Protein AF-0000000083222694 (afdb_homodimer)

InterPro domains:
  IPR005135 Endonuclease/exonuclease/phosphatase [PF03372] (12-297)
  IPR036691 Endonuclease/exonuclease/phosphatase superfamily [G3DSA:3.60.10.10] (5-307)
  IPR036691 Endonuclease/exonuclease/phosphatase superfamily [SSF56219] (9-302)
  IPR050410 CCR4/nocturin mRNA turnover and transcription [PTHR12121] (9-305)

Solvent-accessible surface area (backbone atoms only — not comparable to full-atom values): 31455 Å² total; per-residue (Å²): 126,80,75,74,73,78,41,73,44,35,38,33,27,33,45,51,51,62,68,58,53,31,97,79,67,73,42,54,62,56,56,45,83,68,74,55,50,42,59,42,55,86,67,25,48,62,56,50,49,41,51,48,61,69,68,52,48,46,31,40,30,38,25,42,31,34,56,70,54,45,53,54,50,46,67,63,35,38,84,71,42,36,45,71,54,69,38,6,32,50,57,58,56,58,42,53,46,17,33,28,43,34,35,31,56,88,45,38,44,80,75,46,78,48,71,40,25,44,34,94,47,33,86,38,64,36,34,60,11,87,56,32,82,52,45,26,40,34,35,36,38,32,38,27,45,56,82,86,68,64,66,86,80,39,70,65,45,51,51,34,37,39,34,22,32,46,44,41,83,73,13,66,64,25,31,33,52,34,27,50,50,51,45,52,51,50,43,61,63,23,67,82,73,44,38,32,36,36,43,34,26,40,50,62,46,44,75,87,38,65,28,47,20,51,35,48,64,64,45,85,83,58,74,88,68,57,90,80,59,70,49,37,42,53,38,70,76,62,31,94,77,56,32,57,40,67,59,41,27,28,25,49,50,70,66,40,75,90,54,45,31,43,26,63,48,50,26,40,31,58,36,82,81,42,34,66,44,57,72,45,28,34,27,43,83,39,56,41,84,94,45,63,45,44,25,36,27,26,40,34,38,36,35,30,37,43,73,127,81,73,72,72,78,40,74,43,35,37,32,28,33,43,50,50,63,65,57,53,31,98,78,65,74,42,55,62,54,56,44,83,68,76,54,49,42,57,41,55,85,67,26,50,62,55,51,50,41,49,49,62,70,70,54,48,46,30,39,30,36,25,42,32,32,57,70,53,46,52,53,49,46,68,63,35,39,86,72,41,37,44,71,53,68,37,6,31,50,57,60,54,59,42,53,44,18,32,28,43,34,34,33,57,89,44,38,42,79,77,47,80,47,73,39,24,45,34,94,47,32,87,40,64,36,34,61,10,89,57,30,83,52,45,26,40,34,36,37,37,33,38,27,46,56,80,87,70,66,65,87,78,39,70,62,45,51,51,35,37,39,34,22,31,45,44,39,83,71,14,65,66,24,32,34,52,36,27,51,51,51,45,52,52,51,43,62,64,24,69,80,71,45,38,30,37,36,43,33,26,40,49,63,46,44,78,88,38,65,27,46,20,53,35,48,65,65,45,84,85,58,75,88,68,58,90,80,58,70,48,38,42,53,38,71,77,61,32,94,75,53,30,58,40,69,59,40,28,28,26,48,50,70,66,41,77,88,53,45,32,43,27,62,48,51,27,41,31,59,37,82,82,41,36,66,45,56,71,42,27,34,26,42,81,39,55,42,81,94,47,64,44,44,24,36,27,27,40,36,36,36,33,29,37,43,72

Organism: NCBI:txid56615

Radius of gyration: 26.02 Å; Cα contacts (8 Å, |Δi|>4): 1523; chains: 2; bounding box: 57×76×61 Å

Foldseek 3Di:
DQPLPWDKAKEKEEAQAAFQAPPVNPFGPPDCPPPQLDDGLVQLLVVVLVVCLVSVGQKYKYWNAAQVNVVSSCVSCVVVQKDKDWAAQQARHHPHIIGMMIGHPQF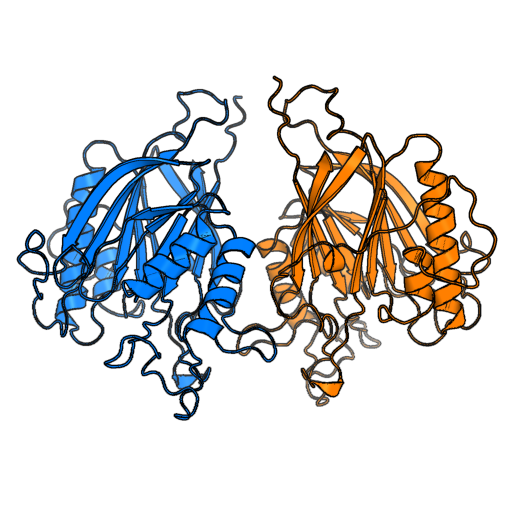KDWDDKDKFWLAPGGNGRFDDHDPAPGIWMKIKIKIFTDDPDDDPPNLLRDIAMEIEIAFGQPDLVSLQSSLVVVQVVQQVVCVPPQHKYKYWYFSNDACPGNSNCSQAVNHPPDPDDDPSRWHKDWLLVQDPDAADPQAFQFQRQPNPVVGGGDGTTIIMTGDPPFDKHWDYKYFAQQDDDPGGRSHSGTMIMIMMTGD/DQPLPWDKAKEKEEAQAAFDAPPVNPFTPDDCPPPQLDDGLVQLLVVVLVVCLVSVGQKYKYWNAAQVNVVSSCVSCVVVQKDKDWAAQQARHHPHIIGMMIGHNQFKDWDDKDKFWLAPGGNGRFDDHDPAPGIWMKIKIKIFTDDPDDDPPNLLRDIAMEIEIAFGQPDLVSLQSSLVVVQVVQQVVCVPPQHKYKYWYFSNDACPGNSNCSQAVNHPPDPDDDPSRWHKDWLLVQDPDAADPQAFQFQRQPNPVVGGGDGTTIIMTGDPPFDKHWDYKYFAQQDDDPGGRSHSGTMIMIMMTTD

Sequence (614 aa):
MVQVVEKLLKVATFNIRYSPLNVNNTVSTQVPNNGTGEDLWSNRLPLIADQIKWESPDIVALQEVLGHQYVGLKDQLIPAQYASVGVGRNDGVTRGEYVPLFWKTDRFKVLSVQYFWLSDKPDVPGSVGWDAAEPRMVTLVTLKPLSTGASPDDQSNQPFYVMNTHFDNAGQKARTESAKLILKKANELTSEKGKPVLLIGDLNLVREQSAYQVLTGKATDQPAHRASDRFFQDCGEQVGRPFGAHNATFTGFQHDPEDLMKIDYIMTMSSPPNLWQTLKYGVIPNQFQNESIVSDHRMVSAVIQMVMVQVVEKLLKVATFNIRYSPLNVNNTVSTQVPNNGTGEDLWSNRLPLIADQIKWESPDIVALQEVLGHQYVGLKDQLIPAQYASVGVGRNDGVTRGEYVPLFWKTDRFKVLSVQYFWLSDKPDVPGSVGWDAAEPRMVTLVTLKPLSTGASPDDQSNQPFYVMNTHFDNAGQKARTESAKLILKKANELTSEKGKPVLLIGDLNLVREQSAYQVLTGKATDQPAHRASDRFFQDCGEQVGRPFGAHNATFTGFQHDPEDLMKIDYIMTMSSPPNLWQTLKYGVIPNQFQNESIVSDHRMVSAVIQMV

Structure (mmCIF, N/CA/C/O backbone):
data_AF-0000000083222694-model_v1
#
loop_
_entity.id
_entity.type
_entity.pdbx_description
1 polymer 'Endonuclease/exonuclease/phosphatase domain-containing protein'
#
loop_
_atom_site.group_PDB
_atom_site.id
_atom_site.type_symbol
_atom_site.label_atom_id
_atom_site.label_alt_id
_atom_site.label_comp_id
_atom_site.label_asym_id
_atom_site.label_entity_id
_atom_site.label_seq_id
_atom_site.pdbx_PDB_ins_code
_atom_site.Cartn_x
_atom_site.Cartn_y
_atom_site.Cartn_z
_atom_site.occupancy
_atom_site.B_iso_or_equiv
_atom_site.auth_seq_id
_atom_site.auth_comp_id
_atom_site.auth_asym_id
_atom_site.auth_atom_id
_atom_site.pdbx_PDB_model_num
ATOM 1 N N . MET A 1 1 ? 20.406 -9.07 25.719 1 26.12 1 MET A N 1
ATOM 2 C CA . MET A 1 1 ? 20.125 -7.906 24.875 1 26.12 1 MET A CA 1
ATOM 3 C C . MET A 1 1 ? 18.641 -7.84 24.516 1 26.12 1 MET A C 1
ATOM 5 O O . MET A 1 1 ? 18.078 -8.797 23.969 1 26.12 1 MET A O 1
ATOM 9 N N . VAL A 1 2 ? 17.969 -7.18 25.312 1 31.38 2 VAL A N 1
ATOM 10 C CA . VAL A 1 2 ? 16.531 -7.043 25.094 1 31.38 2 VAL A CA 1
ATOM 11 C C . VAL A 1 2 ? 16.266 -6.695 23.625 1 31.38 2 VAL A C 1
ATOM 13 O O . VAL A 1 2 ? 16.906 -5.793 23.062 1 31.38 2 VAL A O 1
ATOM 16 N N . GLN A 1 3 ? 15.992 -7.551 22.875 1 34.97 3 GLN A N 1
ATOM 17 C CA . GLN A 1 3 ? 15.688 -7.309 21.469 1 34.97 3 GLN A CA 1
ATOM 18 C C . GLN A 1 3 ? 14.711 -6.145 21.312 1 34.97 3 GLN A C 1
ATOM 20 O O . GLN A 1 3 ? 13.586 -6.191 21.828 1 34.97 3 GLN A O 1
ATOM 25 N N . VAL A 1 4 ? 15.188 -4.934 21.391 1 40.03 4 VAL A N 1
ATOM 26 C CA . VAL A 1 4 ? 14.414 -3.713 21.172 1 40.03 4 VAL A CA 1
ATOM 27 C C . VAL A 1 4 ? 13.453 -3.92 20 1 40.03 4 VAL A C 1
ATOM 29 O O . VAL A 1 4 ? 13.875 -4.18 18.875 1 40.03 4 VAL A O 1
ATOM 32 N N . VAL A 1 5 ? 12.383 -4.555 20.344 1 46.25 5 VAL A N 1
ATOM 33 C CA . VAL A 1 5 ? 11.367 -4.691 19.297 1 46.25 5 VAL A CA 1
ATOM 34 C C . VAL A 1 5 ? 11.117 -3.336 18.641 1 46.25 5 VAL A C 1
ATOM 36 O O . VAL A 1 5 ? 10.742 -2.371 19.312 1 46.25 5 VAL A O 1
ATOM 39 N N . GLU A 1 6 ? 11.836 -3.027 17.609 1 56.53 6 GLU A N 1
ATOM 40 C CA . GLU A 1 6 ? 11.664 -1.828 16.797 1 56.53 6 GLU A CA 1
ATOM 41 C C . GLU A 1 6 ? 10.188 -1.543 16.531 1 56.53 6 GLU A C 1
ATOM 43 O O . GLU A 1 6 ? 9.438 -2.43 16.109 1 56.53 6 GLU A O 1
ATOM 48 N N . LYS A 1 7 ? 9.703 -0.387 17.203 1 82.81 7 LYS A N 1
ATOM 49 C CA . LYS A 1 7 ? 8.297 -0.038 17 1 82.81 7 LYS A CA 1
ATOM 50 C C . LYS A 1 7 ? 8.125 0.855 15.781 1 82.81 7 LYS A C 1
ATOM 52 O O . LYS A 1 7 ? 8.82 1.868 15.641 1 82.81 7 LYS A O 1
ATOM 57 N N . LEU A 1 8 ? 7.5 0.381 14.828 1 90.62 8 LEU A N 1
ATOM 58 C CA . LEU A 1 8 ? 7.199 1.087 13.586 1 90.62 8 LEU A CA 1
ATOM 59 C C . LEU A 1 8 ? 5.852 1.794 13.672 1 90.62 8 LEU A C 1
ATOM 61 O O . LEU A 1 8 ? 4.898 1.255 14.242 1 90.62 8 LEU A O 1
ATOM 65 N N . LEU A 1 9 ? 5.902 3.027 13.25 1 95.44 9 LEU A N 1
ATOM 66 C CA . LEU A 1 9 ? 4.699 3.846 13.148 1 95.44 9 LEU A CA 1
ATOM 67 C C . LEU A 1 9 ? 4.406 4.211 11.695 1 95.44 9 LEU A C 1
ATOM 69 O O . LEU A 1 9 ? 5.242 4.824 11.031 1 95.44 9 LEU A O 1
ATOM 73 N N . LYS A 1 10 ? 3.312 3.754 11.18 1 97.31 10 LYS A N 1
ATOM 74 C CA . LYS A 1 10 ? 2.891 4.191 9.852 1 97.31 10 LYS A CA 1
ATOM 75 C C . LYS A 1 10 ? 1.886 5.336 9.945 1 97.31 10 LYS A C 1
ATOM 77 O O . LYS A 1 10 ? 0.822 5.188 10.547 1 97.31 10 LYS A O 1
ATOM 82 N N . VAL A 1 11 ? 2.205 6.461 9.344 1 98.56 11 VAL A N 1
ATOM 83 C CA . VAL A 1 11 ? 1.361 7.648 9.383 1 98.56 11 VAL A CA 1
ATOM 84 C C . VAL A 1 11 ? 0.976 8.062 7.965 1 98.56 11 VAL A C 1
ATOM 86 O O . VAL A 1 11 ? 1.722 7.812 7.016 1 98.56 11 VAL A O 1
ATOM 89 N N . ALA A 1 12 ? -0.214 8.648 7.812 1 98.81 12 ALA A N 1
ATOM 90 C CA . ALA A 1 12 ? -0.636 9.141 6.504 1 98.81 12 ALA A CA 1
ATOM 91 C C . ALA A 1 12 ? -1.354 10.484 6.625 1 98.81 12 ALA A C 1
ATOM 93 O O . ALA A 1 12 ? -1.929 10.797 7.672 1 98.81 12 ALA A O 1
ATOM 94 N N . THR A 1 13 ? -1.275 11.289 5.629 1 98.88 13 THR A N 1
ATOM 95 C CA . THR A 1 13 ? -2.09 12.484 5.449 1 98.88 13 THR A CA 1
ATOM 96 C C . THR A 1 13 ? -2.801 12.461 4.098 1 98.88 13 THR A C 1
ATOM 98 O O . THR A 1 13 ? -2.246 11.977 3.109 1 98.88 13 THR A O 1
ATOM 101 N N . PHE A 1 14 ? -4.02 12.914 4.086 1 98.88 14 PHE A N 1
ATOM 102 C CA . PHE A 1 14 ? -4.828 12.883 2.873 1 98.88 14 PHE A CA 1
ATOM 103 C C . PHE A 1 14 ? -5.848 14.016 2.873 1 98.88 14 PHE A C 1
ATOM 105 O O . PHE A 1 14 ? -6.828 13.977 3.615 1 98.88 14 PHE A O 1
ATOM 112 N N . ASN A 1 15 ? -5.59 15.062 2.078 1 98.75 15 ASN A N 1
ATOM 113 C CA . ASN A 1 15 ? -6.648 16.016 1.755 1 98.75 15 ASN A CA 1
ATOM 114 C C . ASN A 1 15 ? -7.695 15.391 0.834 1 98.75 15 ASN A C 1
ATOM 116 O O . ASN A 1 15 ? -7.418 15.117 -0.334 1 98.75 15 ASN A O 1
ATOM 120 N N . ILE A 1 16 ? -8.891 15.227 1.335 1 97.94 16 ILE A N 1
ATOM 121 C CA . ILE A 1 16 ? -9.844 14.375 0.635 1 97.94 16 ILE A CA 1
ATOM 122 C C . ILE A 1 16 ? -10.773 15.227 -0.221 1 97.94 16 ILE A C 1
ATOM 124 O O . ILE A 1 16 ? -11.734 14.719 -0.807 1 97.94 16 ILE A O 1
ATOM 128 N N . ARG A 1 17 ? -10.492 16.516 -0.33 1 95.88 17 ARG A N 1
ATOM 129 C CA . ARG A 1 17 ? -11.297 17.453 -1.104 1 95.88 17 ARG A CA 1
ATOM 130 C C . ARG A 1 17 ? -12.688 17.594 -0.511 1 95.88 17 ARG A C 1
ATOM 132 O O . ARG A 1 17 ? -13.43 16.609 -0.406 1 95.88 17 ARG A O 1
ATOM 139 N N . TYR A 1 18 ? -13.055 18.766 -0.163 1 94.5 18 TYR A N 1
ATOM 140 C CA . TYR A 1 18 ? -14.383 19.031 0.367 1 94.5 18 TYR A CA 1
ATOM 141 C C . TYR A 1 18 ? -15.453 18.828 -0.704 1 94.5 18 TYR A C 1
ATOM 143 O O . TYR A 1 18 ? -15.172 18.953 -1.898 1 94.5 18 TYR A O 1
ATOM 151 N N . SER A 1 19 ? -16.578 18.422 -0.273 1 91.38 19 SER A N 1
ATOM 152 C CA . SER A 1 19 ? -17.734 18.281 -1.152 1 91.38 19 SER A CA 1
ATOM 153 C C . SER A 1 19 ? -18.969 18.953 -0.554 1 91.38 19 SER A C 1
ATOM 155 O O . SER A 1 19 ? -19.75 18.297 0.154 1 91.38 19 SER A O 1
ATOM 157 N N . PRO A 1 20 ? -19.156 20.188 -0.924 1 82.5 20 PRO A N 1
ATOM 158 C CA . PRO A 1 20 ? -20.312 20.875 -0.351 1 82.5 20 PRO A CA 1
ATOM 159 C C . PRO A 1 20 ? -21.641 20.328 -0.871 1 82.5 20 PRO A C 1
ATOM 161 O O . PRO A 1 20 ? -21.703 19.844 -2.006 1 82.5 20 PRO A O 1
ATOM 164 N N . LEU A 1 21 ? -22.578 20.172 -0.041 1 69.94 21 LEU A N 1
ATOM 165 C CA . LEU A 1 21 ? -23.922 19.719 -0.36 1 69.94 21 LEU A CA 1
ATOM 166 C C . LEU A 1 21 ? -24.781 20.891 -0.836 1 69.94 21 LEU A C 1
ATOM 168 O O . LEU A 1 21 ? -24.516 22.047 -0.508 1 69.94 21 LEU A O 1
ATOM 172 N N . ASN A 1 22 ? -25.641 20.516 -1.871 1 58.38 22 ASN A N 1
ATOM 173 C CA . ASN A 1 22 ? -26.609 21.547 -2.248 1 58.38 22 ASN A CA 1
ATOM 174 C C . ASN A 1 22 ? -27.5 21.922 -1.076 1 58.38 22 ASN A C 1
ATOM 176 O O . ASN A 1 22 ? -27.406 21.328 0.002 1 58.38 22 ASN A O 1
ATOM 180 N N . VAL A 1 23 ? -28.297 23 -1.357 1 52.5 23 VAL A N 1
ATOM 181 C CA . VAL A 1 23 ? -29.141 23.672 -0.376 1 52.5 23 VAL A CA 1
ATOM 182 C C . VAL A 1 23 ? -30.016 22.656 0.344 1 52.5 23 VAL A C 1
ATOM 184 O O . VAL A 1 23 ? -30.406 22.859 1.493 1 52.5 23 VAL A O 1
ATOM 187 N N . ASN A 1 24 ? -30.297 21.656 -0.328 1 47.56 24 ASN A N 1
ATOM 188 C CA . ASN A 1 24 ? -31.172 20.672 0.304 1 47.56 24 ASN A CA 1
ATOM 189 C C . ASN A 1 24 ? -30.391 19.516 0.901 1 47.56 24 ASN A C 1
ATOM 191 O O . ASN A 1 24 ? -30.969 18.531 1.349 1 47.56 24 ASN A O 1
ATOM 195 N N . ASN A 1 25 ? -29.016 19.781 1.079 1 49.22 25 ASN A N 1
ATOM 196 C CA . ASN A 1 25 ? -28.031 18.953 1.772 1 49.22 25 ASN A CA 1
ATOM 197 C C . ASN A 1 25 ? -28.047 17.516 1.265 1 49.22 25 ASN A C 1
ATOM 199 O O . ASN A 1 25 ? -27.938 16.578 2.051 1 49.22 25 ASN A O 1
ATOM 203 N N . THR A 1 26 ? -28.625 17.359 0.107 1 47.91 26 THR A N 1
ATOM 204 C CA . THR A 1 26 ? -28.891 16 -0.354 1 47.91 26 THR A CA 1
ATOM 205 C C . THR A 1 26 ? -27.922 15.602 -1.45 1 47.91 26 THR A C 1
ATOM 207 O O . THR A 1 26 ? -27.672 14.414 -1.658 1 47.91 26 THR A O 1
ATOM 210 N N . VAL A 1 27 ? -27.594 16.719 -2.182 1 47.94 27 VAL A N 1
ATOM 211 C CA . VAL A 1 27 ? -26.797 16.359 -3.352 1 47.94 27 VAL A CA 1
ATOM 212 C C . VAL A 1 27 ? -25.516 17.188 -3.389 1 47.94 27 VAL A C 1
ATOM 214 O O . VAL A 1 27 ? -25.531 18.375 -3.053 1 47.94 27 VAL A O 1
ATOM 217 N N . SER A 1 28 ? -24.359 16.609 -3.463 1 55.75 28 SER A N 1
ATOM 218 C CA . SER A 1 28 ? -23.109 17.328 -3.676 1 55.75 28 SER A CA 1
ATOM 219 C C . SER A 1 28 ? -23.266 18.391 -4.75 1 55.75 28 SER A C 1
ATOM 221 O O . SER A 1 28 ? -23.953 18.188 -5.75 1 55.75 28 SER A O 1
ATOM 223 N N . THR A 1 29 ? -22.906 19.75 -4.43 1 53.5 29 THR A N 1
ATOM 224 C CA . THR A 1 29 ? -22.969 20.812 -5.43 1 53.5 29 THR A CA 1
ATOM 225 C C . THR A 1 29 ? -21.906 20.594 -6.508 1 53.5 29 THR A C 1
ATOM 227 O O . THR A 1 29 ? -21.859 21.344 -7.488 1 53.5 29 THR A O 1
ATOM 230 N N . GLN A 1 30 ? -21.078 19.609 -6.176 1 57.06 30 GLN A N 1
ATOM 231 C CA . GLN A 1 30 ? -20.047 19.297 -7.164 1 57.06 30 GLN A CA 1
ATOM 232 C C . GLN A 1 30 ? -20.641 18.578 -8.367 1 57.06 30 GLN A C 1
ATOM 234 O O . GLN A 1 30 ? -21.344 17.578 -8.219 1 57.06 30 GLN A O 1
ATOM 239 N N . VAL A 1 31 ? -20.953 19.312 -9.414 1 51.19 31 VAL A N 1
ATOM 240 C CA . VAL A 1 31 ? -21.516 18.719 -10.625 1 51.19 31 VAL A CA 1
ATOM 241 C C . VAL A 1 31 ? -20.453 17.922 -11.359 1 51.19 31 VAL A C 1
ATOM 243 O O . VAL A 1 31 ? -19.391 18.453 -11.695 1 51.19 31 VAL A O 1
ATOM 246 N N . PRO A 1 32 ? -20.531 16.516 -11.156 1 53.59 32 PRO A N 1
ATOM 247 C CA . PRO A 1 32 ? -19.562 15.703 -11.883 1 53.59 32 PRO A CA 1
ATOM 248 C C . PRO A 1 32 ? -19.219 16.281 -13.25 1 53.59 32 PRO A C 1
ATOM 250 O O . PRO A 1 32 ? -18.078 16.172 -13.703 1 53.59 32 PRO A O 1
ATOM 253 N N . ASN A 1 33 ? -20.234 16.797 -13.984 1 46.44 33 ASN A N 1
ATOM 254 C CA . ASN A 1 33 ? -20.156 17.094 -15.414 1 46.44 33 ASN A CA 1
ATOM 255 C C . ASN A 1 33 ? -19.578 18.484 -15.664 1 46.44 33 ASN A C 1
ATOM 257 O O . ASN A 1 33 ? -19.766 19.062 -16.734 1 46.44 33 ASN A O 1
ATOM 261 N N . ASN A 1 34 ? -19.047 19.016 -14.562 1 51.25 34 ASN A N 1
ATOM 262 C CA . ASN A 1 34 ? -18.641 20.375 -14.906 1 51.25 34 ASN A CA 1
ATOM 263 C C . ASN A 1 34 ? -17.281 20.406 -15.578 1 51.25 34 ASN A C 1
ATOM 265 O O . ASN A 1 34 ? -16.688 21.469 -15.727 1 51.25 34 ASN A O 1
ATOM 269 N N . GLY A 1 35 ? -16.875 19.25 -16.016 1 60.62 35 GLY A N 1
ATOM 270 C CA . GLY A 1 35 ? -15.625 19.219 -16.75 1 60.62 35 GLY A CA 1
ATOM 271 C C . GLY A 1 35 ? -14.406 19.203 -15.844 1 60.62 35 GLY A C 1
ATOM 272 O O . GLY A 1 35 ? -13.273 19.281 -16.328 1 60.62 35 GLY A O 1
ATOM 273 N N . THR A 1 36 ? -14.648 19.172 -14.492 1 64.31 36 THR A N 1
ATOM 274 C CA . THR A 1 36 ? -13.508 19.266 -13.594 1 64.31 36 THR A CA 1
ATOM 275 C C . THR A 1 36 ? -12.883 17.906 -13.336 1 64.31 36 THR A C 1
ATOM 277 O O . THR A 1 36 ? -11.75 17.812 -12.859 1 64.31 36 THR A O 1
ATOM 280 N N . GLY A 1 37 ? -13.57 16.859 -13.805 1 76.38 37 GLY A N 1
ATOM 281 C CA . GLY A 1 37 ? -13.094 15.523 -13.508 1 76.38 37 GLY A CA 1
ATOM 282 C C . GLY A 1 37 ? -13.43 15.062 -12.102 1 76.38 37 GLY A C 1
ATOM 283 O O . GLY A 1 37 ? -13.297 13.883 -11.781 1 76.38 37 GLY A O 1
ATOM 284 N N . GLU A 1 38 ? -13.945 16 -11.32 1 85.06 38 GLU A N 1
ATOM 285 C CA . GLU A 1 38 ? -14.312 15.664 -9.953 1 85.06 38 GLU A CA 1
ATOM 286 C C . GLU A 1 38 ? -15.633 14.914 -9.906 1 85.06 38 GLU A C 1
ATOM 288 O O . GLU A 1 38 ? -16.625 15.344 -10.492 1 85.06 38 GLU A O 1
ATOM 293 N N . ASP A 1 39 ? -15.602 13.797 -9.195 1 87.31 39 ASP A N 1
ATOM 294 C CA . ASP A 1 39 ? -16.797 12.969 -9.055 1 87.31 39 ASP A CA 1
ATOM 295 C C . ASP A 1 39 ? -17.547 13.312 -7.773 1 87.31 39 ASP A C 1
ATOM 297 O O . ASP A 1 39 ? -17.062 14.086 -6.945 1 87.31 39 ASP A O 1
ATOM 301 N N . LEU A 1 40 ? -18.766 12.781 -7.656 1 87.62 40 LEU A N 1
ATOM 302 C CA . LEU A 1 40 ? -19.594 12.961 -6.465 1 87.62 40 LEU A CA 1
ATOM 303 C C . LEU A 1 40 ? -18.922 12.344 -5.242 1 87.62 40 LEU A C 1
ATOM 305 O O . LEU A 1 40 ? -18.234 11.328 -5.352 1 87.62 40 LEU A O 1
ATOM 309 N N . TRP A 1 41 ? -19.234 12.961 -4.109 1 92.25 41 TRP A N 1
ATOM 310 C CA . TRP A 1 41 ? -18.688 12.445 -2.854 1 92.25 41 TRP A CA 1
ATOM 311 C C . TRP A 1 41 ? -19.109 11 -2.631 1 92.25 41 TRP A C 1
ATOM 313 O O . TRP A 1 41 ? -18.328 10.18 -2.174 1 92.25 41 TRP A O 1
ATOM 323 N N . SER A 1 42 ? -20.328 10.68 -2.932 1 90.19 42 SER A N 1
ATOM 324 C CA . SER A 1 42 ? -20.844 9.328 -2.721 1 90.19 42 SER A CA 1
ATOM 325 C C . SER A 1 42 ? -20.031 8.297 -3.492 1 90.19 42 SER A C 1
ATOM 327 O O . SER A 1 42 ? -19.922 7.145 -3.076 1 90.19 42 SER A O 1
ATOM 329 N N . ASN A 1 43 ? -19.422 8.758 -4.605 1 89.12 43 ASN A N 1
ATOM 330 C CA . ASN A 1 43 ? -18.594 7.867 -5.402 1 89.12 43 ASN A CA 1
ATOM 331 C C . ASN A 1 43 ? -17.156 7.844 -4.887 1 89.12 43 ASN A C 1
ATOM 333 O O . ASN A 1 43 ? -16.469 6.82 -4.977 1 89.12 43 ASN A O 1
ATOM 337 N N . ARG A 1 44 ? -16.672 8.93 -4.34 1 92.81 44 ARG A N 1
ATOM 338 C CA . ARG A 1 44 ? -15.289 9.055 -3.914 1 92.81 44 ARG A CA 1
ATOM 339 C C . ARG A 1 44 ? -15.078 8.422 -2.543 1 92.81 44 ARG A C 1
ATOM 341 O O . ARG A 1 44 ? -14.031 7.828 -2.285 1 92.81 44 ARG A O 1
ATOM 348 N N . LEU A 1 45 ? -16.094 8.477 -1.679 1 94.94 45 LEU A N 1
ATOM 349 C CA . LEU A 1 45 ? -15.961 8.047 -0.291 1 94.94 45 LEU A CA 1
ATOM 350 C C . LEU A 1 45 ? -15.508 6.59 -0.213 1 94.94 45 LEU A C 1
ATOM 352 O O . LEU A 1 45 ? -14.531 6.277 0.461 1 94.94 45 LEU A O 1
ATOM 356 N N . PRO A 1 46 ? -16.188 5.664 -0.925 1 93.44 46 PRO A N 1
ATOM 357 C CA . PRO A 1 46 ? -15.75 4.273 -0.793 1 93.44 46 PRO A CA 1
ATOM 358 C C . PRO A 1 46 ? -14.328 4.051 -1.297 1 93.44 46 PRO A C 1
ATOM 360 O O . PRO A 1 46 ? -13.609 3.205 -0.764 1 93.44 46 PRO A O 1
ATOM 363 N N . LEU A 1 47 ? -13.922 4.777 -2.281 1 92.81 47 LEU A N 1
ATOM 364 C CA . LEU A 1 47 ? -12.578 4.637 -2.832 1 92.81 47 LEU A CA 1
ATOM 365 C C . LEU A 1 47 ? -11.531 5.176 -1.86 1 92.81 47 LEU A C 1
ATOM 367 O O . LEU A 1 47 ? -10.477 4.574 -1.684 1 92.81 47 LEU A O 1
ATOM 371 N N . ILE A 1 48 ? -11.82 6.273 -1.233 1 96.12 48 ILE A N 1
ATOM 372 C CA . ILE A 1 48 ? -10.945 6.859 -0.224 1 96.12 48 ILE A CA 1
ATOM 373 C C . ILE A 1 48 ? -10.805 5.902 0.958 1 96.12 48 ILE A C 1
ATOM 375 O O . ILE A 1 48 ? -9.695 5.641 1.425 1 96.12 48 ILE A O 1
ATOM 379 N N . ALA A 1 49 ? -11.945 5.395 1.407 1 96.38 49 ALA A N 1
ATOM 380 C CA . ALA A 1 49 ? -11.938 4.445 2.518 1 96.38 49 ALA A CA 1
ATOM 381 C C . ALA A 1 49 ? -11.125 3.201 2.174 1 96.38 49 ALA A C 1
ATOM 383 O O . ALA A 1 49 ? -10.359 2.703 3 1 96.38 49 ALA A O 1
ATOM 384 N N . ASP A 1 50 ? -11.281 2.711 0.978 1 93.88 50 ASP A N 1
ATOM 385 C CA . ASP A 1 50 ? -10.531 1.542 0.529 1 93.88 50 ASP A CA 1
ATOM 386 C C . ASP A 1 50 ? -9.031 1.799 0.58 1 93.88 50 ASP A C 1
ATOM 388 O O . ASP A 1 50 ? -8.258 0.93 0.993 1 93.88 50 ASP A O 1
ATOM 392 N N . GLN A 1 51 ? -8.625 2.936 0.155 1 94.75 51 GLN A N 1
ATOM 393 C CA . GLN A 1 51 ? -7.211 3.289 0.163 1 94.75 51 GLN A CA 1
ATOM 394 C C . GLN A 1 51 ? -6.66 3.322 1.586 1 94.75 51 GLN A C 1
ATOM 396 O O . GLN A 1 51 ? -5.59 2.771 1.855 1 94.75 51 GLN A O 1
ATOM 401 N N . ILE A 1 52 ? -7.383 3.934 2.459 1 97.62 52 ILE A N 1
ATOM 402 C CA . ILE A 1 52 ? -6.949 4.023 3.85 1 97.62 52 ILE A CA 1
ATOM 403 C C . ILE A 1 52 ? -6.863 2.627 4.457 1 97.62 52 ILE A C 1
ATOM 405 O O . ILE A 1 52 ? -5.871 2.283 5.105 1 97.62 52 ILE A O 1
ATOM 409 N N . LYS A 1 53 ? -7.867 1.826 4.203 1 95.88 53 LYS A N 1
ATOM 410 C CA . LYS A 1 53 ? -7.902 0.48 4.77 1 95.88 53 LYS A CA 1
ATOM 411 C C . LYS A 1 53 ? -6.773 -0.38 4.207 1 95.88 53 LYS A C 1
ATOM 413 O O . LYS A 1 53 ? -6.18 -1.183 4.934 1 95.88 53 LYS A O 1
ATOM 418 N N . TRP A 1 54 ? -6.508 -0.207 2.947 1 95.38 54 TRP A N 1
ATOM 419 C CA . TRP A 1 54 ? -5.445 -0.989 2.33 1 95.38 54 TRP A CA 1
ATOM 420 C C . TRP A 1 54 ? -4.082 -0.583 2.881 1 95.38 54 TRP A C 1
ATOM 422 O O . TRP A 1 54 ? -3.283 -1.438 3.273 1 95.38 54 TRP A O 1
ATOM 432 N N . GLU A 1 55 ? -3.809 0.709 2.879 1 95.88 55 GLU A N 1
ATOM 433 C CA . GLU A 1 55 ? -2.533 1.2 3.391 1 95.88 55 GLU A CA 1
ATOM 434 C C . GLU A 1 55 ? -2.424 0.979 4.898 1 95.88 55 GLU A C 1
ATOM 436 O O . GLU A 1 55 ? -1.318 0.909 5.441 1 95.88 55 GLU A O 1
ATOM 441 N N . SER A 1 56 ? -3.514 0.972 5.559 1 96.31 56 SER A N 1
ATOM 442 C CA . SER A 1 56 ? -3.664 0.629 6.969 1 96.31 56 SER A CA 1
ATOM 443 C C . SER A 1 56 ? -2.709 1.438 7.84 1 96.31 56 SER A C 1
ATOM 445 O O . SER A 1 56 ? -1.966 0.873 8.648 1 96.31 56 SER A O 1
ATOM 447 N N . PRO A 1 57 ? -2.658 2.762 7.695 1 98.12 57 PRO A N 1
ATOM 448 C CA . PRO A 1 57 ? -1.822 3.555 8.602 1 98.12 57 PRO A CA 1
ATOM 449 C C . PRO A 1 57 ? -2.279 3.469 10.055 1 98.12 57 PRO A C 1
ATOM 451 O O . PRO A 1 57 ? -3.469 3.281 10.32 1 98.12 57 PRO A O 1
ATOM 454 N N . ASP A 1 58 ? -1.332 3.617 11 1 97.75 58 ASP A N 1
ATOM 455 C CA . ASP A 1 58 ? -1.651 3.688 12.422 1 97.75 58 ASP A CA 1
ATOM 456 C C . ASP A 1 58 ? -2.383 4.984 12.758 1 97.75 58 ASP A C 1
ATOM 458 O O . ASP A 1 58 ? -3.238 5.012 13.648 1 97.75 58 ASP A O 1
ATOM 462 N N . ILE A 1 59 ? -1.976 6.02 12.055 1 98.62 59 ILE A N 1
ATOM 463 C CA . ILE A 1 59 ? -2.555 7.352 12.195 1 98.62 59 ILE A CA 1
ATOM 464 C C . ILE A 1 59 ? -2.826 7.938 10.812 1 98.62 59 ILE A C 1
ATOM 466 O O . ILE A 1 59 ? -1.974 7.867 9.922 1 98.62 59 ILE A O 1
ATOM 470 N N . VAL A 1 60 ? -4.012 8.445 10.578 1 98.75 60 VAL A N 1
ATOM 471 C CA . VAL A 1 60 ? -4.289 9.117 9.312 1 98.75 60 VAL A CA 1
ATOM 472 C C . VAL A 1 60 ? -4.91 10.484 9.586 1 98.75 60 VAL A C 1
ATOM 474 O O . VAL A 1 60 ? -5.91 10.594 10.305 1 98.75 60 VAL A O 1
ATOM 477 N N . ALA A 1 61 ? -4.277 11.5 9.086 1 98.94 61 ALA A N 1
ATOM 478 C CA . ALA A 1 61 ? -4.719 12.891 9.156 1 98.94 61 ALA A CA 1
ATOM 479 C C . ALA A 1 61 ? -5.438 13.305 7.875 1 98.94 61 ALA A C 1
ATOM 481 O O . ALA A 1 61 ? -4.891 13.18 6.777 1 98.94 61 ALA A O 1
ATOM 482 N N . LEU A 1 62 ? -6.656 13.797 8.008 1 98.94 62 LEU A N 1
ATOM 483 C CA . LEU A 1 62 ? -7.414 14.203 6.828 1 98.94 62 LEU A CA 1
ATOM 484 C C . LEU A 1 62 ? -7.641 15.711 6.82 1 98.94 62 LEU A C 1
ATOM 486 O O . LEU A 1 62 ? -7.672 16.344 7.879 1 98.94 62 LEU A O 1
ATOM 490 N N . GLN A 1 63 ? -7.742 16.297 5.66 1 98.81 63 GLN A N 1
ATOM 491 C CA . GLN A 1 63 ? -8.047 17.719 5.48 1 98.81 63 GLN A CA 1
ATOM 492 C C . GLN A 1 63 ? -9.234 17.906 4.547 1 98.81 63 GLN A C 1
ATOM 494 O O . GLN A 1 63 ? -9.609 17 3.814 1 98.81 63 GLN A O 1
ATOM 499 N N . GLU A 1 64 ? -9.875 19.031 4.648 1 98.12 64 GLU A N 1
ATOM 500 C CA . GLU A 1 64 ? -11.031 19.453 3.867 1 98.12 64 GLU A CA 1
ATOM 501 C C . GLU A 1 64 ? -12.227 18.531 4.102 1 98.12 64 GLU A C 1
ATOM 503 O O . GLU A 1 64 ? -12.945 18.188 3.162 1 98.12 64 GLU A O 1
ATOM 508 N N . VAL A 1 65 ? -12.398 18.188 5.316 1 98.38 65 VAL A N 1
ATOM 509 C CA . VAL A 1 65 ? -13.492 17.281 5.656 1 98.38 65 VAL A CA 1
ATOM 510 C C . VAL A 1 65 ? -14.68 18.078 6.172 1 98.38 65 VAL A C 1
ATOM 512 O O . VAL A 1 65 ? -14.594 18.734 7.215 1 98.38 65 VAL A O 1
ATOM 515 N N . LEU A 1 66 ? -15.75 18.031 5.492 1 97.12 66 LEU A N 1
ATOM 516 C CA . LEU A 1 66 ? -16.969 18.641 6.016 1 97.12 66 LEU A CA 1
ATOM 517 C C . LEU A 1 66 ? -17.688 17.672 6.957 1 97.12 66 LEU A C 1
ATOM 519 O O . LEU A 1 66 ? -17.406 16.484 6.98 1 97.12 66 LEU A O 1
ATOM 523 N N . GLY A 1 67 ? -18.641 18.234 7.703 1 96.38 67 GLY A N 1
ATOM 524 C CA . GLY A 1 67 ? -19.344 17.453 8.719 1 96.38 67 GLY A CA 1
ATOM 525 C C . GLY A 1 67 ? -19.891 16.141 8.195 1 96.38 67 GLY A C 1
ATOM 526 O O . GLY A 1 67 ? -19.672 15.086 8.797 1 96.38 67 GLY A O 1
ATOM 527 N N . HIS A 1 68 ? -20.625 16.188 7.102 1 94.75 68 HIS A N 1
ATOM 528 C CA . HIS A 1 68 ? -21.234 14.977 6.555 1 94.75 68 HIS A CA 1
ATOM 529 C C . HIS A 1 68 ? -20.172 14.016 6.027 1 94.75 68 HIS A C 1
ATOM 531 O O . HIS A 1 68 ? -20.359 12.797 6.066 1 94.75 68 HIS A O 1
ATOM 537 N N . GLN A 1 69 ? -19.125 14.547 5.48 1 97.25 69 GLN A N 1
ATOM 538 C CA . GLN A 1 69 ? -18.031 13.695 5.027 1 97.25 69 GLN A CA 1
ATOM 539 C C . GLN A 1 69 ? -17.359 12.984 6.203 1 97.25 69 GLN A C 1
ATOM 541 O O . GLN A 1 69 ? -17 11.82 6.102 1 97.25 69 GLN A O 1
ATOM 546 N N . TYR A 1 70 ? -17.25 13.727 7.328 1 97.81 70 TYR A N 1
ATOM 547 C CA . TYR A 1 70 ? -16.672 13.156 8.539 1 97.81 70 TYR A CA 1
ATOM 548 C C . TYR A 1 70 ? -17.484 11.961 9.016 1 97.81 70 TYR A C 1
ATOM 550 O O . TYR A 1 70 ? -16.922 10.906 9.352 1 97.81 70 TYR A O 1
ATOM 558 N N . VAL A 1 71 ? -18.734 12.102 9.039 1 97.38 71 VAL A N 1
ATOM 559 C CA . VAL A 1 71 ? -19.625 11.023 9.453 1 97.38 71 VAL A CA 1
ATOM 560 C C . VAL A 1 71 ? -19.453 9.82 8.523 1 97.38 71 VAL A C 1
ATOM 562 O O . VAL A 1 71 ? -19.344 8.68 8.984 1 97.38 71 VAL A O 1
ATOM 565 N N . GLY A 1 72 ? -19.438 10.102 7.223 1 97.38 72 GLY A N 1
ATOM 566 C CA . GLY A 1 72 ? -19.234 9.023 6.262 1 97.38 72 GLY A CA 1
ATOM 567 C C . GLY A 1 72 ? -17.922 8.289 6.465 1 97.38 72 GLY A C 1
ATOM 568 O O . GLY A 1 72 ? -17.875 7.062 6.391 1 97.38 72 GLY A O 1
ATOM 569 N N . LEU A 1 73 ? -16.891 9.023 6.703 1 98.38 73 LEU A N 1
ATOM 570 C CA . LEU A 1 73 ? -15.57 8.438 6.926 1 98.38 73 LEU A CA 1
ATOM 571 C C . LEU A 1 73 ? -15.547 7.621 8.211 1 98.38 73 LEU A C 1
ATOM 573 O O . LEU A 1 73 ? -14.984 6.523 8.25 1 98.38 73 LEU A O 1
ATOM 577 N N . LYS A 1 74 ? -16.141 8.086 9.273 1 98.38 74 LYS A N 1
ATOM 578 C CA . LYS A 1 74 ? -16.234 7.355 10.539 1 98.38 74 LYS A CA 1
ATOM 579 C C . LYS A 1 74 ? -16.938 6.016 10.344 1 98.38 74 LYS A C 1
ATOM 581 O O . LYS A 1 74 ? -16.469 4.988 10.828 1 98.38 74 LYS A O 1
ATOM 586 N N . ASP A 1 75 ? -17.984 6.07 9.656 1 98 75 ASP A N 1
ATOM 587 C CA . ASP A 1 75 ? -18.75 4.852 9.422 1 98 75 ASP A CA 1
ATOM 588 C C . ASP A 1 75 ? -17.922 3.793 8.719 1 98 75 ASP A C 1
ATOM 590 O O . ASP A 1 75 ? -18.078 2.598 8.977 1 98 75 ASP A O 1
ATOM 594 N N . GLN A 1 76 ? -17.109 4.258 7.824 1 96.69 76 GLN A N 1
ATOM 595 C CA . GLN A 1 76 ? -16.281 3.342 7.051 1 96.69 76 GLN A CA 1
ATOM 596 C C . GLN A 1 76 ? -15.109 2.836 7.879 1 96.69 76 GLN A C 1
ATOM 598 O O . GLN A 1 76 ? -14.664 1.696 7.711 1 96.69 76 GLN A O 1
ATOM 603 N N . LEU A 1 77 ? -14.57 3.621 8.766 1 97.94 77 LEU A N 1
ATOM 604 C CA . LEU A 1 77 ? -13.258 3.332 9.336 1 97.94 77 LEU A CA 1
ATOM 605 C C . LEU A 1 77 ? -13.383 2.762 10.742 1 97.94 77 LEU A C 1
ATOM 607 O O . LEU A 1 77 ? -12.453 2.123 11.242 1 97.94 77 LEU A O 1
ATOM 611 N N . ILE A 1 78 ? -14.508 2.953 11.438 1 95.44 78 ILE A N 1
ATOM 612 C CA . ILE A 1 78 ? -14.727 2.393 12.766 1 95.44 78 ILE A CA 1
ATOM 613 C C . ILE A 1 78 ? -14.609 0.872 12.711 1 95.44 78 ILE A C 1
ATOM 615 O O . ILE A 1 78 ? -13.898 0.266 13.508 1 95.44 78 ILE A O 1
ATOM 619 N N . PRO A 1 79 ? -15.258 0.214 11.703 1 94.12 79 PRO A N 1
ATOM 620 C CA . PRO A 1 79 ? -15.117 -1.242 11.625 1 94.12 79 PRO A CA 1
ATOM 621 C C . PRO A 1 79 ? -13.672 -1.686 11.406 1 94.12 79 PRO A C 1
ATOM 623 O O . PRO A 1 79 ? -13.336 -2.842 11.672 1 94.12 79 PRO A O 1
ATOM 626 N N . ALA A 1 80 ? -12.938 -0.804 10.938 1 93 80 ALA A N 1
ATOM 627 C CA . ALA A 1 80 ? -11.516 -1.089 10.742 1 93 80 ALA A CA 1
ATOM 628 C C . ALA A 1 80 ? -10.703 -0.696 11.969 1 93 80 ALA A C 1
ATOM 630 O O . ALA A 1 80 ? -9.484 -0.531 11.891 1 93 80 ALA A O 1
ATOM 631 N N . GLN A 1 81 ? -11.383 -0.328 13.094 1 95.81 81 GLN A N 1
ATOM 632 C CA . GLN A 1 81 ? -10.805 -0.117 14.414 1 95.81 81 GLN A CA 1
ATOM 633 C C . GLN A 1 81 ? -10.125 1.242 14.508 1 95.81 81 GLN A C 1
ATOM 635 O O . GLN A 1 81 ? -9.078 1.373 15.148 1 95.81 81 GLN A O 1
ATOM 640 N N . TYR A 1 82 ? -10.609 2.191 13.781 1 98.38 82 TYR A N 1
ATOM 641 C CA . TYR A 1 82 ? -10.156 3.566 13.961 1 98.38 82 TYR A CA 1
ATOM 642 C C . TYR A 1 82 ? -11.102 4.336 14.875 1 98.38 82 TYR A C 1
ATOM 644 O O . TYR A 1 82 ? -12.32 4.188 14.789 1 98.38 82 TYR A O 1
ATOM 652 N N . ALA A 1 83 ? -10.508 5.117 15.742 1 98.56 83 ALA A N 1
ATOM 653 C CA . ALA A 1 83 ? -11.195 6.223 16.406 1 98.56 83 ALA A CA 1
ATOM 654 C C . ALA A 1 83 ? -10.758 7.566 15.828 1 98.56 83 ALA A C 1
ATOM 656 O O . ALA A 1 83 ? -9.797 7.629 15.055 1 98.56 83 ALA A O 1
ATOM 657 N N . SER A 1 84 ? -11.508 8.594 16.109 1 98.75 84 SER A N 1
ATOM 658 C CA . SER A 1 84 ? -11.148 9.867 15.516 1 98.75 84 SER A CA 1
ATOM 659 C C . SER A 1 84 ? -11.648 11.039 16.359 1 98.75 84 SER A C 1
ATOM 661 O O . SER A 1 84 ? -12.5 10.859 17.234 1 98.75 84 SER A O 1
ATOM 663 N N . VAL A 1 85 ? -11.039 12.195 16.141 1 98.81 85 VAL A N 1
ATOM 664 C CA . VAL A 1 85 ? -11.508 13.477 16.672 1 98.81 85 VAL A CA 1
ATOM 665 C C . VAL A 1 85 ? -11.461 14.531 15.57 1 98.81 85 VAL A C 1
ATOM 667 O O . VAL A 1 85 ? -10.68 14.422 14.625 1 98.81 85 VAL A O 1
ATOM 670 N N . GLY A 1 86 ? -12.305 15.484 15.625 1 98.62 86 GLY A N 1
ATOM 671 C CA . GLY A 1 86 ? -12.328 16.609 14.703 1 98.62 86 GLY A CA 1
ATOM 672 C C . GLY A 1 86 ? -13.492 17.547 14.938 1 98.62 86 GLY A C 1
ATOM 673 O O . GLY A 1 86 ? -14.57 17.125 15.359 1 98.62 86 GLY A O 1
ATOM 674 N N . VAL A 1 87 ? -13.289 18.828 14.695 1 98.69 87 VAL A N 1
ATOM 675 C CA . VAL A 1 87 ? -14.328 19.844 14.781 1 98.69 87 VAL A CA 1
ATOM 676 C C . VAL A 1 87 ? -14.266 20.766 13.57 1 98.69 87 VAL A C 1
ATOM 678 O O . VAL A 1 87 ? -13.266 20.766 12.844 1 98.69 87 VAL A O 1
ATOM 681 N N . GLY A 1 88 ? -15.375 21.516 13.359 1 98.5 88 GLY A N 1
ATOM 682 C CA . GLY A 1 88 ? -15.406 22.484 12.273 1 98.5 88 GLY A CA 1
ATOM 683 C C . GLY A 1 88 ? -14.555 23.703 12.547 1 98.5 88 GLY A C 1
ATOM 684 O O . GLY A 1 88 ? -14.625 24.281 13.633 1 98.5 88 GLY A O 1
ATOM 685 N N . ARG A 1 89 ? -13.836 24.141 11.578 1 98.56 89 ARG A N 1
ATOM 686 C CA . ARG A 1 89 ? -12.859 25.203 11.75 1 98.56 89 ARG A CA 1
ATOM 687 C C . ARG A 1 89 ? -13.547 26.547 12 1 98.56 89 ARG A C 1
ATOM 689 O O . ARG A 1 89 ? -12.938 27.484 12.523 1 98.56 89 ARG A O 1
ATOM 696 N N . ASN A 1 90 ? -14.836 26.703 11.625 1 98.38 90 ASN A N 1
ATOM 697 C CA . ASN A 1 90 ? -15.492 28.016 11.719 1 98.38 90 ASN A CA 1
ATOM 698 C C . ASN A 1 90 ? -16 28.281 13.125 1 98.38 90 ASN A C 1
ATOM 700 O O . ASN A 1 90 ? -16.109 29.438 13.539 1 98.38 90 ASN A O 1
ATOM 704 N N . ASP A 1 91 ? -16.344 27.219 13.875 1 98.19 91 ASP A N 1
ATOM 705 C CA . ASP A 1 91 ? -16.969 27.469 15.164 1 98.19 91 ASP A CA 1
ATOM 706 C C . ASP A 1 91 ? -16.406 26.531 16.234 1 98.19 91 ASP A C 1
ATOM 708 O O . ASP A 1 91 ? -16.766 26.641 17.422 1 98.19 91 ASP A O 1
ATOM 712 N N . GLY A 1 92 ? -15.539 25.625 15.859 1 98.25 92 GLY A N 1
ATOM 713 C CA . GLY A 1 92 ? -14.977 24.656 16.812 1 98.25 92 GLY A CA 1
ATOM 714 C C . GLY A 1 92 ? -15.953 23.562 17.172 1 98.25 92 GLY A C 1
ATOM 715 O O . GLY A 1 92 ? -15.758 22.875 18.188 1 98.25 92 GLY A O 1
ATOM 716 N N . VAL A 1 93 ? -17.016 23.453 16.406 1 97.56 93 VAL A N 1
ATOM 717 C CA . VAL A 1 93 ? -18.047 22.453 16.688 1 97.56 93 VAL A CA 1
ATOM 718 C C . VAL A 1 93 ? -18.391 21.688 15.414 1 97.56 93 VAL A C 1
ATOM 720 O O . VAL A 1 93 ? -17.891 20.594 15.18 1 97.56 93 VAL A O 1
ATOM 723 N N . THR A 1 94 ? -19.125 22.312 14.422 1 96.56 94 THR A N 1
ATOM 724 C CA . THR A 1 94 ? -19.516 21.531 13.258 1 96.56 94 THR A CA 1
ATOM 725 C C . THR A 1 94 ? -19.375 22.375 11.984 1 96.56 94 THR A C 1
ATOM 727 O O . THR A 1 94 ? -19.422 21.828 10.875 1 96.56 94 THR A O 1
ATOM 730 N N . ARG A 1 95 ? -19.234 23.656 12.086 1 96.75 95 ARG A N 1
ATOM 731 C CA . ARG A 1 95 ? -19.297 24.5 10.898 1 96.75 95 ARG A CA 1
ATOM 732 C C . ARG A 1 95 ? -17.922 24.625 10.258 1 96.75 95 ARG A C 1
ATOM 734 O O . ARG A 1 95 ? -16.922 24.859 10.953 1 96.75 95 ARG A O 1
ATOM 741 N N . GLY A 1 96 ? -17.938 24.484 8.883 1 96.38 96 GLY A N 1
ATOM 742 C CA . GLY A 1 96 ? -16.703 24.594 8.125 1 96.38 96 GLY A CA 1
ATOM 743 C C . GLY A 1 96 ? -15.977 23.266 7.98 1 96.38 96 GLY A C 1
ATOM 744 O O . GLY A 1 96 ? -16.5 22.219 8.383 1 96.38 96 GLY A O 1
ATOM 745 N N . GLU A 1 97 ? -14.812 23.297 7.344 1 97.69 97 GLU A N 1
ATOM 746 C CA . GLU A 1 97 ? -14 22.109 7.102 1 97.69 97 GLU A CA 1
ATOM 747 C C . GLU A 1 97 ? -13.312 21.641 8.383 1 97.69 97 GLU A C 1
ATOM 749 O O . GLU A 1 97 ? -12.875 22.453 9.195 1 97.69 97 GLU A O 1
ATOM 754 N N . TYR A 1 98 ? -13.25 20.391 8.531 1 98.62 98 TYR A N 1
ATOM 755 C CA . TYR A 1 98 ? -12.484 19.766 9.602 1 98.62 98 TYR A CA 1
ATOM 756 C C . TYR A 1 98 ? -11.07 19.422 9.148 1 98.62 98 TYR A C 1
ATOM 758 O O . TYR A 1 98 ? -10.812 19.312 7.945 1 98.62 98 TYR A O 1
ATOM 766 N N . VAL A 1 99 ? -10.148 19.297 10.117 1 98.81 99 VAL A N 1
ATOM 767 C CA . VAL A 1 99 ? -8.875 18.594 9.992 1 98.81 99 VAL A CA 1
ATOM 768 C C . VAL A 1 99 ? -8.812 17.453 11.008 1 98.81 99 VAL A C 1
ATOM 770 O O . VAL A 1 99 ? -7.977 17.469 11.914 1 98.81 99 VAL A O 1
ATOM 773 N N . PRO A 1 100 ? -9.539 16.438 10.805 1 98.94 100 PRO A N 1
ATOM 774 C CA . PRO A 1 100 ? -9.664 15.367 11.789 1 98.94 100 PRO A CA 1
ATOM 775 C C . PRO A 1 100 ? -8.461 14.43 11.805 1 98.94 100 PRO A C 1
ATOM 777 O O . PRO A 1 100 ? -7.75 14.32 10.797 1 98.94 100 PRO A O 1
ATOM 780 N N . LEU A 1 101 ? -8.242 13.805 12.945 1 98.88 101 LEU A N 1
ATOM 781 C CA . LEU A 1 101 ? -7.238 12.766 13.125 1 98.88 101 LEU A CA 1
ATOM 782 C C . LEU A 1 101 ? -7.891 11.43 13.453 1 98.88 101 LEU A C 1
ATOM 784 O O . LEU A 1 101 ? -8.766 11.352 14.32 1 98.88 101 LEU A O 1
ATOM 788 N N . PHE A 1 102 ? -7.539 10.445 12.703 1 98.88 102 PHE A N 1
ATOM 789 C CA . PHE A 1 102 ? -7.926 9.062 12.961 1 98.88 102 PHE A CA 1
ATOM 790 C C . PHE A 1 102 ? -6.734 8.25 13.461 1 98.88 102 PHE A C 1
ATOM 792 O O . PHE A 1 102 ? -5.613 8.422 12.977 1 98.88 102 PHE A O 1
ATOM 799 N N . TRP A 1 103 ? -6.941 7.34 14.438 1 98.62 103 TRP A N 1
ATOM 800 C CA . TRP A 1 103 ? -5.887 6.453 14.914 1 98.62 103 TRP A CA 1
ATOM 801 C C . TRP A 1 103 ? -6.434 5.062 15.211 1 98.62 103 TRP A C 1
ATOM 803 O O . TRP A 1 103 ? -7.625 4.902 15.492 1 98.62 103 TRP A O 1
ATOM 813 N N . LYS A 1 104 ? -5.582 4.086 15.109 1 97.56 104 LYS A N 1
ATOM 814 C CA . LYS A 1 104 ? -5.973 2.715 15.43 1 97.56 104 LYS A CA 1
ATOM 815 C C . LYS A 1 104 ? -6.145 2.523 16.938 1 97.56 104 LYS A C 1
ATOM 817 O O . LYS A 1 104 ? -5.211 2.758 17.703 1 97.56 104 LYS A O 1
ATOM 822 N N . THR A 1 105 ? -7.234 1.95 17.359 1 96.44 105 THR A N 1
ATOM 823 C CA . THR A 1 105 ? -7.574 1.846 18.766 1 96.44 105 THR A CA 1
ATOM 824 C C . THR A 1 105 ? -6.844 0.67 19.406 1 96.44 105 THR A C 1
ATOM 826 O O . THR A 1 105 ? -6.734 0.598 20.641 1 96.44 105 THR A O 1
ATOM 829 N N . ASP A 1 106 ? -6.402 -0.227 18.609 1 92.19 106 ASP A N 1
ATOM 830 C CA . ASP A 1 106 ? -5.664 -1.363 19.156 1 92.19 106 ASP A CA 1
ATOM 831 C C . ASP A 1 106 ? -4.184 -1.027 19.328 1 92.19 106 ASP A C 1
ATOM 833 O O . ASP A 1 106 ? -3.422 -1.824 19.875 1 92.19 106 ASP A O 1
ATOM 837 N N . ARG A 1 107 ? -3.846 0.2 18.969 1 93.12 107 ARG A N 1
ATOM 838 C CA . ARG A 1 107 ? -2.434 0.562 19.047 1 93.12 107 ARG A CA 1
ATOM 839 C C . ARG A 1 107 ? -2.219 1.725 20.016 1 93.12 107 ARG A C 1
ATOM 841 O O . ARG A 1 107 ? -1.143 1.861 20.594 1 93.12 107 ARG A O 1
ATOM 848 N N . PHE A 1 108 ? -3.291 2.57 20.094 1 95.69 108 PHE A N 1
ATOM 849 C CA . PHE A 1 108 ? -3.049 3.795 20.844 1 95.69 108 PHE A CA 1
ATOM 850 C C . PHE A 1 108 ? -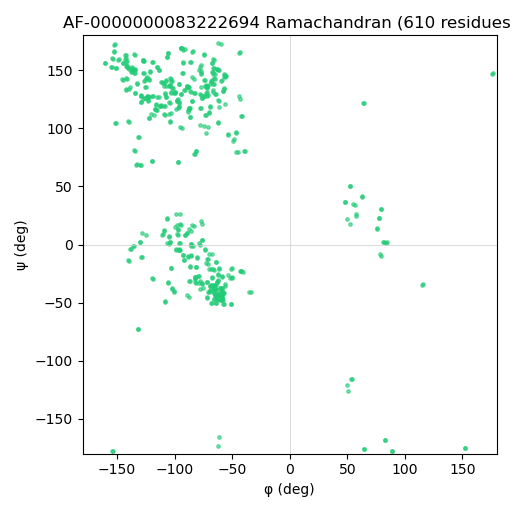4.215 4.09 21.781 1 95.69 108 PHE A C 1
ATOM 852 O O . PHE A 1 108 ? -5.363 3.779 21.469 1 95.69 108 PHE A O 1
ATOM 859 N N . LYS A 1 109 ? -3.846 4.734 22.844 1 95.31 109 LYS A N 1
ATOM 860 C CA . LYS A 1 109 ? -4.797 5.414 23.719 1 95.31 109 LYS A CA 1
ATOM 861 C C . LYS A 1 109 ? -4.66 6.93 23.609 1 95.31 109 LYS A C 1
ATOM 863 O O . LYS A 1 109 ? -3.549 7.457 23.547 1 95.31 109 LYS A O 1
ATOM 868 N N . VAL A 1 110 ? -5.766 7.594 23.594 1 96.94 110 VAL A N 1
ATOM 869 C CA . VAL A 1 110 ? -5.742 9.055 23.547 1 96.94 110 VAL A CA 1
ATOM 870 C C . VAL A 1 110 ? -5.633 9.609 24.969 1 96.94 110 VAL A C 1
ATOM 872 O O . VAL A 1 110 ? -6.398 9.227 25.844 1 96.94 110 VAL A O 1
ATOM 875 N N . LEU A 1 111 ? -4.723 10.523 25.125 1 96.5 111 LEU A N 1
ATOM 876 C CA . LEU A 1 111 ? -4.547 11.133 26.453 1 96.5 111 LEU A CA 1
ATOM 877 C C . LEU A 1 111 ? -5.18 12.516 26.5 1 96.5 111 LEU A C 1
ATOM 879 O O . LEU A 1 111 ? -5.664 12.945 27.547 1 96.5 111 LEU A O 1
ATOM 883 N N . SER A 1 112 ? -5.074 13.234 25.422 1 97.44 112 SER A N 1
ATOM 884 C CA . SER A 1 112 ? -5.668 14.57 25.375 1 97.44 112 SER A CA 1
ATOM 885 C C . SER A 1 112 ? -5.977 14.977 23.938 1 97.44 112 SER A C 1
ATOM 887 O O . SER A 1 112 ? -5.383 14.445 22.984 1 97.44 112 SER A O 1
ATOM 889 N N . VAL A 1 113 ? -6.961 15.836 23.781 1 98.44 113 VAL A N 1
ATOM 890 C CA . VAL A 1 113 ? -7.359 16.453 22.516 1 98.44 113 VAL A CA 1
ATOM 891 C C . VAL A 1 113 ? -7.453 17.969 22.703 1 98.44 113 VAL A C 1
ATOM 893 O O . VAL A 1 113 ? -8.094 18.453 23.641 1 98.44 113 VAL A O 1
ATOM 896 N N . GLN A 1 114 ? -6.793 18.656 21.844 1 98.12 114 GLN A N 1
ATOM 897 C CA . GLN A 1 114 ? -6.848 20.125 21.844 1 98.12 114 GLN A CA 1
ATOM 898 C C . GLN A 1 114 ? -6.977 20.672 20.438 1 98.12 114 GLN A C 1
ATOM 900 O O . GLN A 1 114 ? -6.582 20 19.469 1 98.12 114 GLN A O 1
ATOM 905 N N . TYR A 1 115 ? -7.637 21.781 20.375 1 98.75 115 TYR A N 1
ATOM 906 C CA . TYR A 1 115 ? -7.723 22.516 19.125 1 98.75 115 TYR A CA 1
ATOM 907 C C . TYR A 1 115 ? -7.184 23.938 19.297 1 98.75 115 TYR A C 1
ATOM 909 O O . TYR A 1 115 ? -7.363 24.547 20.344 1 98.75 115 TYR A O 1
ATOM 917 N N . PHE A 1 116 ? -6.512 24.406 18.297 1 98.75 116 PHE A N 1
ATOM 918 C CA . PHE A 1 116 ? -6.188 25.828 18.266 1 98.75 116 PHE A CA 1
ATOM 919 C C . PHE A 1 116 ? -6.219 26.359 16.828 1 98.75 116 PHE A C 1
ATOM 921 O O . PHE A 1 116 ? -6.133 25.578 15.875 1 98.75 116 PHE A O 1
ATOM 928 N N . TRP A 1 117 ? -6.43 27.641 16.703 1 98.88 117 TRP A N 1
ATOM 929 C CA . TRP A 1 117 ? -6.633 28.281 15.398 1 98.88 117 TRP A CA 1
ATOM 930 C C . TRP A 1 117 ? -5.383 29.031 14.969 1 98.88 117 TRP A C 1
ATOM 932 O O . TRP A 1 117 ? -4.688 29.625 15.797 1 98.88 117 TRP A O 1
ATOM 942 N N . LEU A 1 118 ? -5.129 28.984 13.688 1 98.81 118 LEU A N 1
ATOM 943 C CA . LEU A 1 118 ? -3.955 29.641 13.117 1 98.81 118 LEU A CA 1
ATOM 944 C C . LEU A 1 118 ? -4.219 31.109 12.867 1 98.81 118 LEU A C 1
ATOM 946 O O . LEU A 1 118 ? -4.371 31.547 11.727 1 98.81 118 LEU A O 1
ATOM 950 N N . SER A 1 119 ? -4.164 31.828 13.953 1 98.56 119 SER A N 1
ATOM 951 C CA . SER A 1 119 ? -4.41 33.25 13.984 1 98.56 119 SER A CA 1
ATOM 952 C C . SER A 1 119 ? -3.693 33.906 15.156 1 98.56 119 SER A C 1
ATOM 954 O O . SER A 1 119 ? -2.957 33.25 15.898 1 98.56 119 SER A O 1
ATOM 956 N N . ASP A 1 120 ? -3.881 35.25 15.328 1 97.44 120 ASP A N 1
ATOM 957 C CA . ASP A 1 120 ? -3.324 35.969 16.469 1 97.44 120 ASP A CA 1
ATOM 958 C C . ASP A 1 120 ? -4.156 35.75 17.719 1 97.44 120 ASP A C 1
ATOM 960 O O . ASP A 1 120 ? -3.773 36.156 18.812 1 97.44 120 ASP A O 1
ATOM 964 N N . LYS A 1 121 ? -5.184 34.969 17.641 1 98.38 121 LYS A N 1
ATOM 965 C CA . LYS A 1 121 ? -6.02 34.531 18.75 1 98.38 121 LYS A CA 1
ATOM 966 C C . LYS A 1 121 ? -6.281 33.031 18.688 1 98.38 121 LYS A C 1
ATOM 968 O O . LYS A 1 121 ? -7.43 32.594 18.547 1 98.38 121 LYS A O 1
ATOM 973 N N . PRO A 1 122 ? -5.293 32.281 18.906 1 98.38 122 PRO A N 1
ATOM 974 C CA . PRO A 1 122 ? -5.375 30.828 18.609 1 98.38 122 PRO A CA 1
ATOM 975 C C . PRO A 1 122 ? -6.406 30.109 19.469 1 98.38 122 PRO A C 1
ATOM 977 O O . PRO A 1 122 ? -6.832 29 19.125 1 98.38 122 PRO A O 1
ATOM 980 N N . ASP A 1 123 ? -6.895 30.703 20.562 1 98.19 123 ASP A N 1
ATOM 981 C CA . ASP A 1 123 ? -7.836 30.031 21.453 1 98.19 123 ASP A CA 1
ATOM 982 C C . ASP A 1 123 ? -9.273 30.406 21.109 1 98.19 123 ASP A C 1
ATOM 984 O O . ASP A 1 123 ? -10.211 29.922 21.75 1 98.19 123 ASP A O 1
ATOM 988 N N . VAL A 1 124 ? -9.477 31.234 20.078 1 98.56 124 VAL A N 1
ATOM 989 C CA . VAL A 1 124 ? -10.812 31.672 19.688 1 98.56 124 VAL A CA 1
ATOM 990 C C . VAL A 1 124 ? -11.258 30.906 18.438 1 98.56 124 VAL A C 1
ATOM 992 O O . VAL A 1 124 ? -10.766 31.172 17.328 1 98.56 124 VAL A O 1
ATOM 995 N N . PRO A 1 125 ? -12.273 30.078 18.609 1 98.5 125 PRO A N 1
ATOM 996 C CA . PRO A 1 125 ? -12.75 29.328 17.453 1 98.5 125 PRO A CA 1
ATOM 997 C C . PRO A 1 125 ? -13.172 30.25 16.297 1 98.5 125 PRO A C 1
ATOM 999 O O . PRO A 1 125 ? -13.828 31.266 16.516 1 98.5 125 PRO A O 1
ATOM 1002 N N . GLY A 1 126 ? -12.719 29.891 15.125 1 98.56 126 GLY A N 1
ATOM 1003 C CA . GLY A 1 126 ? -13.141 30.594 13.93 1 98.56 126 GLY A CA 1
ATOM 1004 C C . GLY A 1 126 ? -12.328 31.844 13.656 1 98.56 126 GLY A C 1
ATOM 1005 O O . GLY A 1 126 ? -12.586 32.562 12.695 1 98.56 126 GLY A O 1
ATOM 1006 N N . SER A 1 127 ? -11.344 32.125 14.477 1 98.56 127 SER A N 1
ATOM 1007 C CA . SER A 1 127 ? -10.531 33.312 14.25 1 98.56 127 SER A CA 1
ATOM 1008 C C . SER A 1 127 ? -9.719 33.188 12.969 1 98.56 127 SER A C 1
ATOM 1010 O O . SER A 1 127 ? -9.227 32.125 12.633 1 98.56 127 SER A O 1
ATOM 1012 N N . VAL A 1 128 ? -9.664 34.281 12.219 1 98.12 128 VAL A N 1
ATOM 1013 C CA . VAL A 1 128 ? -8.906 34.375 10.977 1 98.12 128 VAL A CA 1
ATOM 1014 C C . VAL A 1 128 ? -7.613 35.156 11.219 1 98.12 128 VAL A C 1
ATOM 1016 O O . VAL A 1 128 ? -7.637 36.219 11.797 1 98.12 128 VAL A O 1
ATOM 1019 N N . GLY A 1 129 ? -6.543 34.562 10.766 1 96.38 129 GLY A N 1
ATOM 1020 C CA . GLY A 1 129 ? -5.258 35.188 11.078 1 96.38 129 GLY A CA 1
ATOM 1021 C C . GLY A 1 129 ? -4.68 35.969 9.922 1 96.38 129 GLY A C 1
ATOM 1022 O O . GLY A 1 129 ? -4.707 35.531 8.773 1 96.38 129 GLY A O 1
ATOM 1023 N N . TRP A 1 130 ? -4.203 37.156 10.258 1 97.5 130 TRP A N 1
ATOM 1024 C CA . TRP A 1 130 ? -3.377 37.938 9.336 1 97.5 130 TRP A CA 1
ATOM 1025 C C . TRP A 1 130 ? -4.07 38.125 7.992 1 97.5 130 TRP A C 1
ATOM 1027 O O . TRP A 1 130 ? -5.145 38.719 7.918 1 97.5 130 TRP A O 1
ATOM 1037 N N . ASP A 1 131 ? -3.48 37.562 6.879 1 98.12 131 ASP A N 1
ATOM 1038 C CA . ASP A 1 131 ? -4.078 37.781 5.562 1 98.12 131 ASP A CA 1
ATOM 1039 C C . ASP A 1 131 ? -4.766 36.5 5.066 1 98.12 131 ASP A C 1
ATOM 1041 O O . ASP A 1 131 ? -4.961 36.344 3.861 1 98.12 131 ASP A O 1
ATOM 1045 N N . ALA A 1 132 ? -5.133 35.625 5.996 1 97.94 132 ALA A N 1
ATOM 1046 C CA . ALA A 1 132 ? -5.824 34.375 5.613 1 97.94 132 ALA A CA 1
ATOM 1047 C C . ALA A 1 132 ? -7.207 34.688 5.047 1 97.94 132 ALA A C 1
ATOM 1049 O O . ALA A 1 132 ? -7.859 35.656 5.461 1 97.94 132 ALA A O 1
ATOM 1050 N N . ALA A 1 133 ? -7.668 33.875 4.086 1 96.88 133 ALA A N 1
ATOM 1051 C CA . ALA A 1 133 ? -8.992 34 3.488 1 96.88 133 ALA A CA 1
ATOM 1052 C C . ALA A 1 133 ? -10.062 33.344 4.352 1 96.88 133 ALA A C 1
ATOM 1054 O O . ALA A 1 133 ? -11.234 33.719 4.297 1 96.88 133 ALA A O 1
ATOM 1055 N N . GLU A 1 134 ? -9.672 32.312 5.09 1 96.75 134 GLU A N 1
ATOM 1056 C CA . GLU A 1 134 ? -10.586 31.547 5.918 1 96.75 134 GLU A CA 1
ATOM 1057 C C . GLU A 1 134 ? -9.93 31.156 7.238 1 96.75 134 GLU A C 1
ATOM 1059 O O . GLU A 1 134 ? -8.703 31.141 7.352 1 96.75 134 GLU A O 1
ATOM 1064 N N . PRO A 1 135 ? -10.805 30.859 8.297 1 98.44 135 PRO A N 1
ATOM 1065 C CA . PRO A 1 135 ? -10.195 30.266 9.492 1 98.44 135 PRO A CA 1
ATOM 1066 C C . PRO A 1 135 ? -9.461 28.969 9.211 1 98.44 135 PRO A C 1
ATOM 1068 O O . PRO A 1 135 ? -9.93 28.141 8.43 1 98.44 135 PRO A O 1
ATOM 1071 N N . ARG A 1 136 ? -8.305 28.891 9.711 1 98.88 136 ARG A N 1
ATOM 1072 C CA . ARG A 1 136 ? -7.523 27.656 9.695 1 98.88 136 ARG A CA 1
ATOM 1073 C C . ARG A 1 136 ? -7.199 27.203 11.109 1 98.88 136 ARG A C 1
ATOM 1075 O O . ARG A 1 136 ? -7.203 28 12.047 1 98.88 136 ARG A O 1
ATOM 1082 N N . MET A 1 137 ? -6.91 25.891 11.336 1 98.88 137 MET A N 1
ATOM 1083 C CA . MET A 1 137 ? -6.77 25.375 12.695 1 98.88 137 MET A CA 1
ATOM 1084 C C . MET A 1 137 ? -5.832 24.188 12.734 1 98.88 137 MET A C 1
ATOM 1086 O O . MET A 1 137 ? -5.367 23.719 11.688 1 98.88 137 MET A O 1
ATOM 1090 N N . VAL A 1 138 ? -5.496 23.719 13.922 1 98.94 138 VAL A N 1
ATOM 1091 C CA . VAL A 1 138 ? -4.742 22.5 14.203 1 98.94 138 VAL A CA 1
ATOM 1092 C C . VAL A 1 138 ? -5.551 21.594 15.133 1 98.94 138 VAL A C 1
ATOM 1094 O O . VAL A 1 138 ? -6.145 22.062 16.109 1 98.94 138 VAL A O 1
ATOM 1097 N N . THR A 1 139 ? -5.707 20.375 14.734 1 98.94 139 THR A N 1
ATOM 1098 C CA . THR A 1 139 ? -6.094 19.312 15.664 1 98.94 139 THR A CA 1
ATOM 1099 C C . THR A 1 139 ? -4.867 18.703 16.328 1 98.94 139 THR A C 1
ATOM 1101 O O . THR A 1 139 ? -3.98 18.188 15.656 1 98.94 139 THR A O 1
ATOM 1104 N N . LEU A 1 140 ? -4.777 18.844 17.656 1 98.69 140 LEU A N 1
ATOM 1105 C CA . LEU A 1 140 ? -3.656 18.344 18.438 1 98.69 140 LEU A CA 1
ATOM 1106 C C . LEU A 1 140 ? -4.102 17.188 19.344 1 98.69 140 LEU A C 1
ATOM 1108 O O . LEU A 1 140 ? -4.977 17.375 20.203 1 98.69 140 LEU A O 1
ATOM 1112 N N . VAL A 1 141 ? -3.49 16.016 19.141 1 98.5 141 VAL A N 1
ATOM 1113 C CA . VAL A 1 141 ? -3.834 14.844 19.938 1 98.5 141 VAL A CA 1
ATOM 1114 C C . VAL A 1 141 ? -2.576 14.266 20.594 1 98.5 141 VAL A C 1
ATOM 1116 O O . VAL A 1 141 ? -1.525 14.18 19.938 1 98.5 141 VAL A O 1
ATOM 1119 N N . THR A 1 142 ? -2.67 13.914 21.875 1 96.94 142 THR A N 1
ATOM 1120 C CA . THR A 1 142 ? -1.622 13.148 22.547 1 96.94 142 THR A CA 1
ATOM 1121 C C . THR A 1 142 ? -1.959 11.664 22.547 1 96.94 142 THR A C 1
ATOM 1123 O O . THR A 1 142 ? -2.982 11.25 23.094 1 96.94 142 THR A O 1
ATOM 1126 N N . LEU A 1 143 ? -1.111 10.891 21.922 1 96.25 143 LEU A N 1
ATOM 1127 C CA . LEU A 1 143 ? -1.328 9.453 21.828 1 96.25 143 LEU A CA 1
ATOM 1128 C C . LEU A 1 143 ? -0.297 8.688 22.656 1 96.25 143 LEU A C 1
ATOM 1130 O O . LEU A 1 143 ? 0.879 9.062 22.688 1 96.25 143 LEU A O 1
ATOM 1134 N N . LYS A 1 144 ? -0.754 7.676 23.297 1 93.75 144 LYS A N 1
ATOM 1135 C CA . LYS A 1 144 ? 0.111 6.746 24.016 1 93.75 144 LYS A CA 1
ATOM 1136 C C . LYS A 1 144 ? 0.032 5.344 23.406 1 93.75 144 LYS A C 1
ATOM 1138 O O . LYS A 1 144 ? -1.045 4.75 23.344 1 93.75 144 LYS A O 1
ATOM 1143 N N . PRO A 1 145 ? 1.201 4.793 22.922 1 91.19 145 PRO A N 1
ATOM 1144 C CA . PRO A 1 145 ? 1.184 3.416 22.422 1 91.19 145 PRO A CA 1
ATOM 1145 C C . PRO A 1 145 ? 0.741 2.408 23.484 1 91.19 145 PRO A C 1
ATOM 1147 O O . PRO A 1 145 ? 1.089 2.547 24.656 1 91.19 145 PRO A O 1
ATOM 1150 N N . LEU A 1 146 ? -0.037 1.424 23.016 1 88 146 LEU A N 1
ATOM 1151 C CA . LEU A 1 146 ? -0.459 0.352 23.906 1 88 146 LEU A CA 1
ATOM 1152 C C . LEU A 1 146 ? 0.622 -0.717 24.016 1 88 146 LEU A C 1
ATOM 1154 O O . LEU A 1 146 ? 1.312 -1.017 23.047 1 88 146 LEU A O 1
ATOM 1158 N N . SER A 1 147 ? 1.035 -1.178 25.219 1 68.62 147 SER A N 1
ATOM 1159 C CA . SER A 1 147 ? 2.131 -2.092 25.531 1 68.62 147 SER A CA 1
ATOM 1160 C C . SER A 1 147 ? 1.904 -3.459 24.891 1 68.62 147 SER A C 1
ATOM 1162 O O . SER A 1 147 ? 0.801 -4.004 24.969 1 68.62 147 SER A O 1
ATOM 1164 N N . THR A 1 148 ? 2.525 -3.906 23.844 1 55.81 148 THR A N 1
ATOM 1165 C CA . THR A 1 148 ? 2.416 -5.25 23.281 1 55.81 148 THR A CA 1
ATOM 1166 C C . THR A 1 148 ? 3.217 -6.246 24.125 1 55.81 148 THR A C 1
ATOM 1168 O O . THR A 1 148 ? 3.23 -7.441 23.828 1 55.81 148 THR A O 1
ATOM 1171 N N . GLY A 1 149 ? 3.594 -6.016 25.297 1 53.81 149 GLY A N 1
ATOM 1172 C CA . GLY A 1 149 ? 4.238 -6.996 26.156 1 53.81 149 GLY A CA 1
ATOM 1173 C C . GLY A 1 149 ? 5.664 -6.629 26.516 1 53.81 149 GLY A C 1
ATOM 1174 O O . GLY A 1 149 ? 6.32 -7.344 27.281 1 53.81 149 GLY A O 1
ATOM 1175 N N . ALA A 1 150 ? 6.312 -6 25.562 1 50.47 150 ALA A N 1
ATOM 1176 C CA . ALA A 1 150 ? 7.668 -5.898 26.094 1 50.47 150 ALA A CA 1
ATOM 1177 C C . ALA A 1 150 ? 7.691 -5.086 27.375 1 50.47 150 ALA A C 1
ATOM 1179 O O . ALA A 1 150 ? 6.645 -4.668 27.875 1 50.47 150 ALA A O 1
ATOM 1180 N N . SER A 1 151 ? 8.859 -4.668 27.797 1 55.06 151 SER A N 1
ATOM 1181 C CA . SER A 1 151 ? 9.078 -3.992 29.062 1 55.06 151 SER A CA 1
ATOM 1182 C C . SER A 1 151 ? 8.312 -2.676 29.141 1 55.06 151 SER A C 1
ATOM 1184 O O . SER A 1 151 ? 8.336 -1.89 28.188 1 55.06 151 SER A O 1
ATOM 1186 N N . PRO A 1 152 ? 7.43 -2.58 30.062 1 54.56 152 PRO A N 1
ATOM 1187 C CA . PRO A 1 152 ? 6.727 -1.314 30.281 1 54.56 152 PRO A CA 1
ATOM 1188 C C . PRO A 1 152 ? 7.645 -0.099 30.156 1 54.56 152 PRO A C 1
ATOM 1190 O O . PRO A 1 152 ? 7.176 1.001 29.859 1 54.56 152 PRO A O 1
ATOM 1193 N N . ASP A 1 153 ? 8.93 -0.357 30.359 1 55.75 153 ASP A N 1
ATOM 11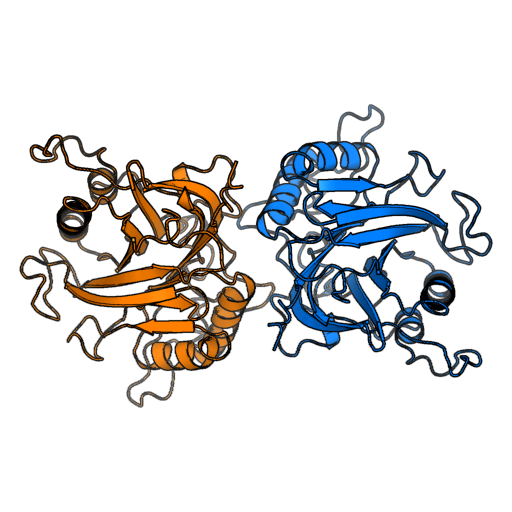94 C CA . ASP A 1 153 ? 9.883 0.749 30.406 1 55.75 153 ASP A CA 1
ATOM 1195 C C . ASP A 1 153 ? 10.422 1.059 29.016 1 55.75 153 ASP A C 1
ATOM 1197 O O . ASP A 1 153 ? 11.328 1.882 28.875 1 55.75 153 ASP A O 1
ATOM 1201 N N . ASP A 1 154 ? 9.812 0.461 28.094 1 61.09 154 ASP A N 1
ATOM 1202 C CA . ASP A 1 154 ? 10.297 0.646 26.734 1 61.09 154 ASP A CA 1
ATOM 1203 C C . ASP A 1 154 ? 9.945 2.035 26.203 1 61.09 154 ASP A C 1
ATOM 1205 O O . ASP A 1 154 ? 8.789 2.457 26.281 1 61.09 154 ASP A O 1
ATOM 1209 N N . GLN A 1 155 ? 11.023 2.893 26.016 1 59.06 155 GLN A N 1
ATOM 1210 C CA . GLN A 1 155 ? 10.883 4.254 25.516 1 59.06 155 GLN A CA 1
ATOM 1211 C C . GLN A 1 155 ? 9.883 4.32 24.359 1 59.06 155 GLN A C 1
ATOM 1213 O O . GLN A 1 155 ? 9.25 5.355 24.141 1 59.06 155 GLN A O 1
ATOM 1218 N N . SER A 1 156 ? 9.695 3.152 23.719 1 60.84 156 SER A N 1
ATOM 1219 C CA . SER A 1 156 ? 8.766 3.111 22.609 1 60.84 156 SER A CA 1
ATOM 1220 C C . SER A 1 156 ? 7.316 3.109 23.078 1 60.84 156 SER A C 1
ATOM 1222 O O . SER A 1 156 ? 6.395 3.295 22.297 1 60.84 156 SER A O 1
ATOM 1224 N N . ASN A 1 157 ? 7.25 3.221 24.297 1 76.31 157 ASN A N 1
ATOM 1225 C CA . ASN A 1 157 ? 5.91 3.229 24.859 1 76.31 157 ASN A CA 1
ATOM 1226 C C . ASN A 1 157 ? 5.535 4.605 25.406 1 76.31 157 ASN A C 1
ATOM 1228 O O . ASN A 1 157 ? 4.461 4.781 25.984 1 76.31 157 ASN A O 1
ATOM 1232 N N . GLN A 1 158 ? 6.422 5.594 25.094 1 84.06 158 GLN A N 1
ATOM 1233 C CA . GLN A 1 158 ? 6.145 6.949 25.562 1 84.06 158 GLN A CA 1
ATOM 1234 C C . GLN A 1 158 ? 5.102 7.629 24.672 1 84.06 158 GLN A C 1
ATOM 1236 O O . GLN A 1 158 ? 5.035 7.367 23.469 1 84.06 158 GLN A O 1
ATOM 1241 N N . PRO A 1 159 ? 4.352 8.523 25.312 1 91.62 159 PRO A N 1
ATOM 1242 C CA . PRO A 1 159 ? 3.385 9.289 24.531 1 91.62 159 PRO A CA 1
ATOM 1243 C C . PRO A 1 159 ? 4.051 10.258 23.547 1 91.62 159 PRO A C 1
ATOM 1245 O O . PRO A 1 159 ? 5.219 10.617 23.734 1 91.62 159 PRO A O 1
ATOM 1248 N N . PHE A 1 160 ? 3.361 10.602 22.531 1 94.81 160 PHE A N 1
ATOM 1249 C CA . PHE A 1 160 ? 3.814 11.594 21.562 1 94.81 160 PHE A CA 1
ATOM 1250 C C . PHE A 1 160 ? 2.648 12.445 21.078 1 94.81 160 PHE A C 1
ATOM 1252 O O . PHE A 1 160 ? 1.486 12.133 21.344 1 94.81 160 PHE A O 1
ATOM 1259 N N . TYR A 1 161 ? 2.967 13.586 20.469 1 96.81 161 TYR A N 1
ATOM 1260 C CA . TYR A 1 161 ? 1.962 14.539 20.016 1 96.81 161 TYR A CA 1
ATOM 1261 C C . TYR A 1 161 ? 1.767 14.445 18.516 1 96.81 161 TYR A C 1
ATOM 1263 O O . TYR A 1 161 ? 2.73 14.258 17.766 1 96.81 161 TYR A O 1
ATOM 1271 N N . VAL A 1 162 ? 0.526 14.555 18.094 1 98.56 162 VAL A N 1
ATOM 1272 C CA . VAL A 1 162 ? 0.202 14.609 16.672 1 98.56 162 VAL A CA 1
ATOM 1273 C C . VAL A 1 162 ? -0.575 15.883 16.359 1 98.56 162 VAL A C 1
ATOM 1275 O O . VAL A 1 162 ? -1.603 16.156 16.984 1 98.56 162 VAL A O 1
ATOM 1278 N N . MET A 1 163 ? -0.061 16.656 15.445 1 98.88 163 MET A N 1
ATOM 1279 C CA . MET A 1 163 ? -0.725 17.844 14.945 1 98.88 163 MET A CA 1
ATOM 1280 C C . MET A 1 163 ? -1.157 17.672 13.492 1 98.88 163 MET A C 1
ATOM 1282 O O . MET A 1 163 ? -0.33 17.391 12.625 1 98.88 163 MET A O 1
ATOM 1286 N N . ASN A 1 164 ? -2.416 17.75 13.227 1 98.94 164 ASN A N 1
ATOM 1287 C CA . ASN A 1 164 ? -2.969 17.812 11.875 1 98.94 164 ASN A CA 1
ATOM 1288 C C . ASN A 1 164 ? -3.418 19.234 11.516 1 98.94 164 ASN A C 1
ATOM 1290 O O . ASN A 1 164 ? -4.07 19.891 12.32 1 98.94 164 ASN A O 1
ATOM 1294 N N . THR A 1 165 ? -3.068 19.641 10.289 1 98.94 165 THR A N 1
ATOM 1295 C CA . THR A 1 165 ? -3.434 21.016 9.961 1 98.94 165 THR A CA 1
ATOM 1296 C C . THR A 1 165 ? -3.627 21.188 8.453 1 98.94 165 THR A C 1
ATOM 1298 O O . THR A 1 165 ? -3.373 20.25 7.688 1 98.94 165 THR A O 1
ATOM 1301 N N . HIS A 1 166 ? -4.219 22.266 8.039 1 98.88 166 HIS A N 1
ATOM 1302 C CA . HIS A 1 166 ? -4.453 22.75 6.684 1 98.88 166 HIS A CA 1
ATOM 1303 C C . HIS A 1 166 ? -4.238 24.266 6.59 1 98.88 166 HIS A C 1
ATOM 1305 O O . HIS A 1 166 ? -5.059 25.031 7.082 1 98.88 166 HIS A O 1
ATOM 1311 N N . PHE A 1 167 ? -3.111 24.625 5.98 1 98.81 167 PHE A N 1
ATOM 1312 C CA . PHE A 1 167 ? -2.748 26.031 5.922 1 98.81 167 PHE A CA 1
ATOM 1313 C C . PHE A 1 167 ? -3.615 26.781 4.91 1 98.81 167 PHE A C 1
ATOM 1315 O O . PHE A 1 167 ? -4.246 26.156 4.055 1 98.81 167 PHE A O 1
ATOM 1322 N N . ASP A 1 168 ? -3.592 28.078 5.059 1 97.94 168 ASP A N 1
ATOM 1323 C CA . ASP A 1 168 ? -4.359 28.938 4.168 1 97.94 168 ASP A CA 1
ATOM 1324 C C . ASP A 1 168 ? -3.791 28.906 2.75 1 97.94 168 ASP A C 1
ATOM 1326 O O . ASP A 1 168 ? -2.572 28.906 2.562 1 97.94 168 ASP A O 1
ATOM 1330 N N . ASN A 1 169 ? -4.703 28.922 1.774 1 95.62 169 ASN A N 1
ATOM 1331 C CA . ASN A 1 169 ? -4.25 28.828 0.391 1 95.62 169 ASN A CA 1
ATOM 1332 C C . ASN A 1 169 ? -4.051 30.203 -0.231 1 95.62 169 ASN A C 1
ATOM 1334 O O . ASN A 1 169 ? -3.459 30.328 -1.305 1 95.62 169 ASN A O 1
ATOM 1338 N N . ALA A 1 170 ? -4.457 31.266 0.412 1 94.56 170 ALA A N 1
ATOM 1339 C CA . ALA A 1 170 ? -4.434 32.594 -0.178 1 94.56 170 ALA A CA 1
ATOM 1340 C C . ALA A 1 170 ? -3.336 33.469 0.448 1 94.56 170 ALA A C 1
ATOM 1342 O O . ALA A 1 170 ? -2.541 34.094 -0.264 1 94.56 170 ALA A O 1
ATOM 1343 N N . GLY A 1 171 ? -3.268 33.5 1.74 1 96.5 171 GLY A N 1
ATOM 1344 C CA . GLY A 1 171 ? -2.408 34.406 2.467 1 96.5 171 GLY A CA 1
ATOM 1345 C C . GLY A 1 171 ? -1.011 33.875 2.699 1 96.5 171 GLY A C 1
ATOM 1346 O O . GLY A 1 171 ? -0.825 32.938 3.473 1 96.5 171 GLY A O 1
ATOM 1347 N N . GLN A 1 172 ? -0.021 34.5 2.18 1 96.31 172 GLN A N 1
ATOM 1348 C CA . GLN A 1 172 ? 1.363 34.062 2.377 1 96.31 172 GLN A CA 1
ATOM 1349 C C . GLN A 1 172 ? 1.828 34.344 3.801 1 96.31 172 GLN A C 1
ATOM 1351 O O . GLN A 1 172 ? 2.498 33.531 4.422 1 96.31 172 GLN A O 1
ATOM 1356 N N . LYS A 1 173 ? 1.504 35.562 4.238 1 97 173 LYS A N 1
ATOM 1357 C CA . LYS A 1 173 ? 1.85 35.906 5.613 1 97 173 LYS A CA 1
ATOM 1358 C C . LYS A 1 173 ? 1.185 34.969 6.605 1 97 173 LYS A C 1
ATOM 1360 O O . LYS A 1 173 ? 1.797 34.562 7.598 1 97 173 LYS A O 1
ATOM 1365 N N . ALA A 1 174 ? -0.032 34.656 6.324 1 98.12 174 ALA A N 1
ATOM 1366 C CA . ALA A 1 174 ? -0.765 33.719 7.176 1 98.12 174 ALA A CA 1
ATOM 1367 C C . ALA A 1 174 ? -0.042 32.375 7.273 1 98.12 174 ALA A C 1
ATOM 1369 O O . ALA A 1 174 ? 0.058 31.797 8.352 1 98.12 174 ALA A O 1
ATOM 1370 N N . ARG A 1 175 ? 0.466 31.906 6.191 1 98.19 175 ARG A N 1
ATOM 1371 C CA . ARG A 1 175 ? 1.188 30.641 6.199 1 98.19 175 ARG A CA 1
ATOM 1372 C C . ARG A 1 175 ? 2.457 30.734 7.039 1 98.19 175 ARG A C 1
ATOM 1374 O O . ARG A 1 175 ? 2.74 29.844 7.852 1 98.19 175 ARG A O 1
ATOM 1381 N N . THR A 1 176 ? 3.178 31.797 6.891 1 96.56 176 THR A N 1
ATOM 1382 C CA . THR A 1 176 ? 4.422 31.969 7.633 1 96.56 176 THR A CA 1
ATOM 1383 C C . THR A 1 176 ? 4.148 32.094 9.125 1 96.56 176 THR A C 1
ATOM 1385 O O . THR A 1 176 ? 4.812 31.469 9.945 1 96.56 176 THR A O 1
ATOM 1388 N N . GLU A 1 177 ? 3.199 32.906 9.477 1 97.06 177 GLU A N 1
ATOM 1389 C CA . GLU A 1 177 ? 2.873 33.094 10.891 1 97.06 177 GLU A CA 1
ATOM 1390 C C . GLU A 1 177 ? 2.283 31.828 11.5 1 97.06 177 GLU A C 1
ATOM 1392 O O . GLU A 1 177 ? 2.498 31.547 12.68 1 97.06 177 GLU A O 1
ATOM 1397 N N . SER A 1 178 ? 1.496 31.109 10.742 1 98.38 178 SER A N 1
ATOM 1398 C CA . SER A 1 178 ? 0.997 29.812 11.195 1 98.38 178 SER A CA 1
ATOM 1399 C C . SER A 1 178 ? 2.143 28.859 11.508 1 98.38 178 SER A C 1
ATOM 1401 O O . SER A 1 178 ? 2.111 28.156 12.516 1 98.38 178 SER A O 1
ATOM 1403 N N . ALA A 1 179 ? 3.164 28.828 10.633 1 97.75 179 ALA A N 1
ATOM 1404 C CA . ALA A 1 179 ? 4.348 28 10.859 1 97.75 179 ALA A CA 1
ATOM 1405 C C . ALA A 1 179 ? 5.039 28.391 12.164 1 97.75 179 ALA A C 1
ATOM 1407 O O . ALA A 1 179 ? 5.406 27.516 12.961 1 97.75 179 ALA A O 1
ATOM 1408 N N . LYS A 1 180 ? 5.164 29.672 12.383 1 96 180 LYS A N 1
ATOM 1409 C CA . LYS A 1 180 ? 5.785 30.141 13.609 1 96 180 LYS A CA 1
ATOM 1410 C C . LYS A 1 180 ? 4.98 29.719 14.836 1 96 180 LYS A C 1
ATOM 1412 O O . LYS A 1 180 ? 5.547 29.297 15.844 1 96 180 LYS A O 1
ATOM 1417 N N . LEU A 1 181 ? 3.73 29.891 14.758 1 97.62 181 LEU A N 1
ATOM 1418 C CA . LEU A 1 181 ? 2.846 29.531 15.859 1 97.62 181 LEU A CA 1
ATOM 1419 C C . LEU A 1 181 ? 2.949 28.047 16.172 1 97.62 181 LEU A C 1
ATOM 1421 O O . LEU A 1 181 ? 3.074 27.656 17.344 1 97.62 181 LEU A O 1
ATOM 1425 N N . ILE A 1 182 ? 2.891 27.188 15.188 1 98.06 182 ILE A N 1
ATOM 1426 C CA . ILE A 1 182 ? 2.969 25.75 15.367 1 98.06 182 ILE A CA 1
ATOM 1427 C C . ILE A 1 182 ? 4.328 25.359 15.953 1 98.06 182 ILE A C 1
ATOM 1429 O O . ILE A 1 182 ? 4.406 24.547 16.859 1 98.06 182 ILE A O 1
ATOM 1433 N N . LEU A 1 183 ? 5.383 25.938 15.398 1 96.12 183 LEU A N 1
ATOM 1434 C CA . LEU A 1 183 ? 6.727 25.656 15.898 1 96.12 183 LEU A CA 1
ATOM 1435 C C . LEU A 1 183 ? 6.848 26.047 17.359 1 96.12 183 LEU A C 1
ATOM 1437 O O . LEU A 1 183 ? 7.418 25.281 18.156 1 96.12 183 LEU A O 1
ATOM 1441 N N . LYS A 1 184 ? 6.344 27.203 17.734 1 94.06 184 LYS A N 1
ATOM 1442 C CA . LYS A 1 184 ? 6.352 27.641 19.125 1 94.06 184 LYS A CA 1
ATOM 1443 C C . LYS A 1 184 ? 5.609 26.656 20.016 1 94.06 184 LYS A C 1
ATOM 1445 O O . LYS A 1 184 ? 6.125 26.25 21.062 1 94.06 184 LYS A O 1
ATOM 1450 N N . LYS A 1 185 ? 4.445 26.281 19.578 1 95 185 LYS A N 1
ATOM 1451 C CA . LYS A 1 185 ? 3.646 25.328 20.359 1 95 185 LYS A CA 1
ATOM 1452 C C . LYS A 1 185 ? 4.359 23.984 20.484 1 95 185 LYS A C 1
ATOM 1454 O O . LYS A 1 185 ? 4.352 23.375 21.547 1 95 185 LYS A O 1
ATOM 1459 N N . ALA A 1 186 ? 4.902 23.531 19.406 1 95.75 186 ALA A N 1
ATOM 1460 C CA . ALA A 1 186 ? 5.625 22.266 19.438 1 95.75 186 ALA A CA 1
ATOM 1461 C C . ALA A 1 186 ? 6.785 22.312 20.422 1 95.75 186 ALA A C 1
ATOM 1463 O O . ALA A 1 186 ? 7.008 21.359 21.188 1 95.75 186 ALA A O 1
ATOM 1464 N N . ASN A 1 187 ? 7.539 23.375 20.391 1 93.25 187 ASN A N 1
ATOM 1465 C CA . ASN A 1 187 ? 8.664 23.516 21.297 1 93.25 187 ASN A CA 1
ATOM 1466 C C . ASN A 1 187 ? 8.203 23.609 22.75 1 93.25 187 ASN A C 1
ATOM 1468 O O . ASN A 1 187 ? 8.883 23.125 23.656 1 93.25 187 ASN A O 1
ATOM 1472 N N . GLU A 1 188 ? 7.07 24.234 22.969 1 91.75 188 GLU A N 1
ATOM 1473 C CA . GLU A 1 188 ? 6.496 24.266 24.297 1 91.75 188 GLU A CA 1
ATOM 1474 C C . GLU A 1 188 ? 6.125 22.875 24.781 1 91.75 188 GLU A C 1
ATOM 1476 O O . GLU A 1 188 ? 6.312 22.547 25.969 1 91.75 188 GLU A O 1
ATOM 1481 N N . LEU A 1 189 ? 5.617 22.094 23.922 1 90.81 189 LEU A N 1
ATOM 1482 C CA . LEU A 1 189 ? 5.176 20.75 24.266 1 90.81 189 LEU A CA 1
ATOM 1483 C C . LEU A 1 189 ? 6.371 19.844 24.578 1 90.81 189 LEU A C 1
ATOM 1485 O O . LEU A 1 189 ? 6.289 18.969 25.453 1 90.81 189 LEU A O 1
ATOM 1489 N N . THR A 1 190 ? 7.496 19.953 23.844 1 84.31 190 THR A N 1
ATOM 1490 C CA . THR A 1 190 ? 8.625 19.047 23.969 1 84.31 190 THR A CA 1
ATOM 1491 C C . THR A 1 190 ? 9.578 19.5 25.062 1 84.31 190 THR A C 1
ATOM 1493 O O . THR A 1 190 ? 10.484 18.75 25.453 1 84.31 190 THR A O 1
ATOM 1496 N N . SER A 1 191 ? 9.594 20.672 25.531 1 75.12 191 SER A N 1
ATOM 1497 C CA . SER A 1 191 ? 10.562 21.25 26.469 1 75.12 191 SER A CA 1
ATOM 1498 C C . SER A 1 191 ? 10.648 20.438 27.75 1 75.12 191 SER A C 1
ATOM 1500 O O . SER A 1 191 ? 11.734 20.281 28.312 1 75.12 191 SER A O 1
ATOM 1502 N N . GLU A 1 192 ? 9.602 19.922 28.188 1 62.75 192 GLU A N 1
ATOM 1503 C CA . GLU A 1 192 ? 9.695 19.266 29.484 1 62.75 192 GLU A CA 1
ATOM 1504 C C . GLU A 1 192 ? 10.125 17.797 29.344 1 62.75 192 GLU A C 1
ATOM 1506 O O . GLU A 1 192 ? 11.031 17.344 30.047 1 62.75 192 GLU A O 1
ATOM 1511 N N . LYS A 1 193 ? 9.523 17.031 28.391 1 65.25 193 LYS A N 1
ATOM 1512 C CA . LYS A 1 193 ? 9.688 15.586 28.469 1 65.25 193 LYS A CA 1
ATOM 1513 C C . LYS A 1 193 ? 10.258 15.023 27.172 1 65.25 193 LYS A C 1
ATOM 1515 O O . LYS A 1 193 ? 10.422 13.812 27.031 1 65.25 193 LYS A O 1
ATOM 1520 N N . GLY A 1 194 ? 10.648 15.938 26.328 1 78.5 194 GLY A N 1
ATOM 1521 C CA . GLY A 1 194 ? 11.273 15.508 25.094 1 78.5 194 GLY A CA 1
ATOM 1522 C C . GLY A 1 194 ? 10.398 14.586 24.266 1 78.5 194 GLY A C 1
ATOM 1523 O O . GLY A 1 194 ? 10.891 13.641 23.656 1 78.5 194 GLY A O 1
ATOM 1524 N N . LYS A 1 195 ? 9.102 14.719 24.453 1 88.31 195 LYS A N 1
ATOM 1525 C CA . LYS A 1 195 ? 8.18 13.883 23.703 1 88.31 195 LYS A CA 1
ATOM 1526 C C . LYS A 1 195 ? 8.133 14.312 22.234 1 88.31 195 LYS A C 1
ATOM 1528 O O . LYS A 1 195 ? 8.102 15.508 21.938 1 88.31 195 LYS A O 1
ATOM 1533 N N . PRO A 1 196 ? 8.156 13.336 21.359 1 94.06 196 PRO A N 1
ATOM 1534 C CA . PRO A 1 196 ? 8.156 13.672 19.938 1 94.06 196 PRO A CA 1
ATOM 1535 C C . PRO A 1 196 ? 6.855 14.32 19.484 1 94.06 196 PRO A C 1
ATOM 1537 O O . PRO A 1 196 ? 5.805 14.102 20.094 1 94.06 196 PRO A O 1
ATOM 1540 N N . VAL A 1 197 ? 6.945 15.141 18.469 1 96.44 197 VAL A N 1
ATOM 1541 C CA . VAL A 1 197 ? 5.789 15.789 17.844 1 96.44 197 VAL A CA 1
ATOM 1542 C C . VAL A 1 197 ? 5.73 15.438 16.359 1 96.44 197 VAL A C 1
ATOM 1544 O O . VAL A 1 197 ? 6.746 15.516 15.664 1 96.44 197 VAL A O 1
ATOM 1547 N N . LEU A 1 198 ? 4.609 14.961 15.953 1 97.81 198 LEU A N 1
ATOM 1548 C CA . LEU A 1 198 ? 4.297 14.781 14.539 1 97.81 198 LEU A CA 1
ATOM 1549 C C . LEU A 1 198 ? 3.465 15.945 14.016 1 97.81 198 LEU A C 1
ATOM 1551 O O . LEU A 1 198 ? 2.447 16.312 14.609 1 97.81 198 LEU A O 1
ATOM 1555 N N . LEU A 1 199 ? 3.916 16.609 13.008 1 98.75 199 LEU A N 1
ATOM 1556 C CA . LEU A 1 199 ? 3.141 17.594 12.266 1 98.75 199 LEU A CA 1
ATOM 1557 C C . LEU A 1 199 ? 2.777 17.062 10.883 1 98.75 199 LEU A C 1
ATOM 1559 O O . LEU A 1 199 ? 3.66 16.766 10.07 1 98.75 199 LEU A O 1
ATOM 1563 N N . ILE A 1 200 ? 1.489 16.953 10.633 1 98.62 200 ILE A N 1
ATOM 1564 C CA . ILE A 1 200 ? 0.986 16.312 9.422 1 98.62 200 ILE A CA 1
ATOM 1565 C C . ILE A 1 200 ? -0.09 17.188 8.789 1 98.62 200 ILE A C 1
ATOM 1567 O O . ILE A 1 200 ? -0.913 17.781 9.492 1 98.62 200 ILE A O 1
ATOM 1571 N N . GLY A 1 201 ? -0.032 17.297 7.41 1 98.69 201 GLY A N 1
ATOM 1572 C CA . GLY A 1 201 ? -1.176 17.938 6.781 1 98.69 201 GLY A CA 1
ATOM 1573 C C . GLY A 1 201 ? -0.831 18.625 5.469 1 98.69 201 GLY A C 1
ATOM 1574 O O . GLY A 1 201 ? 0.25 18.406 4.918 1 98.69 201 GLY A O 1
ATOM 1575 N N . ASP A 1 202 ? -1.8 19.312 4.895 1 98.81 202 ASP A N 1
ATOM 1576 C CA . ASP A 1 202 ? -1.675 20.156 3.713 1 98.81 202 ASP A CA 1
ATOM 1577 C C . ASP A 1 202 ? -1.247 21.578 4.094 1 98.81 202 ASP A C 1
ATOM 1579 O O . ASP A 1 202 ? -2.051 22.359 4.609 1 98.81 202 ASP A O 1
ATOM 1583 N N . LEU A 1 203 ? 0.014 21.922 3.744 1 98.69 203 LEU A N 1
ATOM 1584 C CA . LEU A 1 203 ? 0.536 23.203 4.195 1 98.69 203 LEU A CA 1
ATOM 1585 C C . LEU A 1 203 ? 0.373 24.266 3.111 1 98.69 203 LEU A C 1
ATOM 1587 O O . LEU A 1 203 ? 0.689 25.438 3.332 1 98.69 203 LEU A O 1
ATOM 1591 N N . ASN A 1 204 ? -0.106 23.906 1.916 1 98 204 ASN A N 1
ATOM 1592 C CA . ASN A 1 204 ? -0.341 24.812 0.797 1 98 204 ASN A CA 1
ATOM 1593 C C . ASN A 1 204 ? 0.92 25.594 0.434 1 98 204 ASN A C 1
ATOM 1595 O O . ASN A 1 204 ? 0.85 26.766 0.106 1 98 204 ASN A O 1
ATOM 1599 N N . LEU A 1 205 ? 2.051 24.938 0.585 1 97.12 205 LEU A N 1
ATOM 1600 C CA . LEU A 1 205 ? 3.311 25.594 0.245 1 97.12 205 LEU A CA 1
ATOM 1601 C C . LEU A 1 205 ? 4.348 24.562 -0.202 1 97.12 205 LEU A C 1
ATOM 1603 O O . LEU A 1 205 ? 4.32 23.422 0.244 1 97.12 205 LEU A O 1
ATOM 1607 N N . VAL A 1 206 ? 5.23 25.016 -1.022 1 96.44 206 VAL A N 1
ATOM 1608 C CA . VAL A 1 206 ? 6.359 24.188 -1.434 1 96.44 206 VAL A CA 1
ATOM 1609 C C . VAL A 1 206 ? 7.566 24.484 -0.542 1 96.44 206 VAL A C 1
ATOM 1611 O O . VAL A 1 206 ? 7.551 25.438 0.234 1 96.44 206 VAL A O 1
ATOM 1614 N N . ARG A 1 207 ? 8.586 23.703 -0.625 1 94.88 207 ARG A N 1
ATOM 1615 C CA . ARG A 1 207 ? 9.703 23.703 0.318 1 94.88 207 ARG A CA 1
ATOM 1616 C C . ARG A 1 207 ? 10.484 25 0.239 1 94.88 207 ARG A C 1
ATOM 1618 O O . ARG A 1 207 ? 11.211 25.359 1.173 1 94.88 207 ARG A O 1
ATOM 1625 N N . GLU A 1 208 ? 10.398 25.719 -0.856 1 93.94 208 GLU A N 1
ATOM 1626 C CA . GLU A 1 208 ? 11.156 26.938 -1.059 1 93.94 208 GLU A CA 1
ATOM 1627 C C . GLU A 1 208 ? 10.5 28.125 -0.356 1 93.94 208 GLU A C 1
ATOM 1629 O O . GLU A 1 208 ? 11.109 29.188 -0.196 1 93.94 208 GLU A O 1
ATOM 1634 N N . GLN A 1 209 ? 9.328 27.922 0.07 1 95.25 209 GLN A N 1
ATOM 1635 C CA . GLN A 1 209 ? 8.586 29.031 0.651 1 95.25 209 GLN A CA 1
ATOM 1636 C C . GLN A 1 209 ? 8.898 29.203 2.135 1 95.25 209 GLN A C 1
ATOM 1638 O O . GLN A 1 209 ? 9.297 28.234 2.797 1 95.25 209 GLN A O 1
ATOM 1643 N N . SER A 1 210 ? 8.688 30.359 2.652 1 94.44 210 SER A N 1
ATOM 1644 C CA . SER A 1 210 ? 9.156 30.797 3.957 1 94.44 210 SER A CA 1
ATOM 1645 C C . SER A 1 210 ? 8.586 29.938 5.078 1 94.44 210 SER A C 1
ATOM 1647 O O . SER A 1 210 ? 9.297 29.594 6.027 1 94.44 210 SER A O 1
ATOM 1649 N N . ALA A 1 211 ? 7.359 29.625 5.031 1 96.38 211 ALA A N 1
ATOM 1650 C CA . ALA A 1 211 ? 6.734 28.859 6.102 1 96.38 211 ALA A CA 1
ATOM 1651 C C . ALA A 1 211 ? 7.426 27.516 6.289 1 96.38 211 ALA A C 1
ATOM 1653 O O . ALA A 1 211 ? 7.633 27.062 7.422 1 96.38 211 ALA A O 1
ATOM 1654 N N . TYR A 1 212 ? 7.789 26.859 5.184 1 97.12 212 TYR A N 1
ATOM 1655 C CA . TYR A 1 212 ? 8.539 25.609 5.254 1 97.12 212 TYR A CA 1
ATOM 1656 C C . TYR A 1 212 ? 9.891 25.812 5.91 1 97.12 212 TYR A C 1
ATOM 1658 O O . TYR A 1 212 ? 10.32 25.016 6.742 1 97.12 212 TYR A O 1
ATOM 1666 N N . GLN A 1 213 ? 10.523 26.875 5.547 1 95.75 213 GLN A N 1
ATOM 1667 C CA . GLN A 1 213 ? 11.844 27.188 6.074 1 95.75 213 GLN A CA 1
ATOM 1668 C C . GLN A 1 213 ? 11.781 27.484 7.574 1 95.75 213 GLN A C 1
ATOM 1670 O O . GLN A 1 213 ? 12.695 27.125 8.32 1 95.75 213 GLN A O 1
ATOM 1675 N N . VAL A 1 214 ? 10.742 28.078 8 1 95.25 214 VAL A N 1
ATOM 1676 C CA . VAL A 1 214 ? 10.531 28.344 9.422 1 95.25 214 VAL A CA 1
ATOM 1677 C C . VAL A 1 214 ? 10.406 27.016 10.18 1 95.25 214 VAL A C 1
ATOM 1679 O O . VAL A 1 214 ? 11.102 26.797 11.172 1 95.25 214 VAL A O 1
ATOM 1682 N N . LEU A 1 215 ? 9.562 26.156 9.688 1 97.06 215 LEU A N 1
ATOM 1683 C CA . LEU A 1 215 ? 9.289 24.891 10.359 1 97.06 215 LEU A CA 1
ATOM 1684 C C . LEU A 1 215 ? 10.555 24.031 10.438 1 97.06 215 LEU A C 1
ATOM 1686 O O . LEU A 1 215 ? 10.758 23.312 11.414 1 97.06 215 LEU A O 1
ATOM 1690 N N . THR A 1 216 ? 11.445 24.156 9.438 1 96 216 THR A N 1
ATOM 1691 C CA . THR A 1 216 ? 12.578 23.25 9.32 1 96 216 THR A CA 1
ATOM 1692 C C . THR A 1 216 ? 13.867 23.938 9.781 1 96 216 THR A C 1
ATOM 1694 O O . THR A 1 216 ? 14.953 23.359 9.664 1 96 216 THR A O 1
ATOM 1697 N N . GLY A 1 217 ? 13.773 25.125 10.219 1 93.38 217 GLY A N 1
ATOM 1698 C CA . GLY A 1 217 ? 14.922 25.812 10.758 1 93.38 217 GLY A CA 1
ATOM 1699 C C . GLY A 1 217 ? 15.859 26.344 9.688 1 93.38 217 GLY A C 1
ATOM 1700 O O . GLY A 1 217 ? 17.047 26.531 9.938 1 93.38 217 GLY A O 1
ATOM 1701 N N . LYS A 1 218 ? 15.352 26.531 8.547 1 90.06 218 LYS A N 1
ATOM 1702 C CA . LYS A 1 218 ? 16.188 26.969 7.438 1 90.06 218 LYS A CA 1
ATOM 1703 C C . LYS A 1 218 ? 15.93 28.438 7.105 1 90.06 218 LYS A C 1
ATOM 1705 O O . LYS A 1 218 ? 16.516 28.984 6.168 1 90.06 218 LYS A O 1
ATOM 1710 N N . ALA A 1 219 ? 15.039 29.078 7.855 1 86.38 219 ALA A N 1
ATOM 1711 C CA . ALA A 1 219 ? 14.727 30.484 7.598 1 86.38 219 ALA A CA 1
ATOM 1712 C C . ALA A 1 219 ? 15.883 31.391 8.008 1 86.38 219 ALA A C 1
ATOM 1714 O O . ALA A 1 219 ? 16.516 31.156 9.047 1 86.38 219 ALA A O 1
ATOM 1715 N N . THR A 1 220 ? 16.344 32.25 7.137 1 74.25 220 THR A N 1
ATOM 1716 C CA . THR A 1 220 ? 17.469 33.156 7.383 1 74.25 220 THR A CA 1
ATOM 1717 C C . THR A 1 220 ? 17.047 34.312 8.289 1 74.25 220 THR A C 1
ATOM 1719 O O . THR A 1 220 ? 17.875 34.875 9.023 1 74.25 220 THR A O 1
ATOM 1722 N N . ASP A 1 221 ? 15.859 34.812 8.133 1 63.25 221 ASP A N 1
ATOM 1723 C CA . ASP A 1 221 ? 15.445 36.031 8.82 1 63.25 221 ASP A CA 1
ATOM 1724 C C . ASP A 1 221 ? 14.703 35.719 10.117 1 63.25 221 ASP A C 1
ATOM 1726 O O . ASP A 1 221 ? 13.938 36.531 10.625 1 63.25 221 ASP A O 1
ATOM 1730 N N . GLN A 1 222 ? 14.844 34.438 10.641 1 59.41 222 GLN A N 1
ATOM 1731 C CA . GLN A 1 222 ? 14.016 34.062 11.781 1 59.41 222 GLN A CA 1
ATOM 1732 C C . GLN A 1 222 ? 14.484 34.781 13.055 1 59.41 222 GLN A C 1
ATOM 1734 O O . GLN A 1 222 ? 15.672 35.062 13.203 1 59.41 222 GLN A O 1
ATOM 1739 N N . PRO A 1 223 ? 13.43 35.344 13.852 1 55.38 223 PRO A N 1
ATOM 1740 C CA . PRO A 1 223 ? 13.906 35.812 15.164 1 55.38 223 PRO A CA 1
ATOM 1741 C C . PRO A 1 223 ? 14.852 34.812 15.82 1 55.38 223 PRO A C 1
ATOM 1743 O O . PRO A 1 223 ? 14.867 33.625 15.453 1 55.38 223 PRO A O 1
ATOM 1746 N N . ALA A 1 224 ? 15.562 35.25 16.828 1 56.41 224 ALA A N 1
ATOM 1747 C CA . ALA A 1 224 ? 16.531 34.531 17.641 1 56.41 224 ALA A CA 1
ATOM 1748 C C . ALA A 1 224 ? 15.914 33.25 18.203 1 56.41 224 ALA A C 1
ATOM 1750 O O . ALA A 1 224 ? 14.867 33.281 18.859 1 56.41 224 ALA A O 1
ATOM 1751 N N . HIS A 1 225 ? 16.047 32.094 17.594 1 66.31 225 HIS A N 1
ATOM 1752 C CA . HIS A 1 225 ? 15.688 30.812 18.219 1 66.31 225 HIS A CA 1
ATOM 1753 C C . HIS A 1 225 ? 16.578 30.516 19.422 1 66.31 225 H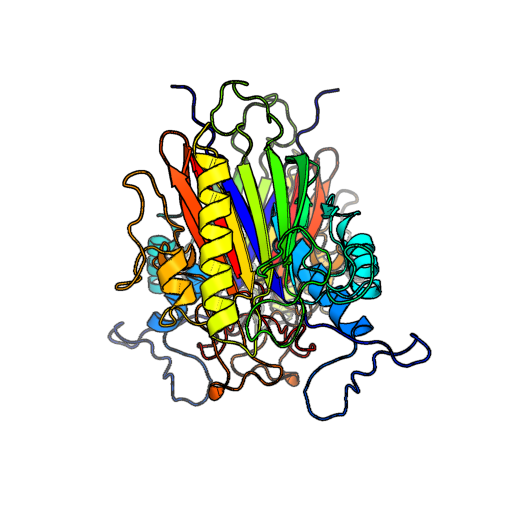IS A C 1
ATOM 1755 O O . HIS A 1 225 ? 17.703 30.984 19.484 1 66.31 225 HIS A O 1
ATOM 1761 N N . ARG A 1 226 ? 15.82 30.188 20.484 1 67.12 226 ARG A N 1
ATOM 1762 C CA . ARG A 1 226 ? 16.594 29.703 21.625 1 67.12 226 ARG A CA 1
ATOM 1763 C C . ARG A 1 226 ? 17.453 28.516 21.219 1 67.12 226 ARG A C 1
ATOM 1765 O O . ARG A 1 226 ? 17.125 27.781 20.281 1 67.12 226 ARG A O 1
ATOM 1772 N N . ALA A 1 227 ? 18.547 28.484 21.781 1 68.56 227 ALA A N 1
ATOM 1773 C CA . ALA A 1 227 ? 19.453 27.359 21.562 1 68.56 227 ALA A CA 1
ATOM 1774 C C . ALA A 1 227 ? 18.75 26.031 21.75 1 68.56 227 ALA A C 1
ATOM 1776 O O . ALA A 1 227 ? 19.125 25.031 21.125 1 68.56 227 ALA A O 1
ATOM 1777 N N . SER A 1 228 ? 17.656 26.094 22.438 1 75.56 228 SER A N 1
ATOM 1778 C CA . SER A 1 228 ? 16.969 24.844 22.797 1 75.56 228 SER A CA 1
ATOM 1779 C C . SER A 1 228 ? 15.859 24.531 21.812 1 75.56 228 SER A C 1
ATOM 1781 O O . SER A 1 228 ? 15.273 23.438 21.859 1 75.56 228 SER A O 1
ATOM 1783 N N . ASP A 1 229 ? 15.695 25.484 20.906 1 83.12 229 ASP A N 1
ATOM 1784 C CA . ASP A 1 229 ? 14.578 25.266 20 1 83.12 229 ASP A CA 1
ATOM 1785 C C . ASP A 1 229 ? 14.906 24.156 18.984 1 83.12 229 ASP A C 1
ATOM 1787 O O . ASP A 1 229 ? 16.047 24.047 18.516 1 83.12 229 ASP A O 1
ATOM 1791 N N . ARG A 1 230 ? 13.922 23.422 18.875 1 91.12 230 ARG A N 1
ATOM 1792 C CA . ARG A 1 230 ? 14.023 22.344 17.891 1 91.12 230 ARG A CA 1
ATOM 1793 C C . ARG A 1 230 ? 13.172 22.656 16.656 1 91.12 230 ARG A C 1
ATOM 1795 O O . ARG A 1 230 ? 12.328 23.547 16.688 1 91.12 230 ARG A O 1
ATOM 1802 N N . PHE A 1 231 ? 13.508 21.938 15.562 1 94.38 231 PHE A N 1
ATOM 1803 C CA . PHE A 1 231 ? 12.805 22.141 14.305 1 94.38 231 PHE A CA 1
ATOM 1804 C C . PHE A 1 231 ? 12.281 20.812 13.758 1 94.38 231 PHE A C 1
ATOM 1806 O O . PHE A 1 231 ? 12.727 19.75 14.172 1 94.38 231 PHE A O 1
ATOM 1813 N N . PHE A 1 232 ? 11.312 20.969 12.914 1 97.12 232 PHE A N 1
ATOM 1814 C CA . PHE A 1 232 ? 10.742 19.766 12.297 1 97.12 232 PHE A CA 1
ATOM 1815 C C . PHE A 1 232 ? 11.664 19.25 11.195 1 97.12 232 PHE A C 1
ATOM 1817 O O . PHE A 1 232 ? 12.344 20.031 10.523 1 97.12 232 PHE A O 1
ATOM 1824 N N . GLN A 1 233 ? 11.648 17.953 11.07 1 97.06 233 GLN A N 1
ATOM 1825 C CA . GLN A 1 233 ? 12.281 17.281 9.945 1 97.06 233 GLN A CA 1
ATOM 1826 C C . GLN A 1 233 ? 11.242 16.719 8.984 1 97.06 233 GLN A C 1
ATOM 1828 O O . GLN A 1 233 ? 10.297 16.047 9.406 1 97.06 233 GLN A O 1
ATOM 1833 N N . ASP A 1 234 ? 11.398 17.016 7.746 1 97.69 234 ASP A N 1
ATOM 1834 C CA . ASP A 1 234 ? 10.5 16.547 6.695 1 97.69 234 ASP A CA 1
ATOM 1835 C C . ASP A 1 234 ? 10.773 15.094 6.348 1 97.69 234 ASP A C 1
ATOM 1837 O O . ASP A 1 234 ? 11.836 14.758 5.812 1 97.69 234 ASP A O 1
ATOM 1841 N N . CYS A 1 235 ? 9.82 14.211 6.551 1 97.75 235 CYS A N 1
ATOM 1842 C CA . CYS A 1 235 ? 9.992 12.781 6.309 1 97.75 235 CYS A CA 1
ATOM 1843 C C . CYS A 1 235 ? 10.336 12.516 4.848 1 97.75 235 CYS A C 1
ATOM 1845 O O . CYS A 1 235 ? 11.109 11.602 4.543 1 97.75 235 CYS A O 1
ATOM 1847 N N . GLY A 1 236 ? 9.734 13.266 3.953 1 95.69 236 GLY A N 1
ATOM 1848 C CA . GLY A 1 236 ? 10.008 13.094 2.537 1 95.69 236 GLY A CA 1
ATOM 1849 C C . GLY A 1 236 ? 11.461 13.367 2.172 1 95.69 236 GLY A C 1
ATOM 1850 O O . GLY A 1 236 ? 11.977 12.812 1.204 1 95.69 236 GLY A O 1
ATOM 1851 N N . GLU A 1 237 ? 12.102 14.172 2.951 1 94.31 237 GLU A N 1
ATOM 1852 C CA . GLU A 1 237 ? 13.484 14.531 2.666 1 94.31 237 GLU A CA 1
ATOM 1853 C C . GLU A 1 237 ? 14.461 13.547 3.299 1 94.31 237 GLU A C 1
ATOM 1855 O O . GLU A 1 237 ? 15.648 13.555 2.988 1 94.31 237 GLU A O 1
ATOM 1860 N N . GLN A 1 238 ? 13.938 12.68 4.156 1 93.44 238 GLN A N 1
ATOM 1861 C CA . GLN A 1 238 ? 14.797 11.766 4.898 1 93.44 238 GLN A CA 1
ATOM 1862 C C . GLN A 1 238 ? 14.969 10.445 4.156 1 93.44 238 GLN A C 1
ATOM 1864 O O . GLN A 1 238 ? 15.812 9.625 4.52 1 93.44 238 GLN A O 1
ATOM 1869 N N . VAL A 1 239 ? 14.164 10.258 3.215 1 92 239 VAL A N 1
ATOM 1870 C CA . VAL A 1 239 ? 14.188 8.992 2.502 1 92 239 VAL A CA 1
ATOM 1871 C C . VAL A 1 239 ? 14.781 9.188 1.108 1 92 239 VAL A C 1
ATOM 1873 O O . VAL A 1 239 ? 14.336 10.062 0.358 1 92 239 VAL A O 1
ATOM 1876 N N . GLY A 1 240 ? 15.797 8.406 0.745 1 85.38 240 GLY A N 1
ATOM 1877 C CA . GLY A 1 240 ? 16.5 8.539 -0.522 1 85.38 240 GLY A CA 1
ATOM 1878 C C . GLY A 1 240 ? 15.672 8.086 -1.712 1 85.38 240 GLY A C 1
ATOM 1879 O O . GLY A 1 240 ? 15.805 8.625 -2.811 1 85.38 240 GLY A O 1
ATOM 1880 N N . ARG A 1 241 ? 14.805 7.105 -1.535 1 86.38 241 ARG A N 1
ATOM 1881 C CA . ARG A 1 241 ? 14 6.57 -2.627 1 86.38 241 ARG A CA 1
ATOM 1882 C C . ARG A 1 241 ? 12.547 6.391 -2.199 1 86.38 241 ARG A C 1
ATOM 1884 O O . ARG A 1 241 ? 12.133 5.293 -1.83 1 86.38 241 ARG A O 1
ATOM 1891 N N . PRO A 1 242 ? 11.844 7.488 -2.25 1 89.69 242 PRO A N 1
ATOM 1892 C CA . PRO A 1 242 ? 10.43 7.395 -1.898 1 89.69 242 PRO A CA 1
ATOM 1893 C C . PRO A 1 242 ? 9.625 6.57 -2.9 1 89.69 242 PRO A C 1
ATOM 1895 O O . PRO A 1 242 ? 10.102 6.297 -4.008 1 89.69 242 PRO A O 1
ATOM 1898 N N . PHE A 1 243 ? 8.508 6.086 -2.5 1 91.5 243 PHE A N 1
ATOM 1899 C CA . PHE A 1 243 ? 7.57 5.371 -3.359 1 91.5 243 PHE A CA 1
ATOM 1900 C C . PHE A 1 243 ? 6.582 6.336 -4 1 91.5 243 PHE A C 1
ATOM 1902 O O . PHE A 1 243 ? 6.047 7.223 -3.332 1 91.5 243 PHE A O 1
ATOM 1909 N N . GLY A 1 244 ? 6.363 6.102 -5.301 1 89.31 244 GLY A N 1
ATOM 1910 C CA . GLY A 1 244 ? 5.348 6.875 -6 1 89.31 244 GLY A CA 1
ATOM 1911 C C . GLY A 1 244 ? 5.848 8.227 -6.473 1 89.31 244 GLY A C 1
ATOM 1912 O O . GLY A 1 244 ? 7.059 8.461 -6.527 1 89.31 244 GLY A O 1
ATOM 1913 N N . ALA A 1 245 ? 4.895 9.094 -6.902 1 84.69 245 ALA A N 1
ATOM 1914 C CA . ALA A 1 245 ? 5.195 10.414 -7.438 1 84.69 245 ALA A CA 1
ATOM 1915 C C . ALA A 1 245 ? 5.418 11.422 -6.316 1 84.69 245 ALA A C 1
ATOM 1917 O O . ALA A 1 245 ? 4.578 12.297 -6.082 1 84.69 245 ALA A O 1
ATOM 1918 N N . HIS A 1 246 ? 6.559 11.422 -5.77 1 83.31 246 HIS A N 1
ATOM 1919 C CA . HIS A 1 246 ? 6.816 12.055 -4.48 1 83.31 246 HIS A CA 1
ATOM 1920 C C . HIS A 1 246 ? 6.77 13.57 -4.586 1 83.31 246 HIS A C 1
ATOM 1922 O O . HIS A 1 246 ? 6.66 14.266 -3.576 1 83.31 246 HIS A O 1
ATOM 1928 N N . ASN A 1 247 ? 6.777 14.102 -5.793 1 87.62 247 ASN A N 1
ATOM 1929 C CA . ASN A 1 247 ? 6.738 15.555 -5.934 1 87.62 247 ASN A CA 1
ATOM 1930 C C . ASN A 1 247 ? 5.359 16.031 -6.367 1 87.62 247 ASN A C 1
ATOM 1932 O O . ASN A 1 247 ? 5.164 17.234 -6.613 1 87.62 247 ASN A O 1
ATOM 1936 N N . ALA A 1 248 ? 4.461 15.133 -6.398 1 91.12 248 ALA A N 1
ATOM 1937 C CA . ALA A 1 248 ? 3.121 15.484 -6.859 1 91.12 248 ALA A CA 1
ATOM 1938 C C . ALA A 1 248 ? 2.061 15.023 -5.863 1 91.12 248 ALA A C 1
ATOM 1940 O O . ALA A 1 248 ? 1.211 14.195 -6.191 1 91.12 248 ALA A O 1
ATOM 1941 N N . THR A 1 249 ? 2.072 15.68 -4.707 1 95.81 249 THR A N 1
ATOM 1942 C CA . THR A 1 249 ? 1.037 15.352 -3.734 1 95.81 249 THR A CA 1
ATOM 1943 C C . THR A 1 249 ? -0.283 16.016 -4.098 1 95.81 249 THR A C 1
ATOM 1945 O O . THR A 1 249 ? -1.357 15.484 -3.826 1 95.81 249 THR A O 1
ATOM 1948 N N . PHE A 1 250 ? -0.17 17.203 -4.691 1 95.75 250 PHE A N 1
ATOM 1949 C CA . PHE A 1 250 ? -1.31 17.859 -5.32 1 95.75 250 PHE A CA 1
ATOM 1950 C C . PHE A 1 250 ? -1.291 17.641 -6.828 1 95.75 250 PHE A C 1
ATOM 1952 O O . PHE A 1 250 ? -0.261 17.828 -7.477 1 95.75 250 PHE A O 1
ATOM 1959 N N . THR A 1 251 ? -2.459 17.219 -7.367 1 90.19 251 THR A N 1
ATOM 1960 C CA . THR A 1 251 ? -2.496 16.875 -8.781 1 90.19 251 THR A CA 1
ATOM 1961 C C . THR A 1 251 ? -3.646 17.594 -9.484 1 90.19 251 THR A C 1
ATOM 1963 O O . THR A 1 251 ? -3.74 17.578 -10.711 1 90.19 251 THR A O 1
ATOM 1966 N N . GLY A 1 252 ? -4.434 18.141 -8.672 1 87 252 GLY A N 1
ATOM 1967 C CA . GLY A 1 252 ? -5.68 18.562 -9.281 1 87 252 GLY A CA 1
ATOM 1968 C C . GLY A 1 252 ? -6.52 17.406 -9.797 1 87 252 GLY A C 1
ATOM 1969 O O . GLY A 1 252 ? -6.211 16.25 -9.539 1 87 252 GLY A O 1
ATOM 1970 N N . PHE A 1 253 ? -7.613 17.5 -10.438 1 86.75 253 PHE A N 1
ATOM 1971 C CA . PHE A 1 253 ? -8.477 16.438 -10.914 1 86.75 253 PHE A CA 1
ATOM 1972 C C . PHE A 1 253 ? -8.203 16.125 -12.383 1 86.75 253 PHE A C 1
ATOM 1974 O O . PHE A 1 253 ? -8.961 15.406 -13.031 1 86.75 253 PHE A O 1
ATOM 1981 N N . GLN A 1 254 ? -7.078 16.656 -12.891 1 77.19 254 GLN A N 1
ATOM 1982 C CA . GLN A 1 254 ? -6.773 16.391 -14.289 1 77.19 254 GLN A CA 1
ATOM 1983 C C . GLN A 1 254 ? -5.34 15.898 -14.461 1 77.19 254 GLN A C 1
ATOM 1985 O O . GLN A 1 254 ? -4.902 15.617 -15.578 1 77.19 254 GLN A O 1
ATOM 1990 N N . HIS A 1 255 ? -4.594 15.727 -13.469 1 74.06 255 HIS A N 1
ATOM 1991 C CA . HIS A 1 255 ? -3.207 15.281 -13.484 1 74.06 255 HIS A CA 1
ATOM 1992 C C . HIS A 1 255 ? -2.389 16.062 -14.508 1 74.06 255 HIS A C 1
ATOM 1994 O O . HIS A 1 255 ? -1.537 15.5 -15.195 1 74.06 255 HIS A O 1
ATOM 2000 N N . ASP A 1 256 ? -2.719 17.297 -14.594 1 76.56 256 ASP A N 1
ATOM 2001 C CA . ASP A 1 256 ? -1.934 18.203 -15.43 1 76.56 256 ASP A CA 1
ATOM 2002 C C . ASP A 1 256 ? -0.548 18.438 -14.828 1 76.56 256 ASP A C 1
ATOM 2004 O O . ASP A 1 256 ? -0.428 18.891 -13.695 1 76.56 256 ASP A O 1
ATOM 2008 N N . PRO A 1 257 ? 0.47 18.031 -15.609 1 77.75 257 PRO A N 1
ATOM 2009 C CA . PRO A 1 257 ? 1.827 18.203 -15.086 1 77.75 257 PRO A CA 1
ATOM 2010 C C . PRO A 1 257 ? 2.082 19.625 -14.578 1 77.75 257 PRO A C 1
ATOM 2012 O O . PRO A 1 257 ? 2.889 19.812 -13.664 1 77.75 257 PRO A O 1
ATOM 2015 N N . GLU A 1 258 ? 1.435 20.562 -15.117 1 76.94 258 GLU A N 1
ATOM 2016 C CA . GLU A 1 258 ? 1.637 21.953 -14.727 1 76.94 258 GLU A CA 1
ATOM 2017 C C . GLU A 1 258 ? 1.062 22.219 -13.336 1 76.94 258 GLU A C 1
ATOM 2019 O O . GLU A 1 258 ? 1.441 23.203 -12.688 1 76.94 258 GLU A O 1
ATOM 2024 N N . ASP A 1 259 ? 0.227 21.328 -12.906 1 78.38 259 ASP A N 1
ATOM 2025 C CA . ASP A 1 259 ? -0.463 21.547 -11.633 1 78.38 259 ASP A CA 1
ATOM 2026 C C . ASP A 1 259 ? 0.223 20.781 -10.5 1 78.38 259 ASP A C 1
ATOM 2028 O O . ASP A 1 259 ? -0.091 21 -9.328 1 78.38 259 ASP A O 1
ATOM 2032 N N . LEU A 1 260 ? 1.181 20.062 -10.852 1 84.69 260 LEU A N 1
ATOM 2033 C CA . LEU A 1 260 ? 1.744 19.156 -9.852 1 84.69 260 LEU A CA 1
ATOM 2034 C C . LEU A 1 260 ? 2.609 19.906 -8.859 1 84.69 260 LEU A C 1
ATOM 2036 O O . LEU A 1 260 ? 3.453 20.719 -9.25 1 84.69 260 LEU A O 1
ATOM 2040 N N . MET A 1 261 ? 2.277 19.703 -7.555 1 93 261 MET A N 1
ATOM 2041 C CA . MET A 1 261 ? 3.016 20.312 -6.453 1 93 261 MET A CA 1
ATOM 2042 C C . MET A 1 261 ? 3.156 19.344 -5.289 1 93 261 MET A C 1
ATOM 2044 O O . MET A 1 261 ? 2.381 18.391 -5.172 1 93 261 MET A O 1
ATOM 2048 N N . LYS A 1 262 ? 4.176 19.594 -4.602 1 96.31 262 LYS A N 1
ATOM 2049 C CA . LYS A 1 262 ? 4.297 18.922 -3.309 1 96.31 262 LYS A CA 1
ATOM 2050 C C . LYS A 1 262 ? 3.969 19.875 -2.166 1 96.31 262 LYS A C 1
ATOM 2052 O O . LYS A 1 262 ? 4.777 20.75 -1.816 1 96.31 262 LYS A O 1
ATOM 2057 N N . ILE A 1 263 ? 2.725 19.656 -1.574 1 98.19 263 ILE A N 1
ATOM 2058 C CA . ILE A 1 263 ? 2.316 20.641 -0.569 1 98.19 263 ILE A CA 1
ATOM 2059 C C . ILE A 1 263 ? 1.739 19.906 0.646 1 98.19 263 ILE A C 1
ATOM 2061 O O . ILE A 1 263 ? 1.318 20.547 1.614 1 98.19 263 ILE A O 1
ATOM 2065 N N . ASP A 1 264 ? 1.661 18.594 0.649 1 98.62 264 ASP A N 1
ATOM 2066 C CA . ASP A 1 264 ? 1.292 17.75 1.783 1 98.62 264 ASP A CA 1
ATOM 2067 C C . ASP A 1 264 ? 2.529 17.156 2.455 1 98.62 264 ASP A C 1
ATOM 2069 O O . ASP A 1 264 ? 3.396 16.594 1.783 1 98.62 264 ASP A O 1
ATOM 2073 N N . TYR A 1 265 ? 2.578 17.297 3.828 1 98.69 265 TYR A N 1
ATOM 2074 C CA . TYR A 1 265 ? 3.83 16.953 4.492 1 98.69 265 TYR A CA 1
ATOM 2075 C C . TYR A 1 265 ? 3.576 16.094 5.73 1 98.69 265 TYR A C 1
ATOM 2077 O O . TYR A 1 265 ? 2.529 16.219 6.371 1 98.69 265 TYR A O 1
ATOM 2085 N N . ILE A 1 266 ? 4.48 15.25 5.996 1 98.75 266 ILE A N 1
ATOM 2086 C CA . ILE A 1 266 ? 4.668 14.57 7.273 1 98.75 266 ILE A CA 1
ATOM 2087 C C . ILE A 1 266 ? 6.02 14.961 7.867 1 98.75 266 ILE A C 1
ATOM 2089 O O . ILE A 1 266 ? 7.066 14.703 7.266 1 98.75 266 ILE A O 1
ATOM 2093 N N . MET A 1 267 ? 5.984 15.617 9.023 1 98.62 267 MET A N 1
ATOM 2094 C CA . MET A 1 267 ? 7.207 16.109 9.656 1 98.62 267 MET A CA 1
ATOM 2095 C C . MET A 1 267 ? 7.293 15.625 11.102 1 98.62 267 MET A C 1
ATOM 2097 O O . MET A 1 267 ? 6.27 15.445 11.766 1 98.62 267 MET A O 1
ATOM 2101 N N . THR A 1 268 ? 8.508 15.406 11.539 1 97.44 268 THR A N 1
ATOM 2102 C CA . THR A 1 268 ? 8.719 14.945 12.906 1 97.44 268 THR A CA 1
ATOM 2103 C C . THR A 1 268 ? 9.664 15.883 13.648 1 97.44 268 THR A C 1
ATOM 2105 O O . THR A 1 268 ? 10.562 16.484 13.047 1 97.44 268 THR A O 1
ATOM 2108 N N . MET A 1 269 ? 9.445 16.094 14.844 1 95.94 269 MET A N 1
ATOM 2109 C CA . MET A 1 269 ? 10.352 16.719 15.805 1 95.94 269 MET A CA 1
ATOM 2110 C C . MET A 1 269 ? 10.633 15.789 16.984 1 95.94 269 MET A C 1
ATOM 2112 O O . MET A 1 269 ? 9.727 15.469 17.75 1 95.94 269 MET A O 1
ATOM 2116 N N . SER A 1 270 ? 11.828 15.297 17.016 1 90.31 270 SER A N 1
ATOM 2117 C CA . SER A 1 270 ? 12.25 14.367 18.062 1 90.31 270 SER A CA 1
ATOM 2118 C C . SER A 1 270 ? 13.695 14.609 18.469 1 90.31 270 SER A C 1
ATOM 2120 O O . SER A 1 270 ? 14.438 15.289 17.766 1 90.31 270 SER A O 1
ATOM 2122 N N . SER A 1 271 ? 13.984 14.125 19.641 1 84.69 271 SER A N 1
ATOM 2123 C CA . SER A 1 271 ? 15.336 14.234 20.172 1 84.69 271 SER A CA 1
ATOM 2124 C C . SER A 1 271 ? 15.68 13.055 21.078 1 84.69 271 SER A C 1
ATOM 2126 O O . SER A 1 271 ? 14.781 12.359 21.547 1 84.69 271 SER A O 1
ATOM 2128 N N . PRO A 1 272 ? 16.922 12.891 21.203 1 79.56 272 PRO A N 1
ATOM 2129 C CA . PRO A 1 272 ? 17.297 11.852 22.172 1 79.56 272 PRO A CA 1
ATOM 2130 C C . PRO A 1 272 ? 16.734 12.102 23.562 1 79.56 272 PRO A C 1
ATOM 2132 O O . PRO A 1 272 ? 16.641 13.25 24 1 79.56 272 PRO A O 1
ATOM 2135 N N . PRO A 1 273 ? 16.453 11.023 24.172 1 79.25 273 PRO A N 1
ATOM 2136 C CA . PRO A 1 273 ? 16.609 9.617 23.781 1 79.25 273 PRO A CA 1
ATOM 2137 C C . PRO A 1 273 ? 15.445 9.109 22.922 1 79.25 273 PRO A C 1
ATOM 2139 O O . PRO A 1 273 ? 15.445 7.941 22.531 1 79.25 273 PRO A O 1
ATOM 2142 N N . ASN A 1 274 ? 14.492 9.906 22.672 1 80.94 274 ASN A N 1
ATOM 2143 C CA . ASN A 1 274 ? 13.336 9.508 21.875 1 80.94 274 ASN A CA 1
ATOM 2144 C C . ASN A 1 274 ? 13.492 9.945 20.422 1 80.94 274 ASN A C 1
ATOM 2146 O O . ASN A 1 274 ? 12.672 10.703 19.906 1 80.94 274 ASN A O 1
ATOM 2150 N N . LEU A 1 275 ? 14.367 9.312 19.719 1 85.81 275 LEU A N 1
ATOM 2151 C CA . LEU A 1 275 ? 14.68 9.711 18.359 1 85.81 275 LEU A CA 1
ATOM 2152 C C . LEU A 1 275 ? 13.859 8.914 17.359 1 85.81 275 LEU A C 1
ATOM 2154 O O . LEU A 1 275 ? 13.766 7.688 17.469 1 85.81 275 LEU A O 1
ATOM 2158 N N . TRP A 1 276 ? 13.234 9.656 16.469 1 92.56 276 TRP A N 1
ATOM 2159 C CA . TRP A 1 276 ? 12.453 9.031 15.398 1 92.56 276 TRP A CA 1
ATOM 2160 C C . TRP A 1 276 ? 13.203 9.086 14.07 1 92.56 276 TRP A C 1
ATOM 2162 O O . TRP A 1 276 ? 13.859 10.094 13.758 1 92.56 276 TRP A O 1
ATOM 2172 N N . GLN A 1 277 ? 13.164 7.965 13.336 1 93.5 277 GLN A N 1
ATOM 2173 C CA . GLN A 1 277 ? 13.805 7.883 12.031 1 93.5 277 GLN A CA 1
ATOM 2174 C C . GLN A 1 277 ? 12.812 7.418 10.961 1 93.5 277 GLN A C 1
ATOM 2176 O O . GLN A 1 277 ? 12.141 6.398 11.133 1 93.5 277 GLN A O 1
ATOM 2181 N N . THR A 1 278 ? 12.695 8.219 9.875 1 96.38 278 THR A N 1
ATOM 2182 C CA . THR A 1 278 ? 11.828 7.809 8.781 1 96.38 278 THR A CA 1
ATOM 2183 C C . THR A 1 278 ? 12.469 6.688 7.973 1 96.38 278 THR A C 1
ATOM 2185 O O . THR A 1 278 ? 13.594 6.824 7.492 1 96.38 278 THR A O 1
ATOM 2188 N N . LEU A 1 279 ? 11.781 5.602 7.758 1 94.19 279 LEU A N 1
ATOM 2189 C CA . LEU A 1 279 ? 12.289 4.457 7.016 1 94.19 279 LEU A CA 1
ATOM 2190 C C . LEU A 1 279 ? 11.758 4.453 5.586 1 94.19 279 LEU A C 1
ATOM 2192 O O . LEU A 1 279 ? 12.469 4.082 4.652 1 94.19 279 LEU A O 1
ATOM 2196 N N . LYS A 1 280 ? 10.523 4.773 5.426 1 95.38 280 LYS A N 1
ATOM 2197 C CA . LYS A 1 280 ? 9.852 4.789 4.133 1 95.38 280 LYS A CA 1
ATOM 2198 C C . LYS A 1 280 ? 8.984 6.035 3.977 1 95.38 280 LYS A C 1
ATOM 2200 O O . LYS A 1 280 ? 8.5 6.586 4.969 1 95.38 280 LYS A O 1
ATOM 2205 N N . TYR A 1 281 ? 8.836 6.461 2.832 1 96.75 281 TYR A N 1
ATOM 2206 C CA . TYR A 1 281 ? 7.98 7.57 2.432 1 96.75 281 TYR A CA 1
ATOM 2207 C C . TYR A 1 281 ? 7.316 7.289 1.088 1 96.75 281 TYR A C 1
ATOM 2209 O O . TYR A 1 281 ? 7.953 6.754 0.175 1 96.75 281 TYR A O 1
ATOM 2217 N N . GLY A 1 282 ? 6.031 7.523 1.008 1 95.69 282 GLY A N 1
ATOM 2218 C CA . GLY A 1 282 ? 5.324 7.223 -0.227 1 95.69 282 GLY A CA 1
ATOM 2219 C C . GLY A 1 282 ? 4.207 8.203 -0.529 1 95.69 282 GLY A C 1
ATOM 2220 O O . GLY A 1 282 ? 3.545 8.703 0.385 1 95.69 282 GLY A O 1
ATOM 2221 N N . VAL A 1 283 ? 4.047 8.531 -1.78 1 95.31 283 VAL A N 1
ATOM 2222 C CA . VAL A 1 283 ? 2.908 9.273 -2.318 1 95.31 283 VAL A CA 1
ATOM 2223 C C . VAL A 1 283 ? 2.029 8.336 -3.145 1 95.31 283 VAL A C 1
ATOM 2225 O O . VAL A 1 283 ? 2.412 7.922 -4.242 1 95.31 283 VAL A O 1
ATOM 2228 N N . ILE A 1 284 ? 0.873 8.062 -2.67 1 93.62 284 ILE A N 1
ATOM 2229 C CA . ILE A 1 284 ? 0.027 6.977 -3.148 1 93.62 284 ILE A CA 1
ATOM 2230 C C . ILE A 1 284 ? -0.854 7.473 -4.293 1 93.62 284 ILE A C 1
ATOM 2232 O O . ILE A 1 284 ? -1.463 8.539 -4.195 1 93.62 284 ILE A O 1
ATOM 2236 N N . PRO A 1 285 ? -0.981 6.715 -5.375 1 89.06 285 PRO A N 1
ATOM 2237 C CA . PRO A 1 285 ? -1.853 7.141 -6.473 1 89.06 285 PRO A CA 1
ATOM 2238 C C . PRO A 1 285 ? -3.285 7.406 -6.016 1 89.06 285 PRO A C 1
ATOM 2240 O O . PRO A 1 285 ? -3.807 6.695 -5.156 1 89.06 285 PRO A O 1
ATOM 2243 N N . ASN A 1 286 ? -3.904 8.414 -6.66 1 89.44 286 ASN A N 1
ATOM 2244 C CA . ASN A 1 286 ? -5.266 8.781 -6.285 1 89.44 286 ASN A CA 1
ATOM 2245 C C . ASN A 1 286 ? -6.27 8.398 -7.367 1 89.44 286 ASN A C 1
ATOM 2247 O O . ASN A 1 286 ? -7.395 8.906 -7.387 1 89.44 286 ASN A O 1
ATOM 2251 N N . GLN A 1 287 ? -5.875 7.66 -8.281 1 83.31 287 GLN A N 1
ATOM 2252 C CA . GLN A 1 287 ? -6.746 7.105 -9.312 1 83.31 287 GLN A CA 1
ATOM 2253 C C . GLN A 1 287 ? -6.391 5.648 -9.602 1 83.31 287 GLN A C 1
ATOM 2255 O O . GLN A 1 287 ? -5.211 5.301 -9.703 1 83.31 287 GLN A O 1
ATOM 2260 N N . PHE A 1 288 ? -7.504 4.918 -9.68 1 74.5 288 PHE A N 1
ATOM 2261 C CA . PHE A 1 288 ? -7.332 3.504 -9.992 1 74.5 288 PHE A CA 1
ATOM 2262 C C . PHE A 1 288 ? -8.07 3.137 -11.273 1 74.5 288 PHE A C 1
ATOM 2264 O O . PHE A 1 288 ? -9.297 3.203 -11.328 1 74.5 288 PHE A O 1
ATOM 2271 N N . GLN A 1 289 ? -7.258 2.805 -12.305 1 70.25 289 GLN A N 1
ATOM 2272 C CA . GLN A 1 289 ? -7.789 2.426 -13.617 1 70.25 289 GLN A CA 1
ATOM 2273 C C . GLN A 1 289 ? -8.812 3.441 -14.109 1 70.25 289 GLN A C 1
ATOM 2275 O O . GLN A 1 289 ? -8.492 4.621 -14.281 1 70.25 289 GLN A O 1
ATOM 2280 N N . ASN A 1 290 ? -10.039 2.953 -14.352 1 69.31 290 ASN A N 1
ATOM 2281 C CA . ASN A 1 290 ? -11.102 3.775 -14.93 1 69.31 290 ASN A CA 1
ATOM 2282 C C . ASN A 1 290 ? -12.047 4.293 -13.852 1 69.31 290 ASN A C 1
ATOM 2284 O O . ASN A 1 290 ? -13.195 4.637 -14.141 1 69.31 290 ASN A O 1
ATOM 2288 N N . GLU A 1 291 ? -11.359 4.344 -12.711 1 77 291 GLU A N 1
ATOM 2289 C CA . GLU A 1 291 ? -12.164 4.914 -11.633 1 77 291 GLU A CA 1
ATOM 2290 C C . GLU A 1 291 ? -11.945 6.422 -11.516 1 77 291 GLU A C 1
ATOM 2292 O O . GLU A 1 291 ? -11.039 6.973 -12.148 1 77 291 GLU A O 1
ATOM 2297 N N . SER A 1 292 ? -12.797 7.043 -10.766 1 81.31 292 SER A N 1
ATOM 2298 C CA . SER A 1 292 ? -12.695 8.477 -10.516 1 81.31 292 SER A CA 1
ATOM 2299 C C . SER A 1 292 ? -11.438 8.82 -9.727 1 81.31 292 SER A C 1
ATOM 2301 O O . SER A 1 292 ? -10.969 8.016 -8.914 1 81.31 292 SER A O 1
ATOM 2303 N N . ILE A 1 293 ? -10.875 9.945 -10.086 1 88.81 293 ILE A N 1
ATOM 2304 C CA . ILE A 1 293 ? -9.867 10.508 -9.195 1 88.81 293 ILE A CA 1
ATOM 2305 C C . ILE A 1 293 ? -10.5 10.836 -7.844 1 88.81 293 ILE A C 1
ATOM 2307 O O . ILE A 1 293 ? -11.477 11.578 -7.77 1 88.81 293 ILE A O 1
ATOM 2311 N N . VAL A 1 294 ? -9.953 10.297 -6.816 1 92 294 VAL A N 1
ATOM 2312 C CA . VAL A 1 294 ? -10.656 10.289 -5.535 1 92 294 VAL A CA 1
ATOM 2313 C C . VAL A 1 294 ? -10.508 11.648 -4.859 1 92 294 VAL A C 1
ATOM 2315 O O . VAL A 1 294 ? -11.328 12.016 -4.016 1 92 294 VAL A O 1
ATOM 2318 N N . SER A 1 295 ? -9.461 12.359 -5.148 1 94.38 295 SER A N 1
ATOM 2319 C CA . SER A 1 295 ? -9.164 13.688 -4.617 1 94.38 295 SER A CA 1
ATOM 2320 C C . SER A 1 295 ? -8.148 14.414 -5.488 1 94.38 295 SER A C 1
ATOM 2322 O O . SER A 1 295 ? -7.395 13.789 -6.23 1 94.38 295 SER A O 1
ATOM 2324 N N . ASP A 1 296 ? -8.18 15.711 -5.402 1 93.75 296 ASP A N 1
ATOM 2325 C CA . ASP A 1 296 ? -7.16 16.484 -6.102 1 93.75 296 ASP A CA 1
ATOM 2326 C C . ASP A 1 296 ? -5.809 16.375 -5.398 1 93.75 296 ASP A C 1
ATOM 2328 O O . ASP A 1 296 ? -4.809 16.922 -5.875 1 93.75 296 ASP A O 1
ATOM 2332 N N . HIS A 1 297 ? -5.758 15.727 -4.301 1 96.69 297 HIS A N 1
ATOM 2333 C CA . HIS A 1 297 ? -4.52 15.383 -3.611 1 96.69 297 HIS A CA 1
ATOM 2334 C C . HIS A 1 297 ? -4.309 13.875 -3.572 1 96.69 297 HIS A C 1
ATOM 2336 O O . HIS A 1 297 ? -5.277 13.109 -3.607 1 96.69 297 HIS A O 1
ATOM 2342 N N . ARG A 1 298 ? -3.076 13.5 -3.498 1 95.44 298 ARG A N 1
ATOM 2343 C CA . ARG A 1 298 ? -2.705 12.117 -3.209 1 95.44 298 ARG A CA 1
ATOM 2344 C C . ARG A 1 298 ? -2.479 11.906 -1.716 1 95.44 298 ARG A C 1
ATOM 2346 O O . ARG A 1 298 ? -2.039 12.828 -1.018 1 95.44 298 ARG A O 1
ATOM 2353 N N . MET A 1 299 ? -2.805 10.688 -1.239 1 97.38 299 MET A N 1
ATOM 2354 C CA . MET A 1 299 ? -2.418 10.328 0.121 1 97.38 299 MET A CA 1
ATOM 2355 C C . MET A 1 299 ? -0.903 10.219 0.247 1 97.38 299 MET A C 1
ATOM 2357 O O . MET A 1 299 ? -0.241 9.656 -0.628 1 97.38 299 MET A O 1
ATOM 2361 N N . VAL A 1 300 ? -0.368 10.828 1.233 1 98.38 300 VAL A N 1
ATOM 2362 C CA . VAL A 1 300 ? 1.051 10.742 1.565 1 98.38 300 VAL A CA 1
ATOM 2363 C C . VAL A 1 300 ? 1.237 9.898 2.824 1 98.38 300 VAL A C 1
ATOM 2365 O O . VAL A 1 300 ? 0.481 10.039 3.789 1 98.38 300 VAL A O 1
ATOM 2368 N N . SER A 1 301 ? 2.221 9 2.82 1 98.31 301 SER A N 1
ATOM 2369 C CA . SER A 1 301 ? 2.434 8.117 3.959 1 98.31 301 SER A CA 1
ATOM 2370 C C . SER A 1 301 ? 3.916 7.984 4.289 1 98.31 301 SER A C 1
ATOM 2372 O O . SER A 1 301 ? 4.77 8.172 3.422 1 98.31 301 SER A O 1
ATOM 2374 N N . ALA A 1 302 ? 4.234 7.715 5.551 1 98.12 302 ALA A N 1
ATOM 2375 C CA . ALA A 1 302 ? 5.594 7.461 6.023 1 98.12 302 ALA A CA 1
ATOM 2376 C C . ALA A 1 302 ? 5.609 6.352 7.07 1 98.12 302 ALA A C 1
ATOM 2378 O O . ALA A 1 302 ? 4.648 6.195 7.832 1 98.12 302 ALA A O 1
ATOM 2379 N N . VAL A 1 303 ? 6.617 5.559 7.02 1 96.69 303 VAL A N 1
ATOM 2380 C CA . VAL A 1 303 ? 6.906 4.598 8.078 1 96.69 303 VAL A CA 1
ATOM 2381 C C . VAL A 1 303 ? 8.07 5.105 8.93 1 96.69 303 VAL A C 1
ATOM 2383 O O . VAL A 1 303 ? 9.164 5.336 8.422 1 96.69 303 VAL A O 1
ATOM 2386 N N . ILE A 1 304 ? 7.797 5.246 10.203 1 96.19 304 ILE A N 1
ATOM 2387 C CA . ILE A 1 304 ? 8.742 5.871 11.125 1 96.19 304 ILE A CA 1
ATOM 2388 C C . ILE A 1 304 ? 9.141 4.871 12.211 1 96.19 304 ILE A C 1
ATOM 2390 O O . ILE A 1 304 ? 8.281 4.207 12.797 1 96.19 304 ILE A O 1
ATOM 2394 N N . GLN A 1 305 ? 10.383 4.699 12.391 1 93.19 305 GLN A N 1
ATOM 2395 C CA . GLN A 1 305 ? 10.906 3.916 13.508 1 93.19 305 GLN A CA 1
ATOM 2396 C C . GLN A 1 305 ? 11.031 4.773 14.766 1 93.19 305 GLN A C 1
ATOM 2398 O O . GLN A 1 305 ? 11.703 5.805 14.758 1 93.19 305 GLN A O 1
ATOM 2403 N N . MET A 1 306 ? 10.344 4.25 15.797 1 87.5 306 MET A N 1
ATOM 2404 C CA . MET A 1 306 ? 10.422 4.926 17.094 1 87.5 306 MET A CA 1
ATOM 2405 C C . MET A 1 306 ? 11.516 4.309 17.953 1 87.5 306 MET A C 1
ATOM 2407 O O . MET A 1 306 ? 11.414 3.145 18.359 1 87.5 306 MET A O 1
ATOM 2411 N N . VAL A 1 307 ? 12.656 4.871 18.062 1 75.75 307 VAL A N 1
ATOM 2412 C CA . VAL A 1 307 ? 13.797 4.305 18.766 1 75.75 307 VAL A CA 1
ATOM 2413 C C . VAL A 1 307 ? 13.781 4.762 20.219 1 75.75 307 VAL A C 1
ATOM 2415 O O . VAL A 1 307 ? 13.469 5.918 20.516 1 75.75 307 VAL A O 1
ATOM 2418 N N . MET B 1 1 ? -7.316 -17.453 28.219 1 26.42 1 MET B N 1
ATOM 2419 C CA . MET B 1 1 ? -7.582 -17.516 26.781 1 26.42 1 MET B CA 1
ATOM 2420 C C . MET B 1 1 ? -6.383 -17.016 25.984 1 26.42 1 MET B C 1
ATOM 2422 O O . MET B 1 1 ? -5.918 -15.891 26.188 1 26.42 1 MET B O 1
ATOM 2426 N N . VAL B 1 2 ? -5.57 -17.906 25.672 1 31.67 2 VAL B N 1
ATOM 2427 C CA . VAL B 1 2 ? -4.367 -17.547 24.938 1 31.67 2 VAL B CA 1
ATOM 2428 C C . VAL B 1 2 ? -4.723 -16.625 23.781 1 31.67 2 VAL B C 1
ATOM 2430 O O . VAL B 1 2 ? -5.648 -16.906 23.016 1 31.67 2 VAL B O 1
ATOM 2433 N N . GLN B 1 3 ? -4.629 -15.477 23.906 1 35.5 3 GLN B N 1
ATOM 2434 C CA . GLN B 1 3 ? -4.898 -14.516 22.844 1 35.5 3 GLN B CA 1
ATOM 2435 C C . GLN B 1 3 ? -4.266 -14.953 21.531 1 35.5 3 GLN B C 1
ATOM 2437 O O . GLN B 1 3 ? -3.045 -15.125 21.453 1 35.5 3 GLN B O 1
ATOM 2442 N N . VAL B 1 4 ? -4.871 -15.859 20.828 1 40.41 4 VAL B N 1
ATOM 2443 C CA . VAL B 1 4 ? -4.461 -16.328 19.516 1 40.41 4 VAL B CA 1
ATOM 2444 C C . VAL B 1 4 ? -3.953 -15.148 18.688 1 40.41 4 VAL B C 1
ATOM 2446 O O . VAL B 1 4 ? -4.699 -14.203 18.406 1 40.41 4 VAL B O 1
ATOM 2449 N N . VAL B 1 5 ? -2.754 -14.812 18.953 1 46.47 5 VAL B N 1
ATOM 2450 C CA . VAL B 1 5 ? -2.162 -13.766 18.125 1 46.47 5 VAL B CA 1
ATOM 2451 C C . VAL B 1 5 ? -2.395 -14.086 16.656 1 46.47 5 VAL B C 1
ATOM 2453 O O .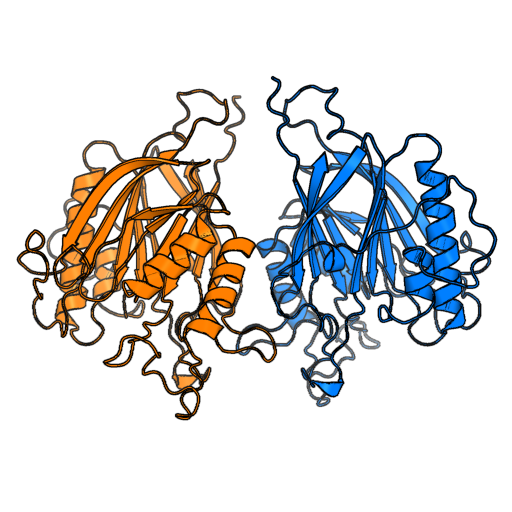 VAL B 1 5 ? -1.975 -15.133 16.172 1 46.47 5 VAL B O 1
ATOM 2456 N N . GLU B 1 6 ? -3.496 -13.648 16.109 1 56.62 6 GLU B N 1
ATOM 2457 C CA . GLU B 1 6 ? -3.828 -13.758 14.695 1 56.62 6 GLU B CA 1
ATOM 2458 C C . GLU B 1 6 ? -2.611 -13.461 13.82 1 56.62 6 GLU B C 1
ATOM 2460 O O . GLU B 1 6 ? -1.937 -12.453 14 1 56.62 6 GLU B O 1
ATOM 2465 N N . LYS B 1 7 ? -2.121 -14.617 13.148 1 82.81 7 LYS B N 1
ATOM 2466 C CA . LYS B 1 7 ? -0.969 -14.414 12.273 1 82.81 7 LYS B CA 1
ATOM 2467 C C . LYS B 1 7 ? -1.409 -14.039 10.859 1 82.81 7 LYS B C 1
ATOM 2469 O O . LYS B 1 7 ? -2.266 -14.711 10.273 1 82.81 7 LYS B O 1
ATOM 2474 N N . LEU B 1 8 ? -1.101 -12.922 10.461 1 90.56 8 LEU B N 1
ATOM 2475 C CA . LEU B 1 8 ? -1.395 -12.391 9.133 1 90.56 8 LEU B CA 1
ATOM 2476 C C . LEU B 1 8 ? -0.251 -12.688 8.164 1 90.56 8 LEU B C 1
ATOM 2478 O O . LEU B 1 8 ? 0.921 -12.602 8.539 1 90.56 8 LEU B O 1
ATOM 2482 N N . LEU B 1 9 ? -0.663 -13.164 7.023 1 95.5 9 LEU B N 1
ATOM 2483 C CA . LEU B 1 9 ? 0.261 -13.414 5.922 1 95.5 9 LEU B CA 1
ATOM 2484 C C . LEU B 1 9 ? -0.061 -12.516 4.73 1 95.5 9 LEU B C 1
ATOM 2486 O O . LEU B 1 9 ? -1.175 -12.555 4.203 1 95.5 9 LEU B O 1
ATOM 2490 N N . LYS B 1 10 ? 0.826 -11.648 4.387 1 97.31 10 LYS B N 1
ATOM 2491 C CA . LYS B 1 10 ? 0.656 -10.867 3.168 1 97.31 10 LYS B CA 1
ATOM 2492 C C . LYS B 1 10 ? 1.415 -11.5 2.002 1 97.31 10 LYS B C 1
ATOM 2494 O O . LYS B 1 10 ? 2.633 -11.672 2.068 1 97.31 10 LYS B O 1
ATOM 2499 N N . VAL B 1 11 ? 0.714 -11.82 0.939 1 98.56 11 VAL B N 1
ATOM 2500 C CA . VAL B 1 11 ? 1.301 -12.461 -0.23 1 98.56 11 VAL B CA 1
ATOM 2501 C C . VAL B 1 11 ? 1.068 -11.602 -1.469 1 98.56 11 VAL B C 1
ATOM 2503 O O . VAL B 1 11 ? 0.088 -10.859 -1.539 1 98.56 11 VAL B O 1
ATOM 2506 N N . ALA B 1 12 ? 1.993 -11.672 -2.424 1 98.81 12 ALA B N 1
ATOM 2507 C CA . ALA B 1 12 ? 1.822 -10.938 -3.676 1 98.81 12 ALA B CA 1
ATOM 2508 C C . ALA B 1 12 ? 2.291 -11.766 -4.867 1 98.81 12 ALA B C 1
ATOM 2510 O O . ALA B 1 12 ? 3.145 -12.641 -4.723 1 98.81 12 ALA B O 1
ATOM 2511 N N . THR B 1 13 ? 1.724 -11.539 -5.996 1 98.88 13 THR B N 1
ATOM 2512 C CA . THR B 1 13 ? 2.197 -12.039 -7.285 1 98.88 13 THR B CA 1
ATOM 2513 C C . THR B 1 13 ? 2.363 -10.898 -8.281 1 98.88 13 THR B C 1
ATOM 2515 O O . THR B 1 13 ? 1.582 -9.938 -8.273 1 98.88 13 THR B O 1
ATOM 2518 N N . PHE B 1 14 ? 3.4 -10.977 -9.062 1 98.88 14 PHE B N 1
ATOM 2519 C CA . PHE B 1 14 ? 3.707 -9.914 -10.008 1 98.88 14 PHE B CA 1
ATOM 2520 C C . PHE B 1 14 ? 4.445 -10.469 -11.227 1 98.88 14 PHE B C 1
ATOM 2522 O O . PHE B 1 14 ? 5.621 -10.828 -11.133 1 98.88 14 PHE B O 1
ATOM 2529 N N . ASN B 1 15 ? 3.744 -10.586 -12.359 1 98.81 15 ASN B N 1
ATOM 2530 C CA . ASN B 1 15 ? 4.43 -10.773 -13.633 1 98.81 15 ASN B CA 1
ATOM 2531 C C . ASN B 1 15 ? 5.164 -9.508 -14.062 1 98.81 15 ASN B C 1
ATOM 2533 O O . ASN B 1 15 ? 4.535 -8.5 -14.406 1 98.81 15 ASN B O 1
ATOM 2537 N N . ILE B 1 16 ? 6.477 -9.57 -14.094 1 98 16 ILE B N 1
ATOM 2538 C CA . ILE B 1 16 ? 7.246 -8.336 -14.188 1 98 16 ILE B CA 1
ATOM 2539 C C . ILE B 1 16 ? 7.641 -8.086 -15.648 1 98 16 ILE B C 1
ATOM 2541 O O . ILE B 1 16 ? 8.398 -7.16 -15.938 1 98 16 ILE B O 1
ATOM 2545 N N . ARG B 1 17 ? 7.102 -8.875 -16.562 1 95.94 17 ARG B N 1
ATOM 2546 C CA . ARG B 1 17 ? 7.398 -8.766 -17.984 1 95.94 17 ARG B CA 1
ATOM 2547 C C . ARG B 1 17 ? 8.867 -9.062 -18.266 1 95.94 17 ARG B C 1
ATOM 2549 O O . ARG B 1 17 ? 9.75 -8.391 -17.734 1 95.94 17 ARG B O 1
ATOM 2556 N N . TYR B 1 18 ? 9.133 -10 -19.062 1 94.62 18 TYR B N 1
ATOM 2557 C CA . TYR B 1 18 ? 10.492 -10.344 -19.453 1 94.62 18 TYR B CA 1
ATOM 2558 C C . TYR B 1 18 ? 11.117 -9.227 -20.281 1 94.62 18 TYR B C 1
ATOM 2560 O O . TYR B 1 18 ? 10.414 -8.453 -20.938 1 94.62 18 TYR B O 1
ATOM 2568 N N . SER B 1 19 ? 12.391 -9.094 -20.156 1 91.62 19 SER B N 1
ATOM 2569 C CA . SER B 1 19 ? 13.164 -8.148 -20.953 1 91.62 19 SER B CA 1
ATOM 2570 C C . SER B 1 19 ? 14.398 -8.812 -21.547 1 91.62 19 SER B C 1
ATOM 2572 O O . SER B 1 19 ? 15.469 -8.789 -20.953 1 91.62 19 SER B O 1
ATOM 2574 N N . PRO B 1 20 ? 14.219 -9.297 -22.734 1 83.44 20 PRO B N 1
ATOM 2575 C CA . PRO B 1 20 ? 15.367 -9.969 -23.344 1 83.44 20 PRO B CA 1
ATOM 2576 C C . PRO B 1 20 ? 16.5 -9.008 -23.688 1 83.44 20 PRO B C 1
ATOM 2578 O O . PRO B 1 20 ? 16.25 -7.836 -23.984 1 83.44 20 PRO B O 1
ATOM 2581 N N . LEU B 1 21 ? 17.672 -9.406 -23.469 1 72.88 21 LEU B N 1
ATOM 2582 C CA . LEU B 1 21 ? 18.891 -8.664 -23.812 1 72.88 21 LEU B CA 1
ATOM 2583 C C . LEU B 1 21 ? 19.297 -8.938 -25.266 1 72.88 21 LEU B C 1
ATOM 2585 O O . LEU B 1 21 ? 18.922 -9.961 -25.844 1 72.88 21 LEU B O 1
ATOM 2589 N N . ASN B 1 22 ? 19.828 -7.809 -25.844 1 60.19 22 ASN B N 1
ATOM 2590 C CA . ASN B 1 22 ? 20.391 -8.047 -27.172 1 60.19 22 ASN B CA 1
ATOM 2591 C C . ASN B 1 22 ? 21.547 -9.031 -27.125 1 60.19 22 ASN B C 1
ATOM 2593 O O . ASN B 1 22 ? 21.953 -9.477 -26.047 1 60.19 22 ASN B O 1
ATOM 2597 N N . VAL B 1 23 ? 21.953 -9.352 -28.328 1 53.5 23 VAL B N 1
ATOM 2598 C CA . VAL B 1 23 ? 22.953 -10.398 -28.578 1 53.5 23 VAL B CA 1
ATOM 2599 C C . VAL B 1 23 ? 24.203 -10.117 -27.766 1 53.5 23 VAL B C 1
ATOM 2601 O O . VAL B 1 23 ? 24.953 -11.039 -27.422 1 53.5 23 VAL B O 1
ATOM 2604 N N . ASN B 1 24 ? 24.359 -8.93 -27.5 1 50.12 24 ASN B N 1
ATOM 2605 C CA . ASN B 1 24 ? 25.562 -8.602 -26.75 1 50.12 24 ASN B CA 1
ATOM 2606 C C . ASN B 1 24 ? 25.281 -8.43 -25.266 1 50.12 24 ASN B C 1
ATOM 2608 O O . ASN B 1 24 ? 26.156 -8.039 -24.5 1 50.12 24 ASN B O 1
ATOM 2612 N N . ASN B 1 25 ? 24.062 -8.938 -24.891 1 51.62 25 ASN B N 1
ATOM 2613 C CA . ASN B 1 25 ? 23.547 -9.062 -23.531 1 51.62 25 ASN B CA 1
ATOM 2614 C C . ASN B 1 25 ? 23.688 -7.758 -22.75 1 51.62 25 ASN B C 1
ATOM 2616 O O . ASN B 1 25 ? 24.062 -7.77 -21.578 1 51.62 25 ASN B O 1
ATOM 2620 N N . THR B 1 26 ? 23.797 -6.664 -23.516 1 49.78 26 THR B N 1
ATOM 2621 C CA . THR B 1 26 ? 24.141 -5.414 -22.859 1 49.78 26 THR B CA 1
ATOM 2622 C C . THR B 1 26 ? 22.922 -4.492 -22.766 1 49.78 26 THR B C 1
ATOM 2624 O O . THR B 1 26 ? 22.859 -3.621 -21.891 1 49.78 26 THR B O 1
ATOM 2627 N N . VAL B 1 27 ? 22.172 -4.742 -23.906 1 50.53 27 VAL B N 1
ATOM 2628 C CA . VAL B 1 27 ? 21.094 -3.764 -23.953 1 50.53 27 VAL B CA 1
ATOM 2629 C C . VAL B 1 27 ? 19.766 -4.477 -24.156 1 50.53 27 VAL B C 1
ATOM 2631 O O . VAL B 1 27 ? 19.688 -5.477 -24.875 1 50.53 27 VAL B O 1
ATOM 2634 N N . SER B 1 28 ? 18.75 -4.227 -23.344 1 57.78 28 SER B N 1
ATOM 2635 C CA . SER B 1 28 ? 17.406 -4.734 -23.547 1 57.78 28 SER B CA 1
ATOM 2636 C C . SER B 1 28 ? 16.969 -4.594 -25.016 1 57.78 28 SER B C 1
ATOM 2638 O O . SER B 1 28 ? 17.297 -3.598 -25.656 1 57.78 28 SER B O 1
ATOM 2640 N N . THR B 1 29 ? 16.469 -5.742 -25.672 1 55.38 29 THR B N 1
ATOM 2641 C CA . THR B 1 29 ? 15.992 -5.664 -27.047 1 55.38 29 THR B CA 1
ATOM 2642 C C . THR B 1 29 ? 14.68 -4.883 -27.109 1 55.38 29 THR B C 1
ATOM 2644 O O . THR B 1 29 ? 14.164 -4.625 -28.203 1 55.38 29 THR B O 1
ATOM 2647 N N . GLN B 1 30 ? 14.234 -4.629 -25.891 1 59.19 30 GLN B N 1
ATOM 2648 C CA . GLN B 1 30 ? 13 -3.861 -25.844 1 59.19 30 GLN B CA 1
ATOM 2649 C C . GLN B 1 30 ? 13.242 -2.395 -26.188 1 59.19 30 GLN B C 1
ATOM 2651 O O . GLN B 1 30 ? 14.109 -1.75 -25.578 1 59.19 30 GLN B O 1
ATOM 2656 N N . VAL B 1 31 ? 12.93 -1.996 -27.375 1 52.91 31 VAL B N 1
ATOM 2657 C CA . VAL B 1 31 ? 13.125 -0.612 -27.797 1 52.91 31 VAL B CA 1
ATOM 2658 C C . VAL B 1 31 ? 12 0.26 -27.234 1 52.91 31 VAL B C 1
ATOM 2660 O O . VAL B 1 31 ? 10.82 -0.022 -27.469 1 52.91 31 VAL B O 1
ATOM 2663 N N . PRO B 1 32 ? 12.367 1.038 -26.125 1 55.28 32 PRO B N 1
ATOM 2664 C CA . PRO B 1 32 ? 11.352 1.927 -25.547 1 55.28 32 PRO B CA 1
ATOM 2665 C C . PRO B 1 32 ? 10.438 2.531 -26.609 1 55.28 32 PRO B C 1
ATOM 2667 O O . PRO B 1 32 ? 9.25 2.736 -26.375 1 55.28 32 PRO B O 1
ATOM 2670 N N . ASN B 1 33 ? 11.023 2.934 -27.766 1 47.53 33 ASN B N 1
ATOM 2671 C CA . ASN B 1 33 ? 10.383 3.807 -28.75 1 47.53 33 ASN B CA 1
ATOM 2672 C C . ASN B 1 33 ? 9.562 3.012 -29.75 1 47.53 33 ASN B C 1
ATOM 2674 O O . ASN B 1 33 ? 9.273 3.498 -30.844 1 47.53 33 ASN B O 1
ATOM 2678 N N . ASN B 1 34 ? 9.375 1.77 -29.344 1 52.31 34 ASN B N 1
ATOM 2679 C CA . ASN B 1 34 ? 8.688 1.083 -30.438 1 52.31 34 ASN B CA 1
ATOM 2680 C C . ASN B 1 34 ? 7.18 1.295 -30.359 1 52.31 34 ASN B C 1
ATOM 2682 O O . ASN B 1 34 ? 6.422 0.619 -31.062 1 52.31 34 ASN B O 1
ATOM 2686 N N . GLY B 1 35 ? 6.824 2.268 -29.594 1 61.59 35 GLY B N 1
ATOM 2687 C CA . GLY B 1 35 ? 5.406 2.596 -29.531 1 61.59 35 GLY B CA 1
ATOM 2688 C C . GLY B 1 35 ? 4.617 1.7 -28.594 1 61.59 35 GLY B C 1
ATOM 2689 O O . GLY B 1 35 ? 3.391 1.789 -28.531 1 61.59 35 GLY B O 1
ATOM 2690 N N . THR B 1 36 ? 5.332 0.77 -27.922 1 64.81 36 THR B N 1
ATOM 2691 C CA . THR B 1 36 ? 4.602 -0.192 -27.094 1 64.81 36 THR B CA 1
ATOM 2692 C C . THR B 1 36 ? 4.348 0.366 -25.703 1 64.81 36 THR B C 1
ATOM 2694 O O . THR B 1 36 ? 3.508 -0.151 -24.969 1 64.81 36 THR B O 1
ATOM 2697 N N . GLY B 1 37 ? 4.988 1.486 -25.438 1 76.75 37 GLY B N 1
ATOM 2698 C CA . GLY B 1 37 ? 4.883 2.02 -24.078 1 76.75 37 GLY B CA 1
ATOM 2699 C C . GLY B 1 37 ? 5.793 1.321 -23.094 1 76.75 37 GLY B C 1
ATOM 2700 O O . GLY B 1 37 ? 6 1.811 -21.984 1 76.75 37 GLY B O 1
ATOM 2701 N N . GLU B 1 38 ? 6.383 0.231 -23.547 1 85.5 38 GLU B N 1
ATOM 2702 C CA . GLU B 1 38 ? 7.285 -0.519 -22.688 1 85.5 38 GLU B CA 1
ATOM 2703 C C . GLU B 1 38 ? 8.641 0.166 -22.578 1 85.5 38 GLU B C 1
ATOM 2705 O O . GLU B 1 38 ? 9.258 0.509 -23.594 1 85.5 38 GLU B O 1
ATOM 2710 N N . ASP B 1 39 ? 9.062 0.347 -21.344 1 87.56 39 ASP B N 1
ATOM 2711 C CA . ASP B 1 39 ? 10.352 0.986 -21.078 1 87.56 39 ASP B CA 1
ATOM 2712 C C . ASP B 1 39 ? 11.445 -0.055 -20.891 1 87.56 39 ASP B C 1
ATOM 2714 O O . ASP B 1 39 ? 11.172 -1.254 -20.828 1 87.56 39 ASP B O 1
ATOM 2718 N N . LEU B 1 40 ? 12.688 0.418 -20.875 1 87.81 40 LEU B N 1
ATOM 2719 C CA . LEU B 1 40 ? 13.844 -0.44 -20.625 1 87.81 40 LEU B CA 1
ATOM 2720 C C . LEU B 1 40 ? 13.773 -1.073 -19.25 1 87.81 40 LEU B C 1
ATOM 2722 O O . LEU B 1 40 ? 13.273 -0.457 -18.297 1 87.81 40 LEU B O 1
ATOM 2726 N N . TRP B 1 41 ? 14.367 -2.262 -19.188 1 92.31 41 TRP B N 1
ATOM 2727 C CA . TRP B 1 41 ? 14.414 -2.957 -17.906 1 92.31 41 TRP B CA 1
ATOM 2728 C C . TRP B 1 41 ? 15.141 -2.117 -16.844 1 92.31 41 TRP B C 1
ATOM 2730 O O . TRP B 1 41 ? 14.719 -2.064 -15.695 1 92.31 41 TRP B O 1
ATOM 2740 N N . SER B 1 42 ? 16.188 -1.47 -17.219 1 90.31 42 SER B N 1
ATOM 2741 C CA . SER B 1 42 ? 16.969 -0.667 -16.297 1 90.31 42 SER B CA 1
ATOM 2742 C C . SER B 1 42 ? 16.125 0.428 -15.656 1 90.31 42 SER B C 1
ATOM 2744 O O . SER B 1 42 ? 16.391 0.851 -14.531 1 90.31 42 SER B O 1
ATOM 2746 N N . ASN B 1 43 ? 15.086 0.854 -16.391 1 89.25 43 ASN B N 1
ATOM 2747 C CA . ASN B 1 43 ? 14.18 1.872 -15.875 1 89.25 43 ASN B CA 1
ATOM 2748 C C . ASN B 1 43 ? 13.055 1.254 -15.047 1 89.25 43 ASN B C 1
ATOM 2750 O O . ASN B 1 43 ? 12.578 1.862 -14.094 1 89.25 43 ASN B O 1
ATOM 2754 N N . ARG B 1 44 ? 12.641 0.064 -15.375 1 92.88 44 ARG B N 1
ATOM 2755 C CA . ARG B 1 44 ? 11.5 -0.572 -14.734 1 92.88 44 ARG B CA 1
ATOM 2756 C C . ARG B 1 44 ? 11.906 -1.229 -13.414 1 92.88 44 ARG B C 1
ATOM 2758 O O . ARG B 1 44 ? 11.148 -1.223 -12.445 1 92.88 44 ARG B O 1
ATOM 2765 N N . LEU B 1 45 ? 13.141 -1.731 -13.344 1 95.06 45 LEU B N 1
ATOM 2766 C CA . LEU B 1 45 ? 13.602 -2.512 -12.195 1 95.06 45 LEU B CA 1
ATOM 2767 C C . LEU B 1 45 ? 13.469 -1.714 -10.906 1 95.06 45 LEU B C 1
ATOM 2769 O O . LEU B 1 45 ? 12.867 -2.186 -9.938 1 95.06 45 LEU B O 1
ATOM 2773 N N . PRO B 1 46 ? 13.984 -0.472 -10.859 1 93.5 46 PRO B N 1
ATOM 2774 C CA . PRO B 1 46 ? 13.867 0.249 -9.586 1 93.5 46 PRO B CA 1
ATOM 2775 C C . PRO B 1 46 ? 12.422 0.52 -9.188 1 93.5 46 PRO B C 1
ATOM 2777 O O . PRO B 1 46 ? 12.094 0.542 -8 1 93.5 46 PRO B O 1
ATOM 2780 N N . LEU B 1 47 ? 11.57 0.722 -10.133 1 92.81 47 LEU B N 1
ATOM 2781 C CA . LEU B 1 47 ? 10.164 0.988 -9.852 1 92.81 47 LEU B CA 1
ATOM 2782 C C . LEU B 1 47 ? 9.461 -0.266 -9.328 1 92.81 47 LEU B C 1
ATOM 2784 O O . LEU B 1 47 ? 8.664 -0.193 -8.398 1 92.81 47 LEU B O 1
ATOM 2788 N N . ILE B 1 48 ? 9.766 -1.386 -9.906 1 96.19 48 ILE B N 1
ATOM 2789 C CA . ILE B 1 48 ? 9.227 -2.668 -9.461 1 96.19 48 ILE B CA 1
ATOM 2790 C C . ILE B 1 48 ? 9.688 -2.959 -8.031 1 96.19 48 ILE B C 1
ATOM 2792 O O . ILE B 1 48 ? 8.891 -3.334 -7.176 1 96.19 48 ILE B O 1
ATOM 2796 N N . ALA B 1 49 ? 10.984 -2.768 -7.812 1 96.38 49 ALA B N 1
ATOM 2797 C CA . ALA B 1 49 ? 11.547 -2.986 -6.48 1 96.38 49 ALA B CA 1
ATOM 2798 C C . ALA B 1 49 ? 10.883 -2.072 -5.449 1 96.38 49 ALA B C 1
ATOM 2800 O O . ALA B 1 49 ? 10.57 -2.504 -4.34 1 96.38 49 ALA B O 1
ATOM 2801 N N . ASP B 1 50 ? 10.672 -0.84 -5.816 1 93.81 50 ASP B N 1
ATOM 2802 C CA . ASP B 1 50 ? 10.023 0.117 -4.926 1 93.81 50 ASP B CA 1
ATOM 2803 C C . ASP B 1 50 ? 8.617 -0.351 -4.547 1 93.81 50 ASP B C 1
ATOM 2805 O O . ASP B 1 50 ? 8.211 -0.236 -3.389 1 93.81 50 ASP B O 1
ATOM 2809 N N . GLN B 1 51 ? 7.906 -0.839 -5.488 1 94.81 51 GLN B N 1
ATOM 2810 C CA . GLN B 1 51 ? 6.555 -1.321 -5.234 1 94.81 51 GLN B CA 1
ATOM 2811 C C . GLN B 1 51 ? 6.562 -2.496 -4.258 1 94.81 51 GLN B C 1
ATOM 2813 O O . GLN B 1 51 ? 5.777 -2.527 -3.311 1 94.81 51 GLN B O 1
ATOM 2818 N N . ILE B 1 52 ? 7.434 -3.416 -4.488 1 97.62 52 ILE B N 1
ATOM 2819 C CA . ILE B 1 52 ? 7.523 -4.586 -3.623 1 97.62 52 ILE B CA 1
ATOM 2820 C C . ILE B 1 52 ? 7.906 -4.152 -2.209 1 97.62 52 ILE B C 1
ATOM 2822 O O . ILE B 1 52 ? 7.289 -4.59 -1.233 1 97.62 52 ILE B O 1
ATOM 2826 N N . LYS B 1 53 ? 8.875 -3.273 -2.113 1 95.88 53 LYS B N 1
ATOM 2827 C CA . LYS B 1 53 ? 9.336 -2.822 -0.806 1 95.88 53 LYS B CA 1
ATOM 2828 C C . LYS B 1 53 ? 8.25 -2.049 -0.07 1 95.88 53 LYS B C 1
ATOM 2830 O O . LYS B 1 53 ? 8.102 -2.176 1.147 1 95.88 53 LYS B O 1
ATOM 2835 N N . TRP B 1 54 ? 7.516 -1.262 -0.81 1 95.31 54 TRP B N 1
ATOM 2836 C CA . TRP B 1 54 ? 6.453 -0.483 -0.186 1 95.31 54 TRP B CA 1
ATOM 2837 C C . TRP B 1 54 ? 5.332 -1.392 0.309 1 95.31 54 TRP B C 1
ATOM 2839 O O . TRP B 1 54 ? 4.887 -1.273 1.454 1 95.31 54 TRP B O 1
ATOM 2849 N N . GLU B 1 55 ? 4.863 -2.266 -0.559 1 95.88 55 GLU B N 1
ATOM 2850 C CA . GLU B 1 55 ? 3.793 -3.186 -0.178 1 95.88 55 GLU B CA 1
ATOM 2851 C C . GLU B 1 55 ? 4.273 -4.188 0.868 1 95.88 55 GLU B C 1
ATOM 2853 O O . GLU B 1 55 ? 3.471 -4.742 1.62 1 95.88 55 GLU B O 1
ATOM 2858 N N . SER B 1 56 ? 5.516 -4.48 0.857 1 96.31 56 SER B N 1
ATOM 2859 C CA . SER B 1 56 ? 6.223 -5.285 1.848 1 96.31 56 SER B CA 1
ATOM 2860 C C . SER B 1 56 ? 5.523 -6.621 2.074 1 96.31 56 SER B C 1
ATOM 2862 O O . SER B 1 56 ? 5.234 -6.992 3.215 1 96.31 56 SER B O 1
ATOM 2864 N N . PRO B 1 57 ? 5.199 -7.371 1.023 1 98.12 57 PRO B N 1
ATOM 2865 C CA . PRO B 1 57 ? 4.625 -8.703 1.236 1 98.12 57 PRO B CA 1
ATOM 2866 C C . PRO B 1 57 ? 5.586 -9.656 1.949 1 98.12 57 PRO B C 1
ATOM 2868 O O . PRO B 1 57 ? 6.805 -9.523 1.811 1 98.12 57 PRO B O 1
ATOM 2871 N N . ASP B 1 58 ? 5.039 -10.617 2.707 1 97.75 58 ASP B N 1
ATOM 2872 C CA . ASP B 1 58 ? 5.832 -11.672 3.338 1 97.75 58 ASP B CA 1
ATOM 2873 C C . ASP B 1 58 ? 6.402 -12.633 2.297 1 97.75 58 ASP B C 1
ATOM 2875 O O . ASP B 1 58 ? 7.5 -13.156 2.467 1 97.75 58 ASP B O 1
ATOM 2879 N N . ILE B 1 59 ? 5.594 -12.836 1.285 1 98.62 59 ILE B N 1
ATOM 2880 C CA . ILE B 1 59 ? 5.941 -13.695 0.158 1 98.62 59 ILE B CA 1
ATOM 2881 C C . ILE B 1 59 ? 5.59 -13 -1.152 1 98.62 59 ILE B C 1
ATOM 2883 O O . ILE B 1 59 ? 4.5 -12.438 -1.291 1 98.62 59 ILE B O 1
ATOM 2887 N N . VAL B 1 60 ? 6.504 -12.945 -2.088 1 98.75 60 VAL B N 1
ATOM 2888 C CA . VAL B 1 60 ? 6.191 -12.391 -3.4 1 98.75 60 VAL B CA 1
ATOM 2889 C C . VAL B 1 60 ? 6.621 -13.367 -4.492 1 98.75 60 VAL B C 1
ATOM 2891 O O . VAL B 1 60 ? 7.773 -13.805 -4.527 1 98.75 60 VAL B O 1
ATOM 2894 N N . ALA B 1 61 ? 5.688 -13.742 -5.301 1 98.94 61 ALA B N 1
ATOM 2895 C CA . ALA B 1 61 ? 5.875 -14.617 -6.457 1 98.94 61 ALA B CA 1
ATOM 2896 C C . ALA B 1 61 ? 6 -13.812 -7.742 1 98.94 61 ALA B C 1
ATOM 2898 O O . ALA B 1 61 ? 5.121 -13.008 -8.062 1 98.94 61 ALA B O 1
ATOM 2899 N N . LEU B 1 62 ? 7.074 -14.016 -8.477 1 98.94 62 LEU B N 1
ATOM 2900 C CA . LEU B 1 62 ? 7.277 -13.266 -9.719 1 98.94 62 LEU B CA 1
ATOM 2901 C C . LEU B 1 62 ? 7.219 -14.195 -10.93 1 98.94 62 LEU B C 1
ATOM 2903 O O . LEU B 1 62 ? 7.52 -15.391 -10.812 1 98.94 62 LEU B O 1
ATOM 2907 N N . GLN B 1 63 ? 6.797 -13.688 -12.055 1 98.81 63 GLN B N 1
ATOM 2908 C CA . GLN B 1 63 ? 6.766 -14.414 -13.32 1 98.81 63 GLN B CA 1
ATOM 2909 C C . GLN B 1 63 ? 7.48 -13.633 -14.422 1 98.81 63 GLN B C 1
ATOM 2911 O O . GLN B 1 63 ? 7.727 -12.438 -14.281 1 98.81 63 GLN B O 1
ATOM 2916 N N . GLU B 1 64 ? 7.902 -14.32 -15.43 1 98.19 64 GLU B N 1
ATOM 2917 C CA . GLU B 1 64 ? 8.609 -13.812 -16.609 1 98.19 64 GLU B CA 1
ATOM 2918 C C . GLU B 1 64 ? 9.945 -13.195 -16.219 1 98.19 64 GLU B C 1
ATOM 2920 O O . GLU B 1 64 ? 10.336 -12.156 -16.75 1 98.19 64 GLU B O 1
ATOM 2925 N N . VAL B 1 65 ? 10.602 -13.828 -15.328 1 98.38 65 VAL B N 1
ATOM 2926 C CA . VAL B 1 65 ? 11.883 -13.312 -14.859 1 98.38 65 VAL B CA 1
ATOM 2927 C C . VAL B 1 65 ? 13.023 -14.008 -15.609 1 98.38 65 VAL B C 1
ATOM 2929 O O . VAL B 1 65 ? 13.195 -15.227 -15.5 1 98.3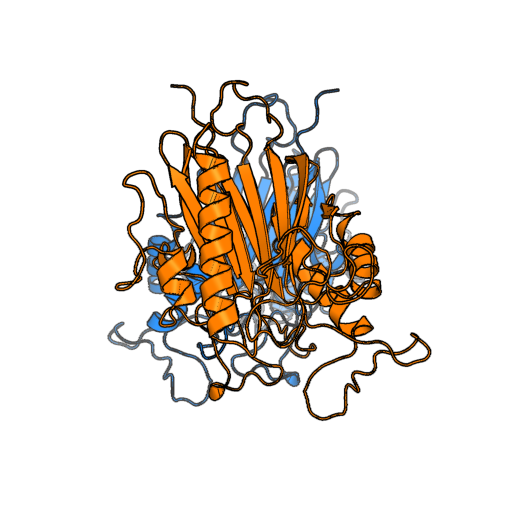8 65 VAL B O 1
ATOM 2932 N N . LEU B 1 66 ? 13.781 -13.273 -16.328 1 97.06 66 LEU B N 1
ATOM 2933 C CA . LEU B 1 66 ? 14.984 -13.844 -16.938 1 97.06 66 LEU B CA 1
ATOM 2934 C C . LEU B 1 66 ? 16.156 -13.805 -15.953 1 97.06 66 LEU B C 1
ATOM 2936 O O . LEU B 1 66 ? 16.094 -13.102 -14.938 1 97.06 66 LEU B O 1
ATOM 2940 N N . GLY B 1 67 ? 17.203 -14.547 -16.281 1 96.31 67 GLY B N 1
ATOM 2941 C CA . GLY B 1 67 ? 18.344 -14.688 -15.391 1 96.31 67 GLY B CA 1
ATOM 2942 C C . GLY B 1 67 ? 18.875 -13.359 -14.906 1 96.31 67 GLY B C 1
ATOM 2943 O O . GLY B 1 67 ? 19.078 -13.164 -13.703 1 96.31 67 GLY B O 1
ATOM 2944 N N . HIS B 1 68 ? 19.141 -12.438 -15.805 1 94.75 68 HIS B N 1
ATOM 2945 C CA . HIS B 1 68 ? 19.719 -11.148 -15.43 1 94.75 68 HIS B CA 1
ATOM 2946 C C . HIS B 1 68 ? 18.719 -10.32 -14.625 1 94.75 68 HIS B C 1
ATOM 2948 O O . HIS B 1 68 ? 19.109 -9.539 -13.766 1 94.75 68 HIS B O 1
ATOM 2954 N N . GLN B 1 69 ? 17.469 -10.445 -14.961 1 97.19 69 GLN B N 1
ATOM 2955 C CA . GLN B 1 69 ? 16.438 -9.75 -14.18 1 97.19 69 GLN B CA 1
ATOM 2956 C C . GLN B 1 69 ? 16.375 -10.297 -12.758 1 97.19 69 GLN B C 1
ATOM 2958 O O . GLN B 1 69 ? 16.203 -9.531 -11.805 1 97.19 69 GLN B O 1
ATOM 2963 N N . TYR B 1 70 ? 16.547 -11.633 -12.633 1 97.81 70 TYR B N 1
ATOM 2964 C CA . TYR B 1 70 ? 16.562 -12.266 -11.32 1 97.81 70 TYR B CA 1
ATOM 2965 C C . TYR B 1 70 ? 17.688 -11.719 -10.453 1 97.81 70 TYR B C 1
ATOM 2967 O O . TYR B 1 70 ? 17.469 -11.391 -9.281 1 97.81 70 TYR B O 1
ATOM 2975 N N . VAL B 1 71 ? 18.812 -11.602 -11 1 97.31 71 VAL B N 1
ATOM 2976 C CA . VAL B 1 71 ? 19.969 -11.062 -10.281 1 97.31 71 VAL B CA 1
ATOM 2977 C C . VAL B 1 71 ? 19.672 -9.633 -9.844 1 97.31 71 VAL B C 1
ATOM 2979 O O . VAL B 1 71 ? 19.938 -9.258 -8.695 1 97.31 71 VAL B O 1
ATOM 2982 N N . GLY B 1 72 ? 19.141 -8.836 -10.781 1 97.38 72 GLY B N 1
ATOM 2983 C CA . GLY B 1 72 ? 18.797 -7.465 -10.438 1 97.38 72 GLY B CA 1
ATOM 2984 C C . GLY B 1 72 ? 17.797 -7.371 -9.305 1 97.38 72 GLY B C 1
ATOM 2985 O O . GLY B 1 72 ? 17.938 -6.535 -8.406 1 97.38 72 GLY B O 1
ATOM 2986 N N . LEU B 1 73 ? 16.797 -8.211 -9.336 1 98.38 73 LEU B N 1
ATOM 2987 C CA . LEU B 1 73 ? 15.773 -8.227 -8.297 1 98.38 73 LEU B CA 1
ATOM 2988 C C . LEU B 1 73 ? 16.359 -8.664 -6.965 1 98.38 73 LEU B C 1
ATOM 2990 O O . LEU B 1 73 ? 16.062 -8.086 -5.922 1 98.38 73 LEU B O 1
ATOM 2994 N N . LYS B 1 74 ? 17.219 -9.641 -6.938 1 98.38 74 LYS B N 1
ATOM 2995 C CA . LYS B 1 74 ? 17.875 -10.102 -5.723 1 98.38 74 LYS B CA 1
ATOM 2996 C C . LYS B 1 74 ? 18.688 -8.977 -5.082 1 98.38 74 LYS B C 1
ATOM 2998 O O . LYS B 1 74 ? 18.609 -8.758 -3.871 1 98.38 74 LYS B O 1
ATOM 3003 N N . ASP B 1 75 ? 19.391 -8.32 -5.883 1 98 75 ASP B N 1
ATOM 3004 C CA . ASP B 1 75 ? 20.234 -7.23 -5.387 1 98 75 ASP B CA 1
ATOM 3005 C C . ASP B 1 75 ? 19.391 -6.164 -4.684 1 98 75 ASP B C 1
ATOM 3007 O O . ASP B 1 75 ? 19.828 -5.566 -3.703 1 98 75 ASP B O 1
ATOM 3011 N N . GLN B 1 76 ? 18.25 -5.941 -5.242 1 96.62 76 GLN B N 1
ATOM 3012 C CA . GLN B 1 76 ? 17.359 -4.918 -4.688 1 96.62 76 GLN B CA 1
ATOM 3013 C C . GLN B 1 76 ? 16.672 -5.418 -3.422 1 96.62 76 GLN B C 1
ATOM 3015 O O . GLN B 1 76 ? 16.406 -4.637 -2.504 1 96.62 76 GLN B O 1
ATOM 3020 N N . LEU B 1 77 ? 16.359 -6.672 -3.318 1 97.88 77 LEU B N 1
ATOM 3021 C CA . LEU B 1 77 ? 15.414 -7.137 -2.312 1 97.88 77 LEU B CA 1
ATOM 3022 C C . LEU B 1 77 ? 16.141 -7.801 -1.147 1 97.88 77 LEU B C 1
ATOM 3024 O O . LEU B 1 77 ? 15.586 -7.93 -0.056 1 97.88 77 LEU B O 1
ATOM 3028 N N . ILE B 1 78 ? 17.391 -8.25 -1.316 1 95.69 78 ILE B N 1
ATOM 3029 C CA . ILE B 1 78 ? 18.172 -8.844 -0.234 1 95.69 78 ILE B CA 1
ATOM 3030 C C . ILE B 1 78 ? 18.312 -7.84 0.911 1 95.69 78 ILE B C 1
ATOM 3032 O O . ILE B 1 78 ? 18.047 -8.172 2.068 1 95.69 78 ILE B O 1
ATOM 3036 N N . PRO B 1 79 ? 18.656 -6.559 0.611 1 94.25 79 PRO B N 1
ATOM 3037 C CA . PRO B 1 79 ? 18.75 -5.586 1.702 1 94.25 79 PRO B CA 1
ATOM 3038 C C . PRO B 1 79 ? 17.422 -5.387 2.438 1 94.25 79 PRO B C 1
ATOM 3040 O O . PRO B 1 79 ? 17.422 -4.902 3.57 1 94.25 79 PRO B O 1
ATOM 3043 N N . ALA B 1 80 ? 16.422 -5.73 1.774 1 93.12 80 ALA B N 1
ATOM 3044 C CA . ALA B 1 80 ? 15.102 -5.648 2.393 1 93.12 80 ALA B CA 1
ATOM 3045 C C . ALA B 1 80 ? 14.734 -6.957 3.082 1 93.12 80 ALA B C 1
ATOM 3047 O O . ALA B 1 80 ? 13.555 -7.211 3.359 1 93.12 80 ALA B O 1
ATOM 3048 N N . GLN B 1 81 ? 15.68 -7.91 3.193 1 95.88 81 GLN B N 1
ATOM 3049 C CA . GLN B 1 81 ? 15.594 -9.133 3.986 1 95.88 81 GLN B CA 1
ATOM 3050 C C . GLN B 1 81 ? 14.766 -10.195 3.273 1 95.88 81 GLN B C 1
ATOM 3052 O O . GLN B 1 81 ? 14.016 -10.93 3.912 1 95.88 81 GLN B O 1
ATOM 3057 N N . TYR B 1 82 ? 14.797 -10.172 1.986 1 98.38 82 TYR B N 1
ATOM 3058 C CA . TYR B 1 82 ? 14.203 -11.266 1.225 1 98.38 82 TYR B CA 1
ATOM 3059 C C . TYR B 1 82 ? 15.266 -12.289 0.82 1 98.38 82 TYR B C 1
ATOM 3061 O O . TYR B 1 82 ? 16.375 -11.914 0.447 1 98.38 82 TYR B O 1
ATOM 3069 N N . ALA B 1 83 ? 14.898 -13.539 0.942 1 98.56 83 ALA B N 1
ATOM 3070 C CA . ALA B 1 83 ? 15.578 -14.617 0.235 1 98.56 83 ALA B CA 1
ATOM 3071 C C . ALA B 1 83 ? 14.734 -15.133 -0.928 1 98.56 83 ALA B C 1
ATOM 3073 O O . ALA B 1 83 ? 13.562 -14.766 -1.062 1 98.56 83 ALA B O 1
ATOM 3074 N N . SER B 1 84 ? 15.352 -15.875 -1.81 1 98.75 84 SER B N 1
ATOM 3075 C CA . SER B 1 84 ? 14.586 -16.312 -2.971 1 98.75 84 SER B CA 1
ATOM 3076 C C . SER B 1 84 ? 15.141 -17.609 -3.549 1 98.75 84 SER B C 1
ATOM 3078 O O . SER B 1 84 ? 16.266 -18 -3.227 1 98.75 84 SER B O 1
ATOM 3080 N N . VAL B 1 85 ? 14.305 -18.297 -4.312 1 98.81 85 VAL B N 1
ATOM 3081 C CA . VAL B 1 85 ? 14.703 -19.422 -5.145 1 98.81 85 VAL B CA 1
ATOM 3082 C C . VAL B 1 85 ? 14.078 -19.297 -6.531 1 98.81 85 VAL B C 1
ATOM 3084 O O . VAL B 1 85 ? 13.031 -18.656 -6.691 1 98.81 85 VAL B O 1
ATOM 3087 N N . GLY B 1 86 ? 14.719 -19.797 -7.512 1 98.62 86 GLY B N 1
ATOM 3088 C CA . GLY B 1 86 ? 14.203 -19.828 -8.875 1 98.62 86 GLY B CA 1
ATOM 3089 C C . GLY B 1 86 ? 15.195 -20.406 -9.867 1 98.62 86 GLY B C 1
ATOM 3090 O O . GLY B 1 86 ? 16.406 -20.266 -9.695 1 98.62 86 GLY B O 1
ATOM 3091 N N . VAL B 1 87 ? 14.695 -21.078 -10.883 1 98.69 87 VAL B N 1
ATOM 3092 C CA . VAL B 1 87 ? 15.516 -21.609 -11.961 1 98.69 87 VAL B CA 1
ATOM 3093 C C . VAL B 1 87 ? 14.859 -21.312 -13.305 1 98.69 87 VAL B C 1
ATOM 3095 O O . VAL B 1 87 ? 13.68 -20.953 -13.359 1 98.69 87 VAL B O 1
ATOM 3098 N N . GLY B 1 88 ? 15.672 -21.453 -14.383 1 98.5 88 GLY B N 1
ATOM 3099 C CA . GLY B 1 88 ? 15.141 -21.266 -15.727 1 98.5 88 GLY B CA 1
ATOM 3100 C C . GLY B 1 88 ? 14.25 -22.406 -16.188 1 98.5 88 GLY B C 1
ATOM 3101 O O . GLY B 1 88 ? 14.609 -23.578 -16.031 1 98.5 88 GLY B O 1
ATOM 3102 N N . ARG B 1 89 ? 13.164 -22.078 -16.766 1 98.56 89 ARG B N 1
ATOM 3103 C CA . ARG B 1 89 ? 12.148 -23.062 -17.125 1 98.56 89 ARG B CA 1
ATOM 3104 C C . ARG B 1 89 ? 12.633 -23.984 -18.234 1 98.56 89 ARG B C 1
ATOM 3106 O O . ARG B 1 89 ? 12.102 -25.078 -18.406 1 98.56 89 ARG B O 1
ATOM 3113 N N . ASN B 1 90 ? 13.648 -23.578 -19.031 1 98.38 90 ASN B N 1
ATOM 3114 C CA . ASN B 1 90 ? 14.062 -24.375 -20.188 1 98.38 90 ASN B CA 1
ATOM 3115 C C . ASN B 1 90 ? 14.992 -25.516 -19.797 1 98.38 90 ASN B C 1
ATOM 3117 O O . ASN B 1 90 ? 15.039 -26.547 -20.469 1 98.38 90 ASN B O 1
ATOM 3121 N N . ASP B 1 91 ? 15.742 -25.344 -18.703 1 98.25 91 ASP B N 1
ATOM 3122 C CA . ASP B 1 91 ? 16.75 -26.359 -18.391 1 98.25 91 ASP B CA 1
ATOM 3123 C C . ASP B 1 91 ? 16.781 -26.656 -16.891 1 98.25 91 ASP B C 1
ATOM 3125 O O . ASP B 1 91 ? 17.516 -27.547 -16.453 1 98.25 91 ASP B O 1
ATOM 3129 N N . GLY B 1 92 ? 16 -25.938 -16.109 1 98.25 92 GLY B N 1
ATOM 3130 C CA . GLY B 1 92 ? 16 -26.125 -14.664 1 98.25 92 GLY B CA 1
ATOM 3131 C C . GLY B 1 92 ? 17.219 -25.516 -13.984 1 98.25 92 GLY B C 1
ATOM 3132 O O . GLY B 1 92 ? 17.531 -25.859 -12.844 1 98.25 92 GLY B O 1
ATOM 3133 N N . VAL B 1 93 ? 17.938 -24.688 -14.727 1 97.56 93 VAL B N 1
ATOM 3134 C CA . VAL B 1 93 ? 19.156 -24.078 -14.195 1 97.56 93 VAL B CA 1
ATOM 3135 C C . VAL B 1 93 ? 19.156 -22.578 -14.469 1 97.56 93 VAL B C 1
ATOM 3137 O O . VAL B 1 93 ? 18.797 -21.781 -13.602 1 97.56 93 VAL B O 1
ATOM 3140 N N . THR B 1 94 ? 19.359 -22.109 -15.758 1 96.56 94 THR B N 1
ATOM 3141 C CA . THR B 1 94 ? 19.422 -20.672 -15.969 1 96.56 94 THR B CA 1
ATOM 3142 C C . THR B 1 94 ? 18.703 -20.281 -17.25 1 96.56 94 THR B C 1
ATOM 3144 O O . THR B 1 94 ? 18.438 -19.109 -17.484 1 96.56 94 THR B O 1
ATOM 3147 N N . ARG B 1 95 ? 18.375 -21.219 -18.094 1 96.75 95 ARG B N 1
ATOM 3148 C CA . ARG B 1 95 ? 17.859 -20.875 -19.406 1 96.75 95 ARG B CA 1
ATOM 3149 C C . ARG B 1 95 ? 16.344 -20.703 -19.359 1 96.75 95 ARG B C 1
ATOM 3151 O O . ARG B 1 95 ? 15.633 -21.547 -18.797 1 96.75 95 ARG B O 1
ATOM 3158 N N . GLY B 1 96 ? 15.891 -19.578 -20.047 1 96.31 96 GLY B N 1
ATOM 3159 C CA . GLY B 1 96 ? 14.461 -19.297 -20.094 1 96.31 96 GLY B CA 1
ATOM 3160 C C . GLY B 1 96 ? 13.977 -18.453 -18.922 1 96.31 96 GLY B C 1
ATOM 3161 O O . GLY B 1 96 ? 14.773 -18 -18.109 1 96.31 96 GLY B O 1
ATOM 3162 N N . GLU B 1 97 ? 12.672 -18.203 -18.891 1 97.75 97 GLU B N 1
ATOM 3163 C CA . GLU B 1 97 ? 12.047 -17.406 -17.844 1 97.75 97 GLU B CA 1
ATOM 3164 C C . GLU B 1 97 ? 11.953 -18.172 -16.531 1 97.75 97 GLU B C 1
ATOM 3166 O O . GLU B 1 97 ? 11.719 -19.391 -16.531 1 97.75 97 GLU B O 1
ATOM 3171 N N . TYR B 1 98 ? 12.164 -17.484 -15.484 1 98.69 98 TYR B N 1
ATOM 3172 C CA . TYR B 1 98 ? 11.961 -18.016 -14.141 1 98.69 98 TYR B CA 1
ATOM 3173 C C . TYR B 1 98 ? 10.562 -17.703 -13.633 1 98.69 98 TYR B C 1
ATOM 3175 O O . TYR B 1 98 ? 9.914 -16.781 -14.125 1 98.69 98 TYR B O 1
ATOM 3183 N N . VAL B 1 99 ? 10.086 -18.516 -12.672 1 98.88 99 VAL B N 1
ATOM 3184 C CA . VAL B 1 99 ? 9 -18.188 -11.75 1 98.88 99 VAL B CA 1
ATOM 3185 C C . VAL B 1 99 ? 9.5 -18.234 -10.312 1 98.88 99 VAL B C 1
ATOM 3187 O O . VAL B 1 99 ? 9.07 -19.078 -9.516 1 98.88 99 VAL B O 1
ATOM 3190 N N . PRO B 1 100 ? 10.273 -17.297 -9.93 1 98.94 100 PRO B N 1
ATOM 3191 C CA . PRO B 1 100 ? 10.93 -17.312 -8.625 1 98.94 100 PRO B CA 1
ATOM 3192 C C . PRO B 1 100 ? 9.992 -16.922 -7.48 1 98.94 100 PRO B C 1
ATOM 3194 O O . PRO B 1 100 ? 9 -16.234 -7.703 1 98.94 100 PRO B O 1
ATOM 3197 N N . LEU B 1 101 ? 10.312 -17.438 -6.301 1 98.88 101 LEU B N 1
ATOM 3198 C CA . LEU B 1 101 ? 9.641 -17.078 -5.059 1 98.88 101 LEU B CA 1
ATOM 3199 C C . LEU B 1 101 ? 10.586 -16.344 -4.117 1 98.88 101 LEU B C 1
ATOM 3201 O O . LEU B 1 101 ? 11.719 -16.781 -3.895 1 98.88 101 LEU B O 1
ATOM 3205 N N . PHE B 1 102 ? 10.164 -15.203 -3.672 1 98.88 102 PHE B N 1
ATOM 3206 C CA . PHE B 1 102 ? 10.852 -14.445 -2.633 1 98.88 102 PHE B CA 1
ATOM 3207 C C . PHE B 1 102 ? 10.078 -14.5 -1.32 1 98.88 102 PHE B C 1
ATOM 3209 O O . PHE B 1 102 ? 8.844 -14.445 -1.316 1 98.88 102 PHE B O 1
ATOM 3216 N N . TRP B 1 103 ? 10.781 -14.602 -0.165 1 98.62 103 TRP B N 1
ATOM 3217 C CA . TRP B 1 103 ? 10.133 -14.57 1.145 1 98.62 103 TRP B CA 1
ATOM 3218 C C . TRP B 1 103 ? 10.984 -13.805 2.15 1 98.62 103 TRP B C 1
ATOM 3220 O O . TRP B 1 103 ? 12.203 -13.711 1.997 1 98.62 103 TRP B O 1
ATOM 3230 N N . LYS B 1 104 ? 10.336 -13.258 3.131 1 97.5 104 LYS B N 1
ATOM 3231 C CA . LYS B 1 104 ? 11.039 -12.539 4.191 1 97.5 104 LYS B CA 1
ATOM 3232 C C . LYS B 1 104 ? 11.773 -13.508 5.109 1 97.5 104 LYS B C 1
ATOM 3234 O O . LYS B 1 104 ? 11.164 -14.398 5.703 1 97.5 104 LYS B O 1
ATOM 3239 N N . THR B 1 105 ? 13.039 -13.266 5.375 1 96.44 105 THR B N 1
ATOM 3240 C CA . THR B 1 105 ? 13.875 -14.195 6.121 1 96.44 105 THR B CA 1
ATOM 3241 C C . THR B 1 105 ? 13.648 -14.047 7.621 1 96.44 105 THR B C 1
ATOM 3243 O O . THR B 1 105 ? 14 -14.93 8.398 1 96.44 105 THR B O 1
ATOM 3246 N N . ASP B 1 106 ? 13.102 -12.945 8.008 1 92.25 106 ASP B N 1
ATOM 3247 C CA . ASP B 1 106 ? 12.82 -12.75 9.43 1 92.25 106 ASP B CA 1
ATOM 3248 C C . ASP B 1 106 ? 11.469 -13.352 9.805 1 92.25 106 ASP B C 1
ATOM 3250 O O . ASP B 1 106 ? 11.102 -13.383 10.984 1 92.25 106 ASP B O 1
ATOM 3254 N N . ARG B 1 107 ? 10.812 -13.93 8.812 1 93.12 107 ARG B N 1
ATOM 3255 C CA . ARG B 1 107 ? 9.484 -14.469 9.102 1 93.12 107 ARG B CA 1
ATOM 3256 C C . ARG B 1 107 ? 9.43 -15.969 8.844 1 93.12 107 ARG B C 1
ATOM 3258 O O . ARG B 1 107 ? 8.633 -16.688 9.461 1 93.12 107 ARG B O 1
ATOM 3265 N N . PHE B 1 108 ? 10.297 -16.391 7.879 1 95.69 108 PHE B N 1
ATOM 3266 C CA . PHE B 1 108 ? 10.133 -17.781 7.477 1 95.69 108 PHE B CA 1
ATOM 3267 C C . PHE B 1 108 ? 11.492 -18.469 7.359 1 95.69 108 PHE B C 1
ATOM 3269 O O . PHE B 1 108 ? 12.484 -17.844 6.996 1 95.69 108 PHE B O 1
ATOM 3276 N N . LYS B 1 109 ? 11.43 -19.75 7.609 1 95.25 109 LYS B N 1
ATOM 3277 C CA . LYS B 1 109 ? 12.5 -20.672 7.246 1 95.25 109 LYS B CA 1
ATOM 3278 C C . LYS B 1 109 ? 12.078 -21.578 6.098 1 95.25 109 LYS B C 1
ATOM 3280 O O . LYS B 1 109 ? 10.945 -22.078 6.074 1 95.25 109 LYS B O 1
ATOM 3285 N N . VAL B 1 110 ? 12.961 -21.797 5.188 1 96.88 110 VAL B N 1
ATOM 3286 C CA . VAL B 1 110 ? 12.672 -22.703 4.086 1 96.88 110 VAL B CA 1
ATOM 3287 C C . VAL B 1 110 ? 12.992 -24.141 4.5 1 96.88 110 VAL B C 1
ATOM 3289 O O . VAL B 1 110 ? 14.078 -24.422 5.012 1 96.88 110 VAL B O 1
ATOM 3292 N N . LEU B 1 111 ? 12.062 -25.016 4.246 1 96.44 111 LEU B N 1
ATOM 3293 C CA . LEU B 1 111 ? 12.273 -26.422 4.594 1 96.44 111 LEU B CA 1
ATOM 3294 C C . LEU B 1 111 ? 12.633 -27.234 3.357 1 96.44 111 LEU B C 1
ATOM 3296 O O . LEU B 1 111 ? 13.383 -28.219 3.447 1 96.44 111 LEU B O 1
ATOM 3300 N N . SER B 1 112 ? 12.023 -26.922 2.262 1 97.38 112 SER B N 1
ATOM 3301 C CA . SER B 1 112 ? 12.312 -27.625 1.021 1 97.38 112 SER B CA 1
ATOM 3302 C C . SER B 1 112 ? 12.008 -26.766 -0.198 1 97.38 112 SER B C 1
ATOM 3304 O O . SER B 1 112 ? 11.219 -25.828 -0.115 1 97.38 112 SER B O 1
ATOM 3306 N N . VAL B 1 113 ? 12.695 -27.031 -1.28 1 98.38 113 VAL B N 1
ATOM 3307 C CA . VAL B 1 113 ? 12.5 -26.438 -2.594 1 98.38 113 VAL B CA 1
ATOM 3308 C C . VAL B 1 113 ? 12.391 -27.531 -3.654 1 98.38 113 VAL B C 1
ATOM 3310 O O . VAL B 1 113 ? 13.234 -28.422 -3.717 1 98.38 113 VAL B O 1
ATOM 3313 N N . GLN B 1 114 ? 11.359 -27.438 -4.41 1 98.06 114 GLN B N 1
ATOM 3314 C CA . GLN B 1 114 ? 11.156 -28.375 -5.52 1 98.06 114 GLN B CA 1
ATOM 3315 C C . GLN B 1 114 ? 10.664 -27.641 -6.766 1 98.06 114 GLN B C 1
ATOM 3317 O O . GLN B 1 114 ? 10.062 -26.562 -6.664 1 98.06 114 GLN B O 1
ATOM 3322 N N . TYR B 1 115 ? 11.07 -28.203 -7.859 1 98.75 115 TYR B N 1
ATOM 3323 C CA . TYR B 1 115 ? 10.562 -27.734 -9.141 1 98.75 115 TYR B CA 1
ATOM 3324 C C . TYR B 1 115 ? 9.891 -28.859 -9.914 1 98.75 115 TYR B C 1
ATOM 3326 O O . TYR B 1 115 ? 10.328 -30 -9.852 1 98.75 115 TYR B O 1
ATOM 3334 N N . PHE B 1 116 ? 8.82 -28.516 -10.578 1 98.75 116 PHE B N 1
ATOM 3335 C CA . PHE B 1 116 ? 8.273 -29.469 -11.539 1 98.75 116 PHE B CA 1
ATOM 3336 C C . PHE B 1 116 ? 7.691 -28.734 -12.742 1 98.75 116 PHE B C 1
ATOM 3338 O O . PHE B 1 116 ? 7.402 -27.547 -12.672 1 98.75 116 PHE B O 1
ATOM 3345 N N . TRP B 1 117 ? 7.625 -29.438 -13.859 1 98.88 117 TRP B N 1
ATOM 3346 C CA . TRP B 1 117 ? 7.23 -28.844 -15.133 1 98.88 117 TRP B CA 1
ATOM 3347 C C . TRP B 1 117 ? 5.797 -29.219 -15.492 1 98.88 117 TRP B C 1
ATOM 3349 O O . TRP B 1 117 ? 5.359 -30.344 -15.219 1 98.88 117 TRP B O 1
ATOM 3359 N N . LEU B 1 118 ? 5.105 -28.281 -16.062 1 98.81 118 LEU B N 1
ATOM 3360 C CA . LEU B 1 118 ? 3.709 -28.484 -16.438 1 98.81 118 LEU B CA 1
ATOM 3361 C C . LEU B 1 118 ? 3.604 -29.203 -17.781 1 98.81 118 LEU B C 1
ATOM 3363 O O . LEU B 1 118 ? 3.25 -28.594 -18.797 1 98.81 118 LEU B O 1
ATOM 3367 N N . SER B 1 119 ? 3.826 -30.469 -17.688 1 98.56 119 SER B N 1
ATOM 3368 C CA . SER B 1 119 ? 3.816 -31.375 -18.828 1 98.56 119 SER B CA 1
ATOM 3369 C C . SER B 1 119 ? 3.469 -32.812 -18.406 1 98.56 119 SER B C 1
ATOM 3371 O O . SER B 1 119 ? 3.166 -33.062 -17.25 1 98.56 119 SER B O 1
ATOM 3373 N N . ASP B 1 120 ? 3.469 -33.75 -19.375 1 97.38 120 ASP B N 1
ATOM 3374 C CA . ASP B 1 120 ? 3.246 -35.156 -19.078 1 97.38 120 ASP B CA 1
ATOM 3375 C C . ASP B 1 120 ? 4.504 -35.812 -18.5 1 97.38 120 ASP B C 1
ATOM 3377 O O . ASP B 1 120 ? 4.477 -36.969 -18.078 1 97.38 120 ASP B O 1
ATOM 3381 N N . LYS B 1 121 ? 5.555 -35.062 -18.359 1 98.31 121 LYS B N 1
ATOM 3382 C CA . LYS B 1 121 ? 6.797 -35.469 -17.703 1 98.31 121 LYS B CA 1
ATOM 3383 C C . LYS B 1 121 ? 7.27 -34.406 -16.719 1 98.31 121 LYS B C 1
ATOM 3385 O O . LYS B 1 121 ? 8.344 -33.844 -16.891 1 98.31 121 LYS B O 1
ATOM 3390 N N . PRO B 1 122 ? 6.566 -34.25 -15.664 1 98.31 122 PRO B N 1
ATOM 3391 C CA . PRO B 1 122 ? 6.777 -33.094 -14.789 1 98.31 122 PRO B CA 1
ATOM 3392 C C . PRO B 1 122 ? 8.156 -33.094 -14.141 1 98.31 122 PRO B C 1
ATOM 3394 O O . PRO B 1 122 ? 8.617 -32.062 -13.656 1 98.31 122 PRO B O 1
ATOM 3397 N N . ASP B 1 123 ? 8.906 -34.219 -14.148 1 98.12 123 ASP B N 1
ATOM 3398 C CA . ASP B 1 123 ? 10.211 -34.281 -13.484 1 98.12 123 ASP B CA 1
ATOM 3399 C C . ASP B 1 123 ? 11.344 -34 -14.477 1 98.12 123 ASP B C 1
ATOM 3401 O O . ASP B 1 123 ? 12.516 -34.031 -14.102 1 98.12 123 ASP B O 1
ATOM 3405 N N . VAL B 1 124 ? 11.008 -33.719 -15.734 1 98.56 124 VAL B N 1
ATOM 3406 C CA . VAL B 1 124 ? 12.008 -33.5 -16.766 1 98.56 124 VAL B CA 1
ATOM 3407 C C . VAL B 1 124 ? 12.102 -32 -17.062 1 98.56 124 VAL B C 1
ATOM 3409 O O . VAL B 1 124 ? 11.203 -31.438 -17.688 1 98.56 124 VAL B O 1
ATOM 3412 N N . PRO B 1 125 ? 13.227 -31.422 -16.703 1 98.5 125 PRO B N 1
ATOM 3413 C CA . PRO B 1 125 ? 13.375 -29.984 -16.969 1 98.5 125 PRO B CA 1
ATOM 3414 C C . PRO B 1 125 ? 13.188 -29.641 -18.453 1 98.5 125 PRO B C 1
ATOM 3416 O O . PRO B 1 125 ? 13.695 -30.359 -19.328 1 98.5 125 PRO B O 1
ATOM 3419 N N . GLY B 1 126 ? 12.43 -28.609 -18.688 1 98.62 126 GLY B N 1
ATOM 3420 C CA . GLY B 1 126 ? 12.258 -28.109 -20.031 1 98.62 126 GLY B CA 1
ATOM 3421 C C . GLY B 1 126 ? 11.195 -28.844 -20.828 1 98.62 126 GLY B C 1
ATOM 3422 O O . GLY B 1 126 ? 10.969 -28.547 -22 1 98.62 126 GLY B O 1
ATOM 3423 N N . SER B 1 127 ? 10.555 -29.812 -20.219 1 98.56 127 SER B N 1
ATOM 3424 C CA . SER B 1 127 ? 9.523 -30.547 -20.938 1 98.56 127 SER B CA 1
ATOM 3425 C C . SER B 1 127 ? 8.328 -29.656 -21.281 1 98.56 127 SER B C 1
ATOM 3427 O O . SER B 1 127 ? 7.949 -28.797 -20.469 1 98.56 127 SER B O 1
ATOM 3429 N N . VAL B 1 128 ? 7.828 -29.797 -22.469 1 98.12 128 VAL B N 1
ATOM 3430 C CA . VAL B 1 128 ? 6.668 -29.062 -22.953 1 98.12 128 VAL B CA 1
ATOM 3431 C C . VAL B 1 128 ? 5.434 -29.953 -22.938 1 98.12 128 VAL B C 1
ATOM 3433 O O . VAL B 1 128 ? 5.477 -31.094 -23.438 1 98.12 128 VAL B O 1
ATOM 3436 N N . GLY B 1 129 ? 4.383 -29.438 -22.391 1 96.38 129 GLY B N 1
ATOM 3437 C CA . GLY B 1 129 ? 3.209 -30.281 -22.219 1 96.38 129 GLY B CA 1
ATOM 3438 C C . GLY B 1 129 ? 2.129 -30.031 -23.25 1 96.38 129 GLY B C 1
ATOM 3439 O O . GLY B 1 129 ? 1.817 -28.875 -23.562 1 96.38 129 GLY B O 1
ATOM 3440 N N . TRP B 1 130 ? 1.603 -31.141 -23.766 1 97.5 130 TRP B N 1
ATOM 3441 C CA . TRP B 1 130 ? 0.38 -31.094 -24.562 1 97.5 130 TRP B CA 1
ATOM 3442 C C . TRP B 1 130 ? 0.498 -30.094 -25.703 1 97.5 130 TRP B C 1
ATOM 3444 O O . TRP B 1 130 ? 1.341 -30.25 -26.594 1 97.5 130 TRP B O 1
ATOM 3454 N N . ASP B 1 131 ? -0.345 -29 -25.688 1 98.12 131 ASP B N 1
ATOM 3455 C CA . ASP B 1 131 ? -0.312 -28.047 -26.797 1 98.12 131 ASP B CA 1
ATOM 3456 C C . ASP B 1 131 ? 0.358 -26.734 -26.375 1 98.12 131 ASP B C 1
ATOM 3458 O O . ASP B 1 131 ? 0.132 -25.688 -26.984 1 98.12 131 ASP B O 1
ATOM 3462 N N . ALA B 1 132 ? 1.179 -26.797 -25.312 1 97.94 132 ALA B N 1
ATOM 3463 C CA . ALA B 1 132 ? 1.884 -25.609 -24.859 1 97.94 132 ALA B CA 1
ATOM 3464 C C . ALA B 1 132 ? 2.893 -25.125 -25.906 1 97.94 132 ALA B C 1
ATOM 3466 O O . ALA B 1 132 ? 3.482 -25.938 -26.625 1 97.94 132 ALA B O 1
ATOM 3467 N N . ALA B 1 133 ? 3.104 -23.781 -26 1 97 133 ALA B N 1
ATOM 3468 C CA . ALA B 1 133 ? 4.074 -23.203 -26.922 1 97 133 ALA B CA 1
ATOM 3469 C C . ALA B 1 133 ? 5.48 -23.25 -26.328 1 97 133 ALA B C 1
ATOM 3471 O O . ALA B 1 133 ? 6.473 -23.234 -27.062 1 97 133 ALA B O 1
ATOM 3472 N N . GLU B 1 134 ? 5.578 -23.219 -25.016 1 96.75 134 GLU B N 1
ATOM 3473 C CA . GLU B 1 134 ? 6.848 -23.172 -24.297 1 96.75 134 GLU B CA 1
ATOM 3474 C C . GLU B 1 134 ? 6.789 -24.016 -23.031 1 96.75 134 GLU B C 1
ATOM 3476 O O . GLU B 1 134 ? 5.707 -24.312 -22.516 1 96.75 134 GLU B O 1
ATOM 3481 N N . PRO B 1 135 ? 8.023 -24.469 -22.531 1 98.44 135 PRO B N 1
ATOM 3482 C CA . PRO B 1 135 ? 8 -25.094 -21.219 1 98.44 135 PRO B CA 1
ATOM 3483 C C . PRO B 1 135 ? 7.445 -24.172 -20.125 1 98.44 135 PRO B C 1
ATOM 3485 O O . PRO B 1 135 ? 7.738 -22.984 -20.125 1 98.44 135 PRO B O 1
ATOM 3488 N N . ARG B 1 136 ? 6.582 -24.703 -19.391 1 98.88 136 ARG B N 1
ATOM 3489 C CA . ARG B 1 136 ? 6.074 -24.031 -18.188 1 98.88 136 ARG B CA 1
ATOM 3490 C C . ARG B 1 136 ? 6.371 -24.844 -16.938 1 98.88 136 ARG B C 1
ATOM 3492 O O . ARG B 1 136 ? 6.574 -26.062 -17.016 1 98.88 136 ARG B O 1
ATOM 3499 N N . MET B 1 137 ? 6.414 -24.219 -15.734 1 98.88 137 MET B N 1
ATOM 3500 C CA . MET B 1 137 ? 6.867 -24.938 -14.539 1 98.88 137 MET B CA 1
ATOM 3501 C C . MET B 1 137 ? 6.227 -24.344 -13.289 1 98.88 137 MET B C 1
ATOM 3503 O O . MET B 1 137 ? 5.504 -23.359 -13.359 1 98.88 137 MET B O 1
ATOM 3507 N N . VAL B 1 138 ? 6.422 -25 -12.164 1 98.94 138 VAL B N 1
ATOM 3508 C CA . VAL B 1 138 ? 6.047 -24.562 -10.82 1 98.94 138 VAL B CA 1
ATOM 3509 C C . VAL B 1 138 ? 7.277 -24.531 -9.922 1 98.94 138 VAL B C 1
ATOM 3511 O O . VAL B 1 138 ? 8.094 -25.453 -9.938 1 98.94 138 VAL B O 1
ATOM 3514 N N . THR B 1 139 ? 7.496 -23.422 -9.281 1 98.94 139 THR B N 1
ATOM 3515 C CA . THR B 1 139 ? 8.375 -23.375 -8.117 1 98.94 139 THR B CA 1
ATOM 3516 C C . THR B 1 139 ? 7.594 -23.703 -6.844 1 98.94 139 THR B C 1
ATOM 3518 O O . THR B 1 139 ? 6.633 -23 -6.504 1 98.94 139 THR B O 1
ATOM 3521 N N . LEU B 1 140 ? 7.969 -24.781 -6.176 1 98.69 140 LEU B N 1
ATOM 3522 C CA . LEU B 1 140 ? 7.316 -25.25 -4.953 1 98.69 140 LEU B CA 1
ATOM 3523 C C . LEU B 1 140 ? 8.25 -25.109 -3.754 1 98.69 140 LEU B C 1
ATOM 3525 O O . LEU B 1 140 ? 9.328 -25.703 -3.729 1 98.69 140 LEU B O 1
ATOM 3529 N N . VAL B 1 141 ? 7.816 -24.297 -2.762 1 98.44 141 VAL B N 1
ATOM 3530 C CA . VAL B 1 141 ? 8.625 -24.078 -1.565 1 98.44 141 VAL B CA 1
ATOM 3531 C C . VAL B 1 141 ? 7.801 -24.406 -0.321 1 98.44 141 VAL B C 1
ATOM 3533 O O . VAL B 1 141 ? 6.625 -24.047 -0.236 1 98.44 141 VAL B O 1
ATOM 3536 N N . THR B 1 142 ? 8.414 -25.125 0.635 1 96.81 142 THR B N 1
ATOM 3537 C CA . THR B 1 142 ? 7.828 -25.312 1.958 1 96.81 142 THR B CA 1
ATOM 3538 C C . THR B 1 142 ? 8.398 -24.297 2.947 1 96.81 142 THR B C 1
ATOM 3540 O O . THR B 1 142 ? 9.602 -24.266 3.189 1 96.81 142 THR B O 1
ATOM 3543 N N . LEU B 1 143 ? 7.523 -23.484 3.482 1 96.19 143 LEU B N 1
ATOM 3544 C CA . LEU B 1 143 ? 7.938 -22.453 4.422 1 96.19 143 LEU B CA 1
ATOM 3545 C C . LEU B 1 143 ? 7.422 -22.75 5.828 1 96.19 143 LEU B C 1
ATOM 3547 O O . LEU B 1 143 ? 6.289 -23.219 5.992 1 96.19 143 LEU B O 1
ATOM 3551 N N . LYS B 1 144 ? 8.25 -22.5 6.773 1 93.62 144 LYS B N 1
ATOM 3552 C CA . LYS B 1 144 ? 7.875 -22.578 8.18 1 93.62 144 LYS B CA 1
ATOM 3553 C C . LYS B 1 144 ? 7.973 -21.219 8.859 1 93.62 144 LYS B C 1
ATOM 3555 O O . LYS B 1 144 ? 9.039 -20.609 8.883 1 93.62 144 LYS B O 1
ATOM 3560 N N . PRO B 1 145 ? 6.828 -20.703 9.43 1 91.19 145 PRO B N 1
ATOM 3561 C CA . PRO B 1 145 ? 6.902 -19.438 10.164 1 91.19 145 PRO B CA 1
ATOM 3562 C C . PRO B 1 145 ? 7.859 -19.5 11.352 1 91.19 145 PRO B C 1
ATOM 3564 O O . PRO B 1 145 ? 7.938 -20.531 12.031 1 91.19 145 PRO B O 1
ATOM 3567 N N . LEU B 1 146 ? 8.586 -18.375 11.531 1 88 146 LEU B N 1
ATOM 3568 C CA . LEU B 1 146 ? 9.477 -18.281 12.68 1 88 146 LEU B CA 1
ATOM 3569 C C . LEU B 1 146 ? 8.711 -17.859 13.93 1 88 146 LEU B C 1
ATOM 3571 O O . LEU B 1 146 ? 7.785 -17.062 13.859 1 88 146 LEU B O 1
ATOM 3575 N N . SER B 1 147 ? 8.836 -18.547 15.102 1 68.81 147 SER B N 1
ATOM 3576 C CA . SER B 1 147 ? 8.094 -18.359 16.344 1 68.81 147 SER B CA 1
ATOM 3577 C C . SER B 1 147 ? 8.32 -16.969 16.938 1 68.81 147 SER B C 1
ATOM 3579 O O . SER B 1 147 ? 9.453 -16.5 16.984 1 68.81 147 SER B O 1
ATOM 3581 N N . THR B 1 148 ? 7.426 -15.992 16.906 1 55.69 148 THR B N 1
ATOM 3582 C CA . THR B 1 148 ? 7.566 -14.703 17.562 1 55.69 148 THR B CA 1
ATOM 3583 C C . THR B 1 148 ? 7.297 -14.828 19.062 1 55.69 148 THR B C 1
ATOM 3585 O O . THR B 1 148 ? 7.367 -13.844 19.797 1 55.69 148 THR B O 1
ATOM 3588 N N . GLY B 1 149 ? 7.359 -15.922 19.688 1 54.16 149 GLY B N 1
ATOM 3589 C CA . GLY B 1 149 ? 7.234 -16.047 21.141 1 54.16 149 GLY B CA 1
ATOM 3590 C C . GLY B 1 149 ? 6.004 -16.812 21.562 1 54.16 149 GLY B C 1
ATOM 3591 O O . GLY B 1 149 ? 5.797 -17.047 22.766 1 54.16 149 GLY B O 1
ATOM 3592 N N . ALA B 1 150 ? 4.953 -16.609 20.781 1 50.66 150 ALA B N 1
ATOM 3593 C CA . ALA B 1 150 ? 3.873 -17.328 21.453 1 50.66 150 ALA B CA 1
ATOM 3594 C C . ALA B 1 150 ? 4.176 -18.828 21.531 1 50.66 150 ALA B C 1
ATOM 3596 O O . ALA B 1 150 ? 5.246 -19.266 21.109 1 50.66 150 ALA B O 1
ATOM 3597 N N . SER B 1 151 ? 3.254 -19.594 21.984 1 55.56 151 SER B N 1
ATOM 3598 C CA . SER B 1 151 ? 3.408 -21.016 22.266 1 55.56 151 SER B CA 1
ATOM 3599 C C . SER B 1 151 ? 3.887 -21.781 21.031 1 55.56 151 SER B C 1
ATOM 3601 O O . SER B 1 151 ? 3.379 -21.562 19.922 1 55.56 151 SER B O 1
ATOM 3603 N N . PRO B 1 152 ? 4.992 -22.406 21.141 1 54.62 152 PRO B N 1
ATOM 3604 C CA . PRO B 1 152 ? 5.484 -23.266 20.047 1 54.62 152 PRO B CA 1
ATOM 3605 C C . PRO B 1 152 ? 4.379 -24.109 19.422 1 54.62 152 PRO B C 1
ATOM 3607 O O . PRO B 1 152 ? 4.492 -24.5 18.25 1 54.62 152 PRO B O 1
ATOM 3610 N N . ASP B 1 153 ? 3.33 -24.312 20.188 1 55.94 153 ASP B N 1
ATOM 3611 C CA . ASP B 1 153 ? 2.273 -25.203 19.734 1 55.94 153 ASP B CA 1
ATOM 3612 C C . ASP B 1 153 ? 1.218 -24.453 18.938 1 55.94 153 ASP B C 1
ATOM 3614 O O . ASP B 1 153 ? 0.186 -25.016 18.562 1 55.94 153 ASP B O 1
ATOM 3618 N N . ASP B 1 154 ? 1.555 -23.281 18.656 1 61.16 154 ASP B N 1
ATOM 3619 C CA . ASP B 1 154 ? 0.59 -22.453 17.922 1 61.16 154 ASP B CA 1
ATOM 3620 C C . ASP B 1 154 ? 0.483 -22.891 16.469 1 61.16 154 ASP B C 1
ATOM 3622 O O . ASP B 1 154 ? 1.495 -23.031 15.773 1 61.16 154 ASP B O 1
ATOM 3626 N N . GLN B 1 155 ? -0.724 -23.469 16.109 1 59.34 155 GLN B N 1
ATOM 3627 C CA . GLN B 1 155 ? -1.01 -23.953 14.758 1 59.34 155 GLN B CA 1
ATOM 3628 C C . GLN B 1 155 ? -0.517 -22.953 13.711 1 59.34 155 GLN B C 1
ATOM 3630 O O . GLN B 1 155 ? -0.197 -23.344 12.578 1 59.34 155 GLN B O 1
ATOM 3635 N N . SER B 1 156 ? -0.385 -21.703 14.148 1 61.28 156 SER B N 1
ATOM 3636 C CA . SER B 1 156 ? 0.072 -20.672 13.219 1 61.28 156 SER B CA 1
ATOM 3637 C C . SER B 1 156 ? 1.572 -20.781 12.969 1 61.28 156 SER B C 1
ATOM 3639 O O . SER B 1 156 ? 2.102 -20.156 12.055 1 61.28 156 SER B O 1
ATOM 3641 N N . ASN B 1 157 ? 2.057 -21.75 13.531 1 76.62 157 ASN B N 1
ATOM 3642 C CA . ASN B 1 157 ? 3.49 -21.953 13.359 1 76.62 157 ASN B CA 1
ATOM 3643 C C . ASN B 1 157 ? 3.785 -23.188 12.5 1 76.62 157 ASN B C 1
ATOM 3645 O O . ASN B 1 157 ? 4.945 -23.547 12.305 1 76.62 157 ASN B O 1
ATOM 3649 N N . GLN B 1 158 ? 2.688 -23.75 11.922 1 84.12 158 GLN B N 1
ATOM 3650 C CA . GLN B 1 158 ? 2.867 -24.906 11.062 1 84.12 158 GLN B CA 1
ATOM 3651 C C . GLN B 1 158 ? 3.391 -24.5 9.688 1 84.12 158 GLN B C 1
ATOM 3653 O O . GLN B 1 158 ? 3.061 -23.438 9.18 1 84.12 158 GLN B O 1
ATOM 3658 N N . PRO B 1 159 ? 4.16 -25.438 9.109 1 91.56 159 PRO B N 1
ATOM 3659 C CA . PRO B 1 159 ? 4.629 -25.172 7.746 1 91.56 159 PRO B CA 1
ATOM 3660 C C . PRO B 1 159 ? 3.498 -25.172 6.719 1 91.56 159 PRO B C 1
ATOM 3662 O O . PRO B 1 159 ? 2.436 -25.75 6.973 1 91.56 159 PRO B O 1
ATOM 3665 N N . PHE B 1 160 ? 3.697 -24.516 5.648 1 94.75 160 PHE B N 1
ATOM 3666 C CA . PHE B 1 160 ? 2.764 -24.516 4.531 1 94.75 160 PHE B CA 1
ATOM 3667 C C . PHE B 1 160 ? 3.51 -24.5 3.201 1 94.75 160 PHE B C 1
ATOM 3669 O O . PHE B 1 160 ? 4.727 -24.297 3.168 1 94.75 160 PHE B O 1
ATOM 3676 N N . TYR B 1 161 ? 2.805 -24.844 2.135 1 96.75 161 TYR B N 1
ATOM 3677 C CA . TYR B 1 161 ? 3.396 -24.938 0.805 1 96.75 161 TYR B CA 1
ATOM 3678 C C . TYR B 1 161 ? 3.047 -23.719 -0.037 1 96.75 161 TYR B C 1
ATOM 3680 O O . TYR B 1 161 ? 1.926 -23.203 0.033 1 96.75 161 TYR B O 1
ATOM 3688 N N . VAL B 1 162 ? 4.008 -23.266 -0.799 1 98.56 162 VAL B N 1
ATOM 3689 C CA . VAL B 1 162 ? 3.781 -22.188 -1.752 1 98.56 162 VAL B CA 1
ATOM 3690 C C . VAL B 1 162 ? 4.16 -22.641 -3.156 1 98.56 162 VAL B C 1
ATOM 3692 O O . VAL B 1 162 ? 5.281 -23.109 -3.383 1 98.56 162 VAL B O 1
ATOM 3695 N N . MET B 1 163 ? 3.229 -22.531 -4.059 1 98.81 163 MET B N 1
ATOM 3696 C CA . MET B 1 163 ? 3.451 -22.828 -5.473 1 98.81 163 MET B CA 1
ATOM 3697 C C . MET B 1 163 ? 3.354 -21.547 -6.305 1 98.81 163 MET B C 1
ATOM 3699 O O . MET B 1 163 ? 2.328 -20.859 -6.285 1 98.81 163 MET B O 1
ATOM 3703 N N . ASN B 1 164 ? 4.387 -21.188 -6.973 1 98.94 164 ASN B N 1
ATOM 3704 C CA . ASN B 1 164 ? 4.395 -20.125 -7.977 1 98.94 164 ASN B CA 1
ATOM 3705 C C . ASN B 1 164 ? 4.434 -20.688 -9.391 1 98.94 164 ASN B C 1
ATOM 3707 O O . ASN B 1 164 ? 5.203 -21.609 -9.68 1 98.94 164 ASN B O 1
ATOM 3711 N N . THR B 1 165 ? 3.602 -20.094 -10.266 1 98.94 165 THR B N 1
ATOM 3712 C CA . THR B 1 165 ? 3.578 -20.672 -11.602 1 98.94 165 THR B CA 1
ATOM 3713 C C . THR B 1 165 ? 3.184 -19.609 -12.633 1 98.94 165 THR B C 1
ATOM 3715 O O . THR B 1 165 ? 2.828 -18.484 -12.281 1 98.94 165 THR B O 1
ATOM 3718 N N . HIS B 1 166 ? 3.385 -19.906 -13.898 1 98.88 166 HIS B N 1
ATOM 3719 C CA . HIS B 1 166 ? 3.027 -19.156 -15.094 1 98.88 166 HIS B CA 1
ATOM 3720 C C . HIS B 1 166 ? 2.539 -20.094 -16.203 1 98.88 166 HIS B C 1
ATOM 3722 O O . HIS B 1 166 ? 3.334 -20.812 -16.812 1 98.88 166 HIS B O 1
ATOM 3728 N N . PHE B 1 167 ? 1.225 -20.062 -16.406 1 98.81 167 PHE B N 1
ATOM 3729 C CA . PHE B 1 167 ? 0.627 -21 -17.359 1 98.81 167 PHE B CA 1
ATOM 3730 C C . PHE B 1 167 ? 0.931 -20.562 -18.781 1 98.81 167 PHE B C 1
ATOM 3732 O O . PHE B 1 167 ? 1.301 -19.422 -19.031 1 98.81 167 PHE B O 1
ATOM 3739 N N . ASP B 1 168 ? 0.731 -21.516 -19.672 1 97.94 168 ASP B N 1
ATOM 3740 C CA . ASP B 1 168 ? 0.963 -21.281 -21.094 1 97.94 168 ASP B CA 1
ATOM 3741 C C . ASP B 1 168 ? -0.064 -20.297 -21.656 1 97.94 168 ASP B C 1
ATOM 3743 O O . ASP B 1 168 ? -1.247 -20.359 -21.312 1 97.94 168 ASP B O 1
ATOM 3747 N N . ASN B 1 169 ? 0.412 -19.422 -22.531 1 95.62 169 ASN B N 1
ATOM 3748 C CA . ASN B 1 169 ? -0.485 -18.406 -23.078 1 95.62 169 ASN B CA 1
ATOM 3749 C C . ASN B 1 169 ? -1.131 -18.859 -24.375 1 95.62 169 ASN B C 1
ATOM 3751 O O . ASN B 1 169 ? -2.074 -18.219 -24.859 1 95.62 169 ASN B O 1
ATOM 3755 N N . ALA B 1 170 ? -0.714 -19.953 -24.953 1 94.56 170 ALA B N 1
ATOM 3756 C CA . ALA B 1 170 ? -1.185 -20.375 -26.266 1 94.56 170 ALA B CA 1
ATOM 3757 C C . ALA B 1 170 ? -2.107 -21.578 -26.156 1 94.56 170 ALA B C 1
ATOM 3759 O O . ALA B 1 170 ? -3.203 -21.594 -26.734 1 94.56 170 ALA B O 1
ATOM 3760 N N . GLY B 1 171 ? -1.705 -22.594 -25.453 1 96.44 171 GLY B N 1
ATOM 3761 C CA . GLY B 1 171 ? -2.383 -23.875 -25.422 1 96.44 171 GLY B CA 1
ATOM 3762 C C . GLY B 1 171 ? -3.488 -23.938 -24.375 1 96.44 171 GLY B C 1
ATOM 3763 O O . GLY B 1 171 ? -3.217 -23.953 -23.172 1 96.44 171 GLY B O 1
ATOM 3764 N N . GLN B 1 172 ? -4.691 -24.125 -24.766 1 96.31 172 GLN B N 1
ATOM 3765 C CA . GLN B 1 172 ? -5.82 -24.25 -23.844 1 96.31 172 GLN B CA 1
ATOM 3766 C C . GLN B 1 172 ? -5.777 -25.578 -23.094 1 96.31 172 GLN B C 1
ATOM 3768 O O . GLN B 1 172 ? -6.023 -25.625 -21.891 1 96.31 172 GLN B O 1
ATOM 3773 N N . LYS B 1 173 ? -5.523 -26.625 -23.859 1 97.06 173 LYS B N 1
ATOM 3774 C CA . LYS B 1 173 ? -5.402 -27.922 -23.234 1 97.06 173 LYS B CA 1
ATOM 3775 C C . LYS B 1 173 ? -4.27 -27.938 -22.203 1 97.06 173 LYS B C 1
ATOM 3777 O O . LYS B 1 173 ? -4.402 -28.531 -21.141 1 97.06 173 LYS B O 1
ATOM 3782 N N . ALA B 1 174 ? -3.205 -27.328 -22.578 1 98.12 174 ALA B N 1
ATOM 3783 C CA . ALA B 1 174 ? -2.064 -27.234 -21.672 1 98.12 174 ALA B CA 1
ATOM 3784 C C . ALA B 1 174 ? -2.463 -26.562 -20.359 1 98.12 174 ALA B C 1
ATOM 3786 O O . ALA B 1 174 ? -2.062 -27.016 -19.281 1 98.12 174 ALA B O 1
ATOM 3787 N N . ARG B 1 175 ? -3.238 -25.531 -20.422 1 98.19 175 ARG B N 1
ATOM 3788 C CA . ARG B 1 175 ? -3.678 -24.859 -19.203 1 98.19 175 ARG B CA 1
ATOM 3789 C C . ARG B 1 175 ? -4.555 -25.766 -18.359 1 98.19 175 ARG B C 1
ATOM 3791 O O . ARG B 1 175 ? -4.371 -25.844 -17.141 1 98.19 175 ARG B O 1
ATOM 3798 N N . THR B 1 176 ? -5.457 -26.453 -18.969 1 96.56 176 THR B N 1
ATOM 3799 C CA . THR B 1 176 ? -6.359 -27.328 -18.234 1 96.56 176 THR B CA 1
ATOM 3800 C C . THR B 1 176 ? -5.59 -28.484 -17.594 1 96.56 176 THR B C 1
ATOM 3802 O O . THR B 1 176 ? -5.793 -28.797 -16.422 1 96.56 176 THR B O 1
ATOM 3805 N N . GLU B 1 177 ? -4.734 -29.109 -18.344 1 97.06 177 GLU B N 1
ATOM 3806 C CA . GLU B 1 177 ? -3.959 -30.219 -17.812 1 97.06 177 GLU B CA 1
ATOM 3807 C C . GLU B 1 177 ? -2.98 -29.75 -16.734 1 97.06 177 GLU B C 1
ATOM 3809 O O . GLU B 1 177 ? -2.701 -30.484 -15.789 1 97.06 177 GLU B O 1
ATOM 3814 N N . SER B 1 178 ? -2.406 -28.594 -16.906 1 98.38 178 SER B N 1
ATOM 3815 C CA . SER B 1 178 ? -1.562 -28.016 -15.875 1 98.38 178 SER B CA 1
ATOM 3816 C C . SER B 1 178 ? -2.33 -27.828 -14.57 1 98.38 178 SER B C 1
ATOM 3818 O O . SER B 1 178 ? -1.812 -28.125 -13.492 1 98.38 178 SER B O 1
ATOM 3820 N N . ALA B 1 179 ? -3.576 -27.344 -14.672 1 97.75 179 ALA B N 1
ATOM 3821 C CA . ALA B 1 179 ? -4.434 -27.188 -13.5 1 97.75 179 ALA B CA 1
ATOM 3822 C C . ALA B 1 179 ? -4.664 -28.516 -12.805 1 97.75 179 ALA B C 1
ATOM 3824 O O . ALA B 1 179 ? -4.562 -28.625 -11.578 1 97.75 179 ALA B O 1
ATOM 3825 N N . LYS B 1 180 ? -4.914 -29.516 -13.594 1 95.94 180 LYS B N 1
ATOM 3826 C CA . LYS B 1 180 ? -5.125 -30.859 -13.039 1 95.94 180 LYS B CA 1
ATOM 3827 C C . LYS B 1 180 ? -3.871 -31.359 -12.328 1 95.94 180 LYS B C 1
ATOM 3829 O O . LYS B 1 180 ? -3.953 -31.938 -11.242 1 95.94 180 LYS B O 1
ATOM 3834 N N . LEU B 1 181 ? -2.789 -31.188 -12.953 1 97.56 181 LEU B N 1
ATOM 3835 C CA . LEU B 1 181 ? -1.518 -31.625 -12.383 1 97.56 181 LEU B CA 1
ATOM 3836 C C . LEU B 1 181 ? -1.24 -30.922 -11.062 1 97.56 181 LEU B C 1
ATOM 3838 O O . LEU B 1 181 ? -0.866 -31.578 -10.078 1 97.56 181 LEU B O 1
ATOM 3842 N N . ILE B 1 182 ? -1.396 -29.641 -11 1 98 182 ILE B N 1
ATOM 3843 C CA . ILE B 1 182 ? -1.153 -28.844 -9.797 1 98 182 ILE B CA 1
ATOM 3844 C C . ILE B 1 182 ? -2.121 -29.281 -8.695 1 98 182 ILE B C 1
ATOM 3846 O O . ILE B 1 182 ? -1.722 -29.453 -7.539 1 98 182 ILE B O 1
ATOM 3850 N N . LEU B 1 183 ? -3.389 -29.422 -9.055 1 96.06 183 LEU B N 1
ATOM 3851 C CA . LEU B 1 183 ? -4.387 -29.844 -8.078 1 96.06 183 LEU B CA 1
ATOM 3852 C C . LEU B 1 183 ? -4.031 -31.203 -7.496 1 96.06 183 LEU B C 1
ATOM 3854 O O . LEU B 1 183 ? -4.137 -31.422 -6.285 1 96.06 183 LEU B O 1
ATOM 3858 N N . LYS B 1 184 ? -3.646 -32.125 -8.336 1 93.88 184 LYS B N 1
ATOM 3859 C CA . LYS B 1 184 ? -3.223 -33.469 -7.891 1 93.88 184 LYS B CA 1
ATOM 3860 C C . LYS B 1 184 ? -2.051 -33.375 -6.918 1 93.88 184 LYS B C 1
ATOM 3862 O O . LYS B 1 184 ? -2.072 -33.969 -5.844 1 93.88 184 LYS B O 1
ATOM 3867 N N . LYS B 1 185 ? -1.076 -32.594 -7.305 1 94.81 185 LYS B N 1
ATOM 3868 C CA . LYS B 1 185 ? 0.099 -32.438 -6.457 1 94.81 185 LYS B CA 1
ATOM 3869 C C . LYS B 1 185 ? -0.272 -31.781 -5.125 1 94.81 185 LYS B C 1
ATOM 3871 O O . LYS B 1 185 ? 0.229 -32.188 -4.07 1 94.81 185 LYS B O 1
ATOM 3876 N N . ALA B 1 186 ? -1.079 -30.781 -5.18 1 95.62 186 ALA B N 1
ATOM 3877 C CA . ALA B 1 186 ? -1.517 -30.109 -3.959 1 95.62 186 ALA B CA 1
ATOM 3878 C C . ALA B 1 186 ? -2.227 -31.078 -3.021 1 95.62 186 ALA B C 1
ATOM 3880 O O . ALA B 1 186 ? -1.988 -31.078 -1.811 1 95.62 186 ALA B O 1
ATOM 3881 N N . ASN B 1 187 ? -3.109 -31.859 -3.561 1 93.12 187 ASN B N 1
ATOM 3882 C CA . ASN B 1 187 ? -3.836 -32.844 -2.75 1 93.12 187 ASN B CA 1
ATOM 3883 C C . ASN B 1 187 ? -2.902 -33.906 -2.176 1 93.12 187 ASN B C 1
ATOM 3885 O O . ASN B 1 187 ? -3.119 -34.375 -1.065 1 93.12 187 ASN B O 1
ATOM 3889 N N . GLU B 1 188 ? -1.898 -34.25 -2.93 1 91.56 188 GLU B N 1
ATOM 3890 C CA . GLU B 1 188 ? -0.895 -35.188 -2.418 1 91.56 188 GLU B CA 1
ATOM 3891 C C . GLU B 1 188 ? -0.134 -34.594 -1.241 1 91.56 188 GLU B C 1
ATOM 3893 O O . GLU B 1 188 ? 0.177 -35.281 -0.274 1 91.56 188 GLU B O 1
ATOM 3898 N N . LEU B 1 189 ? 0.157 -33.344 -1.33 1 90.5 189 LEU B N 1
ATOM 3899 C CA . LEU B 1 189 ? 0.915 -32.656 -0.29 1 90.5 189 LEU B CA 1
ATOM 3900 C C . LEU B 1 189 ? 0.089 -32.531 0.985 1 90.5 189 LEU B C 1
ATOM 3902 O O . LEU B 1 189 ? 0.63 -32.594 2.09 1 90.5 189 LEU B O 1
ATOM 3906 N N . THR B 1 190 ? -1.218 -32.25 0.91 1 84 190 THR B N 1
ATOM 3907 C CA . THR B 1 190 ? -2.057 -31.953 2.064 1 84 190 THR B CA 1
ATOM 3908 C C . THR B 1 190 ? -2.609 -33.219 2.684 1 84 190 THR B C 1
ATOM 3910 O O . THR B 1 190 ? -3.172 -33.188 3.779 1 84 190 THR B O 1
ATOM 3913 N N . SER B 1 191 ? -2.652 -34.312 2.051 1 74.12 191 SER B N 1
ATOM 3914 C CA . SER B 1 191 ? -3.295 -35.562 2.484 1 74.12 191 SER B CA 1
ATOM 3915 C C . SER B 1 191 ? -2.75 -36.031 3.832 1 74.12 191 SER B C 1
ATOM 3917 O O . SER B 1 191 ? -3.494 -36.531 4.664 1 74.12 191 SER B O 1
ATOM 3919 N N . GLU B 1 192 ? -1.545 -35.812 4.086 1 61.88 192 GLU B N 1
ATOM 3920 C CA . GLU B 1 192 ? -1.021 -36.375 5.32 1 61.88 192 GLU B CA 1
ATOM 3921 C C . GLU B 1 192 ? -1.19 -35.438 6.492 1 61.88 192 GLU B C 1
ATOM 3923 O O . GLU B 1 192 ? -1.635 -35.812 7.57 1 61.88 192 GLU B O 1
ATOM 3928 N N . LYS B 1 193 ? -0.901 -34.094 6.309 1 63.88 193 LYS B N 1
ATOM 3929 C CA . LYS B 1 193 ? -0.759 -33.281 7.5 1 63.88 193 LYS B CA 1
ATOM 3930 C C . LYS B 1 193 ? -1.646 -32.031 7.422 1 63.88 193 LYS B C 1
ATOM 3932 O O . LYS B 1 193 ? -1.63 -31.203 8.32 1 63.88 193 LYS B O 1
ATOM 3937 N N . GLY B 1 194 ? -2.498 -32.062 6.414 1 78.44 194 GLY B N 1
ATOM 3938 C CA . GLY B 1 194 ? -3.449 -30.953 6.301 1 78.44 194 GLY B CA 1
ATOM 3939 C C . GLY B 1 194 ? -2.787 -29.594 6.211 1 78.44 194 GLY B C 1
ATOM 3940 O O . GLY B 1 194 ? -3.289 -28.625 6.77 1 78.44 194 GLY B O 1
ATOM 3941 N N . LYS B 1 195 ? -1.551 -29.594 5.742 1 88.12 195 LYS B N 1
ATOM 3942 C CA . LYS B 1 195 ? -0.841 -28.328 5.602 1 88.12 195 LYS B CA 1
ATOM 3943 C C . LYS B 1 195 ? -1.404 -27.516 4.445 1 88.12 195 LYS B C 1
ATOM 3945 O O . LYS B 1 195 ? -1.688 -28.047 3.375 1 88.12 195 LYS B O 1
ATOM 3950 N N . PRO B 1 196 ? -1.589 -26.25 4.703 1 94 196 PRO B N 1
ATOM 3951 C CA . PRO B 1 196 ? -2.164 -25.406 3.652 1 94 196 PRO B CA 1
ATOM 3952 C C . PRO B 1 196 ? -1.248 -25.25 2.439 1 94 196 PRO B C 1
ATOM 3954 O O . PRO B 1 196 ? -0.028 -25.391 2.564 1 94 196 PRO B O 1
ATOM 3957 N N . VAL B 1 197 ? -1.839 -25.031 1.292 1 96.38 197 VAL B N 1
ATOM 3958 C CA . VAL B 1 197 ? -1.114 -24.797 0.049 1 96.38 197 VAL B CA 1
ATOM 3959 C C . VAL B 1 197 ? -1.54 -23.453 -0.542 1 96.38 197 VAL B C 1
ATOM 3961 O O . VAL B 1 197 ? -2.732 -23.156 -0.621 1 96.38 197 VAL B O 1
ATOM 3964 N N . LEU B 1 198 ? -0.582 -22.641 -0.82 1 97.81 198 LEU B N 1
ATOM 3965 C CA . LEU B 1 198 ? -0.774 -21.422 -1.586 1 97.81 198 LEU B CA 1
ATOM 3966 C C . LEU B 1 198 ? -0.403 -21.625 -3.049 1 97.81 198 LEU B C 1
ATOM 3968 O O . LEU B 1 198 ? 0.685 -22.125 -3.354 1 97.81 198 LEU B O 1
ATOM 3972 N N . LEU B 1 199 ? -1.291 -21.375 -3.939 1 98.75 199 LEU B N 1
ATOM 3973 C CA . LEU B 1 199 ? -1.021 -21.328 -5.371 1 98.75 199 LEU B CA 1
ATOM 3974 C C . LEU B 1 199 ? -1.094 -19.891 -5.879 1 98.75 199 LEU B C 1
ATOM 3976 O O . LEU B 1 199 ? -2.141 -19.25 -5.785 1 98.75 199 LEU B O 1
ATOM 3980 N N . ILE B 1 200 ? 0.011 -19.406 -6.41 1 98.62 200 ILE B N 1
ATOM 3981 C CA . ILE B 1 200 ? 0.142 -18.016 -6.805 1 98.62 200 ILE B CA 1
ATOM 3982 C C . ILE B 1 200 ? 0.742 -17.922 -8.203 1 98.62 200 ILE B C 1
ATOM 3984 O O . ILE B 1 200 ? 1.646 -18.688 -8.547 1 98.62 200 ILE B O 1
ATOM 3988 N N . GLY B 1 201 ? 0.178 -16.969 -9.031 1 98.69 201 GLY B N 1
ATOM 3989 C CA . GLY B 1 201 ? 0.89 -16.719 -10.273 1 98.69 201 GLY B CA 1
ATOM 3990 C C . GLY B 1 201 ? -0.015 -16.234 -11.391 1 98.69 201 GLY B C 1
ATOM 3991 O O . GLY B 1 201 ? -1.169 -15.875 -11.148 1 98.69 201 GLY B O 1
ATOM 3992 N N . ASP B 1 202 ? 0.549 -16.078 -12.578 1 98.81 202 ASP B N 1
ATOM 3993 C CA . ASP B 1 202 ? -0.137 -15.758 -13.828 1 98.81 202 ASP B CA 1
ATOM 3994 C C . ASP B 1 202 ? -0.638 -17.031 -14.516 1 98.81 202 ASP B C 1
ATOM 3996 O O . ASP B 1 202 ? 0.149 -17.781 -15.102 1 98.81 202 ASP B O 1
ATOM 4000 N N . LEU B 1 203 ? -1.976 -17.203 -14.508 1 98.62 203 LEU B N 1
ATOM 4001 C CA . LEU B 1 203 ? -2.516 -18.453 -15.031 1 98.62 203 LEU B CA 1
ATOM 4002 C C . LEU B 1 203 ? -2.936 -18.297 -16.484 1 98.62 203 LEU B C 1
ATOM 4004 O O . LEU B 1 203 ? -3.344 -19.266 -17.125 1 98.62 203 LEU B O 1
ATOM 4008 N N . ASN B 1 204 ? -2.869 -17.094 -17.047 1 98 204 ASN B N 1
ATOM 4009 C CA . ASN B 1 204 ? -3.213 -16.812 -18.438 1 98 204 ASN B CA 1
ATOM 4010 C C . ASN B 1 204 ? -4.633 -17.25 -18.766 1 98 204 ASN B C 1
ATOM 4012 O O . ASN B 1 204 ? -4.887 -17.766 -19.859 1 98 204 ASN B O 1
ATOM 4016 N N . LEU B 1 205 ? -5.504 -17.141 -17.797 1 97.06 205 LEU B N 1
ATOM 4017 C CA . LEU B 1 205 ? -6.895 -17.516 -18.016 1 97.06 205 LEU B CA 1
ATOM 4018 C C . LEU B 1 205 ? -7.828 -16.703 -17.125 1 97.06 205 LEU B C 1
ATOM 4020 O O . LEU B 1 205 ? -7.449 -16.297 -16.031 1 97.06 205 LEU B O 1
ATOM 4024 N N . VAL B 1 206 ? -9.016 -16.531 -17.609 1 96.44 206 VAL B N 1
ATOM 4025 C CA . VAL B 1 206 ? -10.062 -15.891 -16.812 1 96.44 206 VAL B CA 1
ATOM 4026 C C . VAL B 1 206 ? -10.891 -16.953 -16.094 1 96.44 206 VAL B C 1
ATOM 4028 O O . VAL B 1 206 ? -10.758 -18.141 -16.375 1 96.44 206 VAL B O 1
ATOM 4031 N N . ARG B 1 207 ? -11.719 -16.562 -15.188 1 94.81 207 ARG B N 1
ATOM 4032 C CA . ARG B 1 207 ? -12.391 -17.469 -14.258 1 94.81 207 ARG B CA 1
ATOM 4033 C C . ARG B 1 207 ? -13.367 -18.375 -14.992 1 94.81 207 ARG B C 1
ATOM 4035 O O . ARG B 1 207 ? -13.75 -19.438 -14.469 1 94.81 207 ARG B O 1
ATOM 4042 N N . GLU B 1 208 ? -13.805 -18 -16.156 1 93.88 208 GLU B N 1
ATOM 4043 C CA . GLU B 1 208 ? -14.797 -18.781 -16.906 1 93.88 208 GLU B CA 1
ATOM 4044 C C . GLU B 1 208 ? -14.141 -19.953 -17.641 1 93.88 208 GLU B C 1
ATOM 4046 O O . GLU B 1 208 ? -14.828 -20.859 -18.109 1 93.88 208 GLU B O 1
ATOM 4051 N N . GLN B 1 209 ? -12.875 -19.938 -17.672 1 95.25 209 GLN B N 1
ATOM 4052 C CA . GLN B 1 209 ? -12.172 -20.953 -18.453 1 95.25 209 GLN B CA 1
ATOM 4053 C C . GLN B 1 209 ? -11.953 -22.219 -17.625 1 95.25 209 GLN B C 1
ATOM 4055 O O . GLN B 1 209 ? -11.906 -22.172 -16.391 1 95.25 209 GLN B O 1
ATOM 4060 N N . SER B 1 210 ? -11.773 -23.312 -18.266 1 94.38 210 SER B N 1
ATOM 4061 C CA . SER B 1 210 ? -11.805 -24.656 -17.703 1 94.38 210 SER B CA 1
ATOM 4062 C C . SER B 1 210 ? -10.734 -24.828 -16.641 1 94.38 210 SER B C 1
ATOM 4064 O O . SER B 1 210 ? -10.977 -25.453 -15.602 1 94.38 210 SER B O 1
ATOM 4066 N N . ALA B 1 211 ? -9.578 -24.391 -16.875 1 96.38 211 ALA B N 1
ATOM 4067 C CA . ALA B 1 211 ? -8.477 -24.578 -15.93 1 96.38 211 ALA B CA 1
ATOM 4068 C C . ALA B 1 211 ? -8.812 -23.969 -14.57 1 96.38 211 ALA B C 1
ATOM 4070 O O . ALA B 1 211 ? -8.516 -24.562 -13.531 1 96.38 211 ALA B O 1
ATOM 4071 N N . TYR B 1 212 ? -9.438 -22.797 -14.57 1 97.12 212 TYR B N 1
ATOM 4072 C CA . TYR B 1 212 ? -9.875 -22.172 -13.328 1 97.12 212 TYR B CA 1
ATOM 4073 C C . TYR B 1 212 ? -10.922 -23.031 -12.625 1 97.12 212 TYR B C 1
ATOM 4075 O O . TYR B 1 212 ? -10.875 -23.219 -11.406 1 97.12 212 TYR B O 1
ATOM 4083 N N . GLN B 1 213 ? -11.812 -23.547 -13.391 1 95.69 213 GLN B N 1
ATOM 4084 C CA . GLN B 1 213 ? -12.883 -24.375 -12.852 1 95.69 213 GLN B CA 1
ATOM 4085 C C . GLN B 1 213 ? -12.328 -25.672 -12.258 1 95.69 213 GLN B C 1
ATOM 4087 O O . GLN B 1 213 ? -12.836 -26.156 -11.242 1 95.69 213 GLN B O 1
ATOM 4092 N N . VAL B 1 214 ? -11.336 -26.203 -12.836 1 95.25 214 VAL B N 1
ATOM 4093 C CA . VAL B 1 214 ? -10.672 -27.391 -12.312 1 95.25 214 VAL B CA 1
ATOM 4094 C C . VAL B 1 214 ? -10.047 -27.078 -10.953 1 95.25 214 VAL B C 1
ATOM 4096 O O . VAL B 1 214 ? -10.281 -27.797 -9.977 1 95.25 214 VAL B O 1
ATOM 4099 N N . LEU B 1 215 ? -9.305 -26.016 -10.891 1 97 215 LEU B N 1
ATOM 4100 C CA . LEU B 1 215 ? -8.594 -25.656 -9.664 1 97 215 LEU B CA 1
ATOM 4101 C C . LEU B 1 215 ? -9.57 -25.375 -8.531 1 97 215 LEU B C 1
ATOM 4103 O O . LEU B 1 215 ? -9.281 -25.672 -7.367 1 97 215 LEU B O 1
ATOM 4107 N N . THR B 1 216 ? -10.789 -24.859 -8.859 1 95.94 216 THR B N 1
ATOM 4108 C CA . THR B 1 216 ? -11.711 -24.391 -7.832 1 95.94 216 THR B CA 1
ATOM 4109 C C . THR B 1 216 ? -12.836 -25.391 -7.613 1 95.94 216 THR B C 1
ATOM 4111 O O . THR B 1 216 ? -13.781 -25.125 -6.863 1 95.94 216 THR B O 1
ATOM 4114 N N . GLY B 1 217 ? -12.797 -26.469 -8.297 1 93.38 217 GLY B N 1
ATOM 4115 C CA . GLY B 1 217 ? -13.781 -27.531 -8.102 1 93.38 217 GLY B CA 1
ATOM 4116 C C . GLY B 1 217 ? -15.117 -27.234 -8.758 1 93.38 217 GLY B C 1
ATOM 4117 O O . GLY B 1 217 ? -16.156 -27.75 -8.328 1 93.38 217 GLY B O 1
ATOM 4118 N N . LYS B 1 218 ? -15.086 -26.406 -9.711 1 89.94 218 LYS B N 1
ATOM 4119 C CA . LYS B 1 218 ? -16.328 -26.016 -10.367 1 89.94 218 LYS B CA 1
ATOM 4120 C C . LYS B 1 218 ? -16.469 -26.672 -11.734 1 89.94 218 LYS B C 1
ATOM 4122 O O . LYS B 1 218 ? -17.438 -26.422 -12.453 1 89.94 218 LYS B O 1
ATOM 4127 N N . ALA B 1 219 ? -15.477 -27.484 -12.117 1 86.5 219 ALA B N 1
ATOM 4128 C CA . ALA B 1 219 ? -15.516 -28.141 -13.422 1 86.5 219 ALA B CA 1
ATOM 4129 C C . ALA B 1 219 ? -16.578 -29.234 -13.445 1 86.5 219 ALA B C 1
ATOM 4131 O O . ALA B 1 219 ? -16.75 -29.969 -12.469 1 86.5 219 ALA B O 1
ATOM 4132 N N . THR B 1 220 ? -17.453 -29.234 -14.422 1 74.5 220 THR B N 1
ATOM 4133 C CA . THR B 1 220 ? -18.547 -30.203 -14.539 1 74.5 220 THR B CA 1
ATOM 4134 C C . THR B 1 220 ? -18.031 -31.531 -15.062 1 74.5 220 THR B C 1
ATOM 4136 O O . THR B 1 220 ? -18.625 -32.594 -14.781 1 74.5 220 THR B O 1
ATOM 4139 N N . ASP B 1 221 ? -17.109 -31.531 -15.969 1 63.31 221 ASP B N 1
ATOM 4140 C CA . ASP B 1 221 ? -16.703 -32.75 -16.656 1 63.31 221 ASP 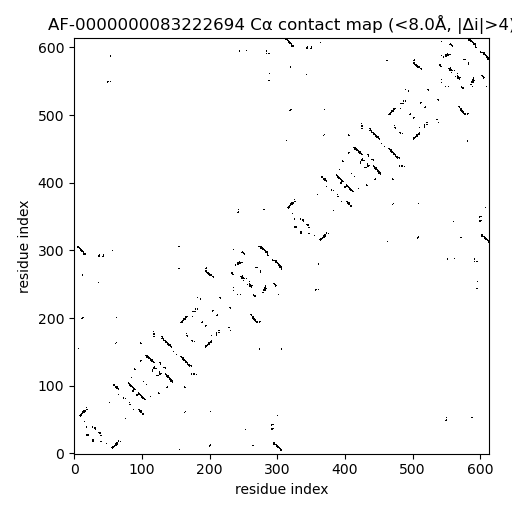B CA 1
ATOM 4141 C C . ASP B 1 221 ? -15.492 -33.406 -15.977 1 63.31 221 ASP B C 1
ATOM 4143 O O . ASP B 1 221 ? -14.758 -34.188 -16.594 1 63.31 221 ASP B O 1
ATOM 4147 N N . GLN B 1 222 ? -15.188 -33.031 -14.703 1 59.75 222 GLN B N 1
ATOM 4148 C CA . GLN B 1 222 ? -13.938 -33.5 -14.125 1 59.75 222 GLN B CA 1
ATOM 4149 C C . GLN B 1 222 ? -14.07 -34.969 -13.703 1 59.75 222 GLN B C 1
ATOM 4151 O O . GLN B 1 222 ? -15.164 -35.438 -13.344 1 59.75 222 GLN B O 1
ATOM 4156 N N . PRO B 1 223 ? -12.953 -35.781 -14.078 1 55.59 223 PRO B N 1
ATOM 4157 C CA . PRO B 1 223 ? -13.023 -37.125 -13.484 1 55.59 223 PRO B CA 1
ATOM 4158 C C . PRO B 1 223 ? -13.453 -37.094 -12.023 1 55.59 223 PRO B C 1
ATOM 4160 O O . PRO B 1 223 ? -13.367 -36.062 -11.367 1 55.59 223 PRO B O 1
ATOM 4163 N N . ALA B 1 224 ? -13.82 -38.281 -11.5 1 56.47 224 ALA B N 1
ATOM 4164 C CA . ALA B 1 224 ? -14.281 -38.562 -10.141 1 56.47 224 ALA B CA 1
ATOM 4165 C C . ALA B 1 224 ? -13.281 -38.031 -9.109 1 56.47 224 ALA B C 1
ATOM 4167 O O . ALA B 1 224 ? -12.094 -38.375 -9.164 1 56.47 224 ALA B O 1
ATOM 4168 N N . HIS B 1 225 ? -13.406 -36.844 -8.539 1 66.31 225 HIS B N 1
ATOM 4169 C CA . HIS B 1 225 ? -12.641 -36.438 -7.371 1 66.31 225 HIS B CA 1
ATOM 4170 C C . HIS B 1 225 ? -12.961 -37.281 -6.156 1 66.31 225 HIS B C 1
ATOM 4172 O O . HIS B 1 225 ? -14.055 -37.844 -6.062 1 66.31 225 HIS B O 1
ATOM 4178 N N . ARG B 1 226 ? -11.828 -37.75 -5.586 1 67.38 226 ARG B N 1
ATOM 4179 C CA . ARG B 1 226 ? -12.047 -38.438 -4.305 1 67.38 226 ARG B CA 1
ATOM 4180 C C . ARG B 1 226 ? -12.781 -37.5 -3.328 1 67.38 226 ARG B C 1
ATOM 4182 O O . ARG B 1 226 ? -12.688 -36.281 -3.424 1 67.38 226 ARG B O 1
ATOM 4189 N N . ALA B 1 227 ? -13.547 -38.094 -2.596 1 68.88 227 ALA B N 1
ATOM 4190 C CA . ALA B 1 227 ? -14.281 -37.375 -1.549 1 68.88 227 ALA B CA 1
ATOM 4191 C C . ALA B 1 227 ? -13.336 -36.531 -0.708 1 68.88 227 ALA B C 1
ATOM 4193 O O . ALA B 1 227 ? -13.727 -35.469 -0.19 1 68.88 227 ALA B O 1
ATOM 4194 N N . SER B 1 228 ? -12.07 -36.906 -0.762 1 76.06 228 SER B N 1
ATOM 4195 C CA . SER B 1 228 ? -11.109 -36.25 0.117 1 76.06 228 SER B CA 1
ATOM 4196 C C . SER B 1 228 ? -10.398 -35.094 -0.6 1 76.06 228 SER B C 1
ATOM 4198 O O . SER B 1 228 ? -9.656 -34.344 0.021 1 76.06 228 SER B O 1
ATOM 4200 N N . ASP B 1 229 ? -10.75 -35.031 -1.892 1 83.12 229 ASP B N 1
ATOM 4201 C CA . ASP B 1 229 ? -10.023 -34 -2.641 1 83.12 229 ASP B CA 1
ATOM 4202 C C . ASP B 1 229 ? -10.492 -32.594 -2.256 1 83.12 229 ASP B C 1
ATOM 4204 O O . ASP B 1 229 ? -11.68 -32.375 -2.029 1 83.12 229 ASP B O 1
ATOM 4208 N N . ARG B 1 230 ? -9.508 -31.859 -2.129 1 91.12 230 ARG B N 1
ATOM 4209 C CA . ARG B 1 230 ? -9.766 -30.453 -1.85 1 91.12 230 ARG B CA 1
ATOM 4210 C C . ARG B 1 230 ? -9.484 -29.594 -3.074 1 91.12 230 ARG B C 1
ATOM 4212 O O . ARG B 1 230 ? -8.859 -30.047 -4.031 1 91.12 230 ARG B O 1
ATOM 4219 N N . PHE B 1 231 ? -10.062 -28.375 -3.021 1 94.38 231 PHE B N 1
ATOM 4220 C CA . PHE B 1 231 ? -9.906 -27.438 -4.137 1 94.38 231 PHE B CA 1
ATOM 4221 C C . PHE B 1 231 ? -9.398 -26.094 -3.648 1 94.38 231 PHE B C 1
ATOM 4223 O O . PHE B 1 231 ? -9.469 -25.797 -2.455 1 94.38 231 PHE B O 1
ATOM 4230 N N . PHE B 1 232 ? -8.844 -25.391 -4.578 1 97.12 232 PHE B N 1
ATOM 4231 C CA . PHE B 1 232 ? -8.344 -24.062 -4.242 1 97.12 232 PHE B CA 1
ATOM 4232 C C . PHE B 1 232 ? -9.492 -23.062 -4.133 1 97.12 232 PHE B C 1
ATOM 4234 O O . PHE B 1 232 ? -10.492 -23.188 -4.836 1 97.12 232 PHE B O 1
ATOM 4241 N N . GLN B 1 233 ? -9.305 -22.141 -3.254 1 97.06 233 GLN B N 1
ATOM 4242 C CA . GLN B 1 233 ? -10.18 -20.984 -3.154 1 97.06 233 GLN B CA 1
ATOM 4243 C C . GLN B 1 233 ? -9.469 -19.719 -3.646 1 97.06 233 GLN B C 1
ATOM 4245 O O . GLN B 1 233 ? -8.344 -19.438 -3.242 1 97.06 233 GLN B O 1
ATOM 4250 N N . ASP B 1 234 ? -10.125 -19 -4.492 1 97.69 234 ASP B N 1
ATOM 4251 C CA . ASP B 1 234 ? -9.602 -17.766 -5.055 1 97.69 234 ASP B CA 1
ATOM 4252 C C . ASP B 1 234 ? -9.719 -16.609 -4.059 1 97.69 234 ASP B C 1
ATOM 4254 O O . ASP B 1 234 ? -10.828 -16.188 -3.723 1 97.69 234 ASP B O 1
ATOM 4258 N N . CYS B 1 235 ? -8.617 -16.031 -3.637 1 97.75 235 CYS B N 1
ATOM 4259 C CA . CYS B 1 235 ? -8.625 -14.961 -2.645 1 97.75 235 CYS B CA 1
ATOM 4260 C C . CYS B 1 235 ? -9.414 -13.758 -3.139 1 97.75 235 CYS B C 1
ATOM 4262 O O . CYS B 1 235 ? -10.07 -13.07 -2.35 1 97.75 235 CYS B O 1
ATOM 4264 N N . GLY B 1 236 ? -9.312 -13.469 -4.418 1 95.75 236 GLY B N 1
ATOM 4265 C CA . GLY B 1 236 ? -10.047 -12.352 -4.98 1 95.75 236 GLY B CA 1
ATOM 4266 C C . GLY B 1 236 ? -11.547 -12.508 -4.871 1 95.75 236 GLY B C 1
ATOM 4267 O O . GLY B 1 236 ? -12.273 -11.516 -4.812 1 95.75 236 GLY B O 1
ATOM 4268 N N . GLU B 1 237 ? -12 -13.711 -4.797 1 94.38 237 GLU B N 1
ATOM 4269 C CA . GLU B 1 237 ? -13.43 -13.969 -4.727 1 94.38 237 GLU B CA 1
ATOM 4270 C C . GLU B 1 237 ? -13.922 -13.969 -3.283 1 94.38 237 GLU B C 1
ATOM 4272 O O . GLU B 1 237 ? -15.133 -13.969 -3.033 1 94.38 237 GLU B O 1
ATOM 4277 N N . GLN B 1 238 ? -12.992 -13.961 -2.348 1 93.5 238 GLN B N 1
ATOM 4278 C CA . GLN B 1 238 ? -13.352 -14.07 -0.94 1 93.5 238 GLN B CA 1
ATOM 4279 C C . GLN B 1 238 ? -13.547 -12.695 -0.308 1 93.5 238 GLN B C 1
ATOM 4281 O O . GLN B 1 238 ? -14.031 -12.586 0.82 1 93.5 238 GLN B O 1
ATOM 4286 N N . VAL B 1 239 ? -13.117 -11.742 -0.989 1 91.94 239 VAL B N 1
ATOM 4287 C CA . VAL B 1 239 ? -13.172 -10.391 -0.434 1 91.94 239 VAL B CA 1
ATOM 4288 C C . VAL B 1 239 ? -14.25 -9.586 -1.148 1 91.94 239 VAL B C 1
ATOM 4290 O O . VAL B 1 239 ? -14.273 -9.516 -2.379 1 91.94 239 VAL B O 1
ATOM 4293 N N . GLY B 1 240 ? -15.172 -8.977 -0.4 1 85.5 240 GLY B N 1
ATOM 4294 C CA . GLY B 1 240 ? -16.297 -8.242 -0.957 1 85.5 240 GLY B CA 1
ATOM 4295 C C . GLY B 1 240 ? -15.891 -6.922 -1.59 1 85.5 240 GLY B C 1
ATOM 4296 O O . GLY B 1 240 ? -16.5 -6.48 -2.562 1 85.5 240 GLY B O 1
ATOM 4297 N N . ARG B 1 241 ? -14.875 -6.27 -1.078 1 86.5 241 ARG B N 1
ATOM 4298 C CA . ARG B 1 241 ? -14.438 -4.973 -1.584 1 86.5 241 ARG B CA 1
ATOM 4299 C C . ARG B 1 241 ? -12.922 -4.922 -1.736 1 86.5 241 ARG B C 1
ATOM 4301 O O . ARG B 1 241 ? -12.219 -4.402 -0.865 1 86.5 241 ARG B O 1
ATOM 4308 N N . PRO B 1 242 ? -12.484 -5.484 -2.828 1 90 242 PRO B N 1
ATOM 4309 C CA . PRO B 1 242 ? -11.039 -5.441 -3.072 1 90 242 PRO B CA 1
ATOM 4310 C C . PRO B 1 242 ? -10.523 -4.023 -3.307 1 90 242 PRO B C 1
ATOM 4312 O O . PRO B 1 242 ? -11.312 -3.107 -3.553 1 90 242 PRO B O 1
ATOM 4315 N N . PHE B 1 243 ? -9.273 -3.824 -3.117 1 91.69 243 PHE B N 1
ATOM 4316 C CA . PHE B 1 243 ? -8.602 -2.561 -3.4 1 91.69 243 PHE B CA 1
ATOM 4317 C C . PHE B 1 243 ? -8.094 -2.531 -4.836 1 91.69 243 PHE B C 1
ATOM 4319 O O . PHE B 1 243 ? -7.508 -3.508 -5.312 1 91.69 243 PHE B O 1
ATOM 4326 N N . GLY B 1 244 ? -8.32 -1.37 -5.473 1 89.56 244 GLY B N 1
ATOM 4327 C CA . GLY B 1 244 ? -7.773 -1.173 -6.805 1 89.56 244 GLY B CA 1
ATOM 4328 C C . GLY B 1 244 ? -8.633 -1.775 -7.898 1 89.56 244 GLY B C 1
ATOM 4329 O O . GLY B 1 244 ? -9.805 -2.098 -7.668 1 89.56 244 GLY B O 1
ATOM 4330 N N . ALA B 1 245 ? -8.062 -1.839 -9.133 1 85 245 ALA B N 1
ATOM 4331 C CA . ALA B 1 245 ? -8.758 -2.342 -10.312 1 85 245 ALA B CA 1
ATOM 4332 C C . ALA B 1 245 ? -8.734 -3.867 -10.359 1 85 245 ALA B C 1
ATOM 4334 O O . ALA B 1 245 ? -8.031 -4.461 -11.18 1 85 245 ALA B O 1
ATOM 4335 N N . HIS B 1 246 ? -9.578 -4.477 -9.633 1 83.38 246 HIS B N 1
ATOM 4336 C CA . HIS B 1 246 ? -9.453 -5.887 -9.289 1 83.38 246 HIS B CA 1
ATOM 4337 C C . HIS B 1 246 ? -9.734 -6.777 -10.5 1 83.38 246 HIS B C 1
ATOM 4339 O O . HIS B 1 246 ? -9.414 -7.965 -10.484 1 83.38 246 HIS B O 1
ATOM 4345 N N . ASN B 1 247 ? -10.273 -6.211 -11.562 1 87.5 247 ASN B N 1
ATOM 4346 C CA . ASN B 1 247 ? -10.555 -7.031 -12.734 1 87.5 247 ASN B CA 1
ATOM 4347 C C . ASN B 1 247 ? -9.539 -6.785 -13.844 1 87.5 247 ASN B C 1
ATOM 4349 O O . ASN B 1 247 ? -9.672 -7.32 -14.945 1 87.5 247 ASN B O 1
ATOM 4353 N N . ALA B 1 248 ? -8.562 -6.047 -13.523 1 91.06 248 ALA B N 1
ATOM 4354 C CA . ALA B 1 248 ? -7.562 -5.699 -14.531 1 91.06 248 ALA B CA 1
ATOM 4355 C C . ALA B 1 248 ? -6.148 -5.953 -14.016 1 91.06 248 ALA B C 1
ATOM 4357 O O . ALA B 1 248 ? -5.352 -5.023 -13.883 1 91.06 248 ALA B O 1
ATOM 4358 N N . THR B 1 249 ? -5.844 -7.246 -13.844 1 95.69 249 THR B N 1
ATOM 4359 C CA . THR B 1 249 ? -4.488 -7.582 -13.43 1 95.69 249 THR B CA 1
ATOM 4360 C C . THR B 1 249 ? -3.525 -7.516 -14.609 1 95.69 249 THR B C 1
ATOM 4362 O O . THR B 1 249 ? -2.348 -7.191 -14.445 1 95.69 249 THR B O 1
ATOM 4365 N N . PHE B 1 250 ? -4.043 -7.824 -15.781 1 95.69 250 PHE B N 1
ATOM 4366 C CA . PHE B 1 250 ? -3.34 -7.586 -17.031 1 95.69 250 PHE B CA 1
ATOM 4367 C C . PHE B 1 250 ? -3.859 -6.324 -17.719 1 95.69 250 PHE B C 1
ATOM 4369 O O . PHE B 1 250 ? -5.07 -6.145 -17.859 1 95.69 250 PHE B O 1
ATOM 4376 N N . THR B 1 251 ? -2.908 -5.457 -18.109 1 90.12 251 THR B N 1
ATOM 4377 C CA . THR B 1 251 ? -3.32 -4.176 -18.672 1 90.12 251 THR B CA 1
ATOM 4378 C C . THR B 1 251 ? -2.639 -3.926 -20.016 1 90.12 251 THR B C 1
ATOM 4380 O O . THR B 1 251 ? -2.99 -2.986 -20.734 1 90.12 251 THR B O 1
ATOM 4383 N N . GLY B 1 252 ? -1.717 -4.746 -20.25 1 87.12 252 GLY B N 1
ATOM 4384 C CA . GLY B 1 252 ? -0.864 -4.355 -21.359 1 87.12 252 GLY B CA 1
ATOM 4385 C C . GLY B 1 252 ? -0.081 -3.084 -21.094 1 87.12 252 GLY B C 1
ATOM 4386 O O . GLY B 1 252 ? -0.073 -2.58 -19.969 1 87.12 252 GLY B O 1
ATOM 4387 N N . PHE B 1 253 ? 0.675 -2.482 -21.906 1 86.88 253 PHE B N 1
ATOM 4388 C CA . PHE B 1 253 ? 1.479 -1.285 -21.688 1 86.88 253 PHE B CA 1
ATOM 4389 C C . PHE B 1 253 ? 0.751 -0.046 -22.188 1 86.88 253 PHE B C 1
ATOM 4391 O O . PHE B 1 253 ? 1.342 1.032 -22.281 1 86.88 253 PHE B O 1
ATOM 4398 N N . GLN B 1 254 ? -0.548 -0.19 -22.469 1 77.25 254 GLN B N 1
ATOM 4399 C CA . GLN B 1 254 ? -1.284 0.972 -22.953 1 77.25 254 GLN B CA 1
ATOM 4400 C C . GLN B 1 254 ? -2.578 1.171 -22.172 1 77.25 254 GLN B C 1
ATOM 4402 O O . GLN B 1 254 ? -3.334 2.107 -22.438 1 77.25 254 GLN B O 1
ATOM 4407 N N . HIS B 1 255 ? -2.881 0.411 -21.203 1 73.25 255 HIS B N 1
ATOM 4408 C CA . HIS B 1 255 ? -4.086 0.475 -20.391 1 73.25 255 HIS B CA 1
ATOM 4409 C C . HIS B 1 255 ? -5.336 0.591 -21.266 1 73.25 255 HIS B C 1
ATOM 4411 O O . HIS B 1 255 ? -6.27 1.322 -20.922 1 73.25 255 HIS B O 1
ATOM 4417 N N . ASP B 1 256 ? -5.273 -0.072 -22.344 1 76.69 256 ASP B N 1
ATOM 4418 C CA . ASP B 1 256 ? -6.453 -0.163 -23.203 1 76.69 256 ASP B CA 1
ATOM 4419 C C . ASP B 1 256 ? -7.547 -1.001 -22.547 1 76.69 256 ASP B C 1
ATOM 4421 O O . ASP B 1 256 ? -7.316 -2.16 -22.188 1 76.69 256 ASP B O 1
ATOM 4425 N N . PRO B 1 257 ? -8.695 -0.329 -22.328 1 77.62 257 PRO B N 1
ATOM 4426 C CA . PRO B 1 257 ? -9.781 -1.066 -21.672 1 77.62 257 PRO B CA 1
ATOM 4427 C C . PRO B 1 257 ? -10.062 -2.412 -22.344 1 77.62 257 PRO B C 1
ATOM 4429 O O . PRO B 1 257 ? -10.5 -3.354 -21.672 1 77.62 257 PRO B O 1
ATOM 4432 N N . GLU B 1 258 ? -9.812 -2.516 -23.562 1 76.81 258 GLU B N 1
ATOM 4433 C CA . GLU B 1 258 ? -10.094 -3.742 -24.297 1 76.81 258 GLU B CA 1
ATOM 4434 C C . GLU B 1 258 ? -9.109 -4.848 -23.922 1 76.81 258 GLU B C 1
ATOM 4436 O O . GLU B 1 258 ? -9.383 -6.031 -24.141 1 76.81 258 GLU B O 1
ATOM 4441 N N . ASP B 1 259 ? -8.039 -4.445 -23.297 1 78.19 259 ASP B N 1
ATOM 4442 C CA . ASP B 1 259 ? -6.988 -5.402 -22.984 1 78.19 259 ASP B CA 1
ATOM 4443 C C . ASP B 1 259 ? -7.086 -5.879 -21.547 1 78.19 259 ASP B C 1
ATOM 4445 O O . ASP B 1 259 ? -6.414 -6.832 -21.156 1 78.19 259 ASP B O 1
ATOM 4449 N N . LEU B 1 260 ? -7.977 -5.312 -20.859 1 84.5 260 LEU B N 1
ATOM 4450 C CA . LEU B 1 260 ? -7.988 -5.566 -19.422 1 84.5 260 LEU B CA 1
ATOM 4451 C C . LEU B 1 260 ? -8.555 -6.949 -19.125 1 84.5 260 LEU B C 1
ATOM 4453 O O . LEU B 1 260 ? -9.609 -7.32 -19.641 1 84.5 260 LEU B O 1
ATOM 4457 N N . MET B 1 261 ? -7.75 -7.727 -18.359 1 92.81 261 MET B N 1
ATOM 4458 C CA . MET B 1 261 ? -8.133 -9.07 -17.922 1 92.81 261 MET B CA 1
ATOM 4459 C C . MET B 1 261 ? -7.676 -9.336 -16.5 1 92.81 261 MET B C 1
ATOM 4461 O O . MET B 1 261 ? -6.758 -8.688 -16 1 92.81 261 MET B O 1
ATOM 4465 N N . LYS B 1 262 ? -8.414 -10.188 -15.938 1 96.25 262 LYS B N 1
ATOM 4466 C CA . LYS B 1 262 ? -7.941 -10.742 -14.672 1 96.25 262 LYS B CA 1
ATOM 4467 C C . LYS B 1 262 ? -7.398 -12.156 -14.867 1 96.25 262 LYS B C 1
ATOM 4469 O O . LYS B 1 262 ? -8.164 -13.109 -15.023 1 96.25 262 LYS B O 1
ATOM 4474 N N . ILE B 1 263 ? -6 -12.25 -14.805 1 98.19 263 ILE B N 1
ATOM 4475 C CA . ILE B 1 263 ? -5.434 -13.555 -15.125 1 98.19 263 ILE B CA 1
ATOM 4476 C C . ILE B 1 263 ? -4.34 -13.906 -14.117 1 98.19 263 ILE B C 1
ATOM 4478 O O . ILE B 1 263 ? -3.719 -14.961 -14.203 1 98.19 263 ILE B O 1
ATOM 4482 N N . ASP B 1 264 ? -4.043 -13.047 -13.164 1 98.62 264 ASP B N 1
ATOM 4483 C CA . ASP B 1 264 ? -3.15 -13.289 -12.031 1 98.62 264 ASP B CA 1
ATOM 4484 C C . ASP B 1 264 ? -3.938 -13.625 -10.773 1 98.62 264 ASP B C 1
ATOM 4486 O O . ASP B 1 264 ? -4.879 -12.914 -10.414 1 98.62 264 ASP B O 1
ATOM 4490 N N . TYR B 1 265 ? -3.508 -14.734 -10.086 1 98.69 265 TYR B N 1
ATOM 4491 C CA . TYR B 1 265 ? -4.355 -15.227 -9.008 1 98.69 265 TYR B CA 1
ATOM 4492 C C . TYR B 1 265 ? -3.527 -15.562 -7.77 1 98.69 265 TYR B C 1
ATOM 4494 O O . TYR B 1 265 ? -2.359 -15.945 -7.883 1 98.69 265 TYR B O 1
ATOM 4502 N N . ILE B 1 266 ? -4.113 -15.375 -6.66 1 98.75 266 ILE B N 1
ATOM 4503 C CA . ILE B 1 266 ? -3.707 -15.922 -5.371 1 98.75 266 ILE B CA 1
ATOM 4504 C C . ILE B 1 266 ? -4.797 -16.844 -4.836 1 98.75 266 ILE B C 1
ATOM 4506 O O . ILE B 1 266 ? -5.926 -16.422 -4.598 1 98.75 266 ILE B O 1
ATOM 4510 N N . MET B 1 267 ? -4.465 -18.125 -4.691 1 98.62 267 MET B N 1
ATOM 4511 C CA . MET B 1 267 ? -5.438 -19.125 -4.254 1 98.62 267 MET B CA 1
ATOM 4512 C C . MET B 1 267 ? -4.91 -19.906 -3.057 1 98.62 267 MET B C 1
ATOM 4514 O O . MET B 1 267 ? -3.703 -20.109 -2.928 1 98.62 267 MET B O 1
ATOM 4518 N N . THR B 1 268 ? -5.82 -20.297 -2.219 1 97.44 268 THR B N 1
ATOM 4519 C CA . THR B 1 268 ? -5.438 -21.062 -1.036 1 97.44 268 THR B CA 1
ATOM 4520 C C . THR B 1 268 ? -6.195 -22.391 -0.979 1 97.44 268 THR B C 1
ATOM 4522 O O . THR B 1 268 ? -7.34 -22.469 -1.431 1 97.44 268 THR B O 1
ATOM 4525 N N . MET B 1 269 ? -5.594 -23.375 -0.534 1 95.88 269 MET B N 1
ATOM 4526 C CA . MET B 1 269 ? -6.184 -24.641 -0.142 1 95.88 269 MET B CA 1
ATOM 4527 C C . MET B 1 269 ? -5.859 -24.969 1.311 1 95.88 269 MET B C 1
ATOM 4529 O O . MET B 1 269 ? -4.695 -25.188 1.656 1 95.88 269 MET B O 1
ATOM 4533 N N . SER B 1 270 ? -6.867 -24.875 2.139 1 90.19 270 SER B N 1
ATOM 4534 C CA . SER B 1 270 ? -6.703 -25.141 3.564 1 90.19 270 SER B CA 1
ATOM 4535 C C . SER B 1 270 ? -7.914 -25.859 4.141 1 90.19 270 SER B C 1
ATOM 4537 O O . SER B 1 270 ? -8.977 -25.906 3.508 1 90.19 270 SER B O 1
ATOM 4539 N N . SER B 1 271 ? -7.672 -26.469 5.254 1 84.5 271 SER B N 1
ATOM 4540 C CA . SER B 1 271 ? -8.742 -27.172 5.957 1 84.5 271 SER B CA 1
ATOM 4541 C C . SER B 1 271 ? -8.523 -27.141 7.465 1 84.5 271 SER B C 1
ATOM 4543 O O . SER B 1 271 ? -7.406 -26.891 7.934 1 84.5 271 SER B O 1
ATOM 4545 N N . PRO B 1 272 ? -9.586 -27.359 8.117 1 79.38 272 PRO B N 1
ATOM 4546 C CA . PRO B 1 272 ? -9.406 -27.469 9.57 1 79.38 272 PRO B CA 1
ATOM 4547 C C . PRO B 1 272 ? -8.422 -28.562 9.961 1 79.38 272 PRO B C 1
ATOM 4549 O O . PRO B 1 272 ? -8.383 -29.609 9.32 1 79.38 272 PRO B O 1
ATOM 4552 N N . PRO B 1 273 ? -7.746 -28.266 10.977 1 79.12 273 PRO B N 1
ATOM 4553 C CA . PRO B 1 273 ? -7.793 -27.109 11.867 1 79.12 273 PRO B CA 1
ATOM 4554 C C . PRO B 1 273 ? -6.957 -25.938 11.359 1 79.12 273 PRO B C 1
ATOM 4556 O O . PRO B 1 273 ? -6.898 -24.891 12 1 79.12 273 PRO B O 1
ATOM 4559 N N . ASN B 1 274 ? -6.309 -26.078 10.273 1 81.06 274 ASN B N 1
ATOM 4560 C CA . ASN B 1 274 ? -5.477 -25.031 9.703 1 81.06 274 ASN B CA 1
ATOM 4561 C C . ASN B 1 274 ? -6.219 -24.25 8.625 1 81.06 274 ASN B C 1
ATOM 4563 O O . ASN B 1 274 ? -5.789 -24.203 7.473 1 81.06 274 ASN B O 1
ATOM 4567 N N . LEU B 1 275 ? -7.176 -23.469 9.031 1 85.88 275 LEU B N 1
ATOM 4568 C CA . LEU B 1 275 ? -8.031 -22.766 8.086 1 85.88 275 LEU B CA 1
ATOM 4569 C C . LEU B 1 275 ? -7.492 -21.359 7.82 1 85.88 275 LEU B C 1
ATOM 4571 O O . LEU B 1 275 ? -7.145 -20.641 8.758 1 85.88 275 LEU B O 1
ATOM 4575 N N . TRP B 1 276 ? -7.375 -21.078 6.535 1 92.5 276 TRP B N 1
ATOM 4576 C CA . TRP B 1 276 ? -6.938 -19.75 6.117 1 92.5 276 TRP B CA 1
ATOM 4577 C C . TRP B 1 276 ? -8.117 -18.938 5.605 1 92.5 276 TRP B C 1
ATOM 4579 O O . TRP B 1 276 ? -9 -19.453 4.922 1 92.5 276 TRP B O 1
ATOM 4589 N N . GLN B 1 277 ? -8.148 -17.656 6.023 1 93.5 277 GLN B N 1
ATOM 4590 C CA . GLN B 1 277 ? -9.188 -16.734 5.582 1 93.5 277 GLN B CA 1
ATOM 4591 C C . GLN B 1 277 ? -8.586 -15.469 4.973 1 93.5 277 GLN B C 1
ATOM 4593 O O . GLN B 1 277 ? -7.727 -14.828 5.582 1 93.5 277 GLN B O 1
ATOM 4598 N N . THR B 1 278 ? -9.016 -15.148 3.73 1 96.38 278 THR B N 1
ATOM 4599 C CA . THR B 1 278 ? -8.547 -13.922 3.105 1 96.38 278 THR B CA 1
ATOM 4600 C C . THR B 1 278 ? -9.227 -12.703 3.723 1 96.38 278 THR B C 1
ATOM 4602 O O . THR B 1 278 ? -10.453 -12.625 3.76 1 96.38 278 THR B O 1
ATOM 4605 N N . LEU B 1 279 ? -8.484 -11.719 4.168 1 94.12 279 LEU B N 1
ATOM 4606 C CA . LEU B 1 279 ? -9.023 -10.516 4.793 1 94.12 279 LEU B CA 1
ATOM 4607 C C . LEU B 1 279 ? -9.047 -9.359 3.803 1 94.12 279 LEU B C 1
ATOM 4609 O O . LEU B 1 279 ? -9.969 -8.539 3.82 1 94.12 279 LEU B O 1
ATOM 4613 N N . LYS B 1 280 ? -8.039 -9.242 3.023 1 95.44 280 LYS B N 1
ATOM 4614 C CA . LYS B 1 280 ? -7.891 -8.172 2.043 1 95.44 280 LYS B CA 1
ATOM 4615 C C . LYS B 1 280 ? -7.363 -8.703 0.715 1 95.44 280 LYS B C 1
ATOM 4617 O O . LYS B 1 280 ? -6.652 -9.711 0.684 1 95.44 280 LYS B O 1
ATOM 4622 N N . TYR B 1 281 ? -7.719 -8.102 -0.297 1 96.81 281 TYR B N 1
ATOM 4623 C CA . TYR B 1 281 ? -7.266 -8.367 -1.659 1 96.81 281 TYR B CA 1
ATOM 4624 C C . TYR B 1 281 ? -7.098 -7.074 -2.439 1 96.81 281 TYR B C 1
ATOM 4626 O O . TYR B 1 281 ? -7.918 -6.16 -2.324 1 96.81 281 TYR B O 1
ATOM 4634 N N . GLY B 1 282 ? -5.988 -6.945 -3.129 1 95.75 282 GLY B N 1
ATOM 4635 C CA . GLY B 1 282 ? -5.738 -5.711 -3.854 1 95.75 282 GLY B CA 1
ATOM 4636 C C . GLY B 1 282 ? -4.996 -5.926 -5.16 1 95.75 282 GLY B C 1
ATOM 4637 O O . GLY B 1 282 ? -4.148 -6.816 -5.258 1 95.75 282 GLY B O 1
ATOM 4638 N N . VAL B 1 283 ? -5.352 -5.164 -6.16 1 95.25 283 VAL B N 1
ATOM 4639 C CA . VAL B 1 283 ? -4.629 -5.043 -7.422 1 95.25 283 VAL B CA 1
ATOM 4640 C C . VAL B 1 283 ? -3.959 -3.672 -7.5 1 95.25 283 VAL B C 1
ATOM 4642 O O . VAL B 1 283 ? -4.633 -2.652 -7.66 1 95.25 283 VAL B O 1
ATOM 4645 N N . ILE B 1 284 ? -2.676 -3.66 -7.453 1 93.69 284 ILE B N 1
ATOM 4646 C CA . ILE B 1 284 ? -1.885 -2.457 -7.215 1 93.69 284 ILE B CA 1
ATOM 4647 C C . ILE B 1 284 ? -1.578 -1.77 -8.547 1 93.69 284 ILE B C 1
ATOM 4649 O O . ILE B 1 284 ? -1.177 -2.422 -9.508 1 93.69 284 ILE B O 1
ATOM 4653 N N . PRO B 1 285 ? -1.725 -0.451 -8.633 1 89.06 285 PRO B N 1
ATOM 4654 C CA . PRO B 1 285 ? -1.399 0.246 -9.875 1 89.06 285 PRO B CA 1
ATOM 4655 C C . PRO B 1 285 ? 0.03 -0.021 -10.344 1 89.06 285 PRO B C 1
ATOM 4657 O O . PRO B 1 285 ? 0.945 -0.116 -9.523 1 89.06 285 PRO B O 1
ATOM 4660 N N . ASN B 1 286 ? 0.189 -0.082 -11.688 1 89.5 286 ASN B N 1
ATOM 4661 C CA . ASN B 1 286 ? 1.507 -0.365 -12.242 1 89.5 286 ASN B CA 1
ATOM 4662 C C . ASN B 1 286 ? 2.105 0.867 -12.922 1 89.5 286 ASN B C 1
ATOM 4664 O O . ASN B 1 286 ? 3.035 0.751 -13.719 1 89.5 286 ASN B O 1
ATOM 4668 N N . GLN B 1 287 ? 1.557 1.955 -12.734 1 83.5 287 GLN B N 1
ATOM 4669 C CA . GLN B 1 287 ? 2.072 3.236 -13.203 1 83.5 287 GLN B CA 1
ATOM 4670 C C . GLN B 1 287 ? 1.884 4.324 -12.148 1 83.5 287 GLN B C 1
ATOM 4672 O O . GLN B 1 287 ? 0.822 4.418 -11.531 1 83.5 287 GLN B O 1
ATOM 4677 N N . PHE B 1 288 ? 3.006 5.016 -12.023 1 74.31 288 PHE B N 1
ATOM 4678 C CA . PHE B 1 288 ? 2.969 6.125 -11.078 1 74.31 288 PHE B CA 1
ATOM 4679 C C . PHE B 1 288 ? 3.225 7.449 -11.781 1 74.31 288 PHE B C 1
ATOM 4681 O O . PHE B 1 288 ? 4.309 7.672 -12.32 1 74.31 288 PHE B O 1
ATOM 4688 N N . GLN B 1 289 ? 2.186 8.281 -11.836 1 70.25 289 GLN B N 1
ATOM 4689 C CA . GLN B 1 289 ? 2.268 9.586 -12.5 1 70.25 289 GLN B CA 1
ATOM 4690 C C . GLN B 1 289 ? 2.848 9.453 -13.898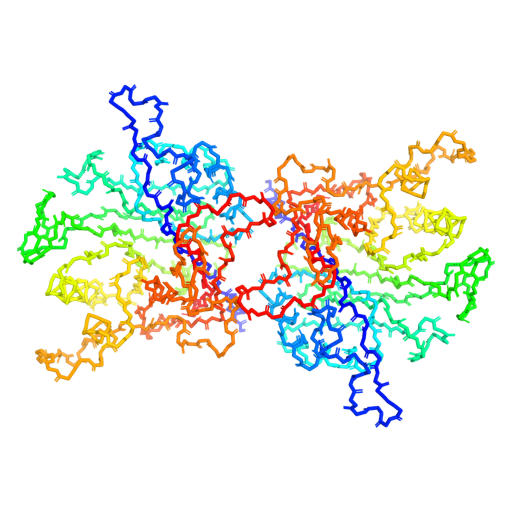 1 70.25 289 GLN B C 1
ATOM 4692 O O . GLN B 1 289 ? 2.318 8.711 -14.734 1 70.25 289 GLN B O 1
ATOM 4697 N N . ASN B 1 290 ? 3.914 10.234 -14.172 1 69.69 290 ASN B N 1
ATOM 4698 C CA . ASN B 1 290 ? 4.508 10.281 -15.508 1 69.69 290 ASN B CA 1
ATOM 4699 C C . ASN B 1 290 ? 5.688 9.32 -15.633 1 69.69 290 ASN B C 1
ATOM 4701 O O . ASN B 1 290 ? 6.555 9.508 -16.484 1 69.69 290 ASN B O 1
ATOM 4705 N N . GLU B 1 291 ? 5.52 8.328 -14.766 1 77.25 291 GLU B N 1
ATOM 4706 C CA . GLU B 1 291 ? 6.559 7.309 -14.875 1 77.25 291 GLU B CA 1
ATOM 4707 C C . GLU B 1 291 ? 6.148 6.207 -15.852 1 77.25 291 GLU B C 1
ATOM 4709 O O . GLU B 1 291 ? 4.996 6.156 -16.297 1 77.25 291 GLU B O 1
ATOM 4714 N N . SER B 1 292 ? 7.09 5.398 -16.188 1 81.75 292 SER B N 1
ATOM 4715 C CA . SER B 1 292 ? 6.844 4.266 -17.062 1 81.75 292 SER B CA 1
ATOM 4716 C C . SER B 1 292 ? 5.914 3.246 -16.422 1 81.75 292 SER B C 1
ATOM 4718 O O . SER B 1 292 ? 5.918 3.084 -15.195 1 81.75 292 SER B O 1
ATOM 4720 N N . ILE B 1 293 ? 5.066 2.691 -17.266 1 88.94 293 ILE B N 1
ATOM 4721 C CA . ILE B 1 293 ? 4.359 1.494 -16.828 1 88.94 293 ILE B CA 1
ATOM 4722 C C . ILE B 1 293 ? 5.367 0.383 -16.531 1 88.94 293 ILE B C 1
ATOM 4724 O O . ILE B 1 293 ? 6.16 0.01 -17.391 1 88.94 293 ILE B O 1
ATOM 4728 N N . VAL B 1 294 ? 5.328 -0.123 -15.352 1 92.06 294 VAL B N 1
ATOM 4729 C CA . VAL B 1 294 ? 6.434 -0.949 -14.875 1 92.06 294 VAL B CA 1
ATOM 4730 C C . VAL B 1 294 ? 6.316 -2.355 -15.461 1 92.06 294 VAL B C 1
ATOM 4732 O O . VAL B 1 294 ? 7.309 -3.08 -15.555 1 92.06 294 VAL B O 1
ATOM 4735 N N . SER B 1 295 ? 5.141 -2.777 -15.773 1 94.5 295 SER B N 1
ATOM 4736 C CA . SER B 1 295 ? 4.836 -4.078 -16.359 1 94.5 295 SER B CA 1
ATOM 4737 C C . SER B 1 295 ? 3.467 -4.074 -17.031 1 94.5 295 SER B C 1
ATOM 4739 O O . SER B 1 295 ? 2.613 -3.246 -16.703 1 94.5 295 SER B O 1
ATOM 4741 N N . ASP B 1 296 ? 3.311 -4.973 -17.953 1 93.81 296 ASP B N 1
ATOM 4742 C CA . ASP B 1 296 ? 1.99 -5.129 -18.562 1 93.81 296 ASP B CA 1
ATOM 4743 C C . ASP B 1 296 ? 1.025 -5.816 -17.594 1 93.81 296 ASP B C 1
ATOM 4745 O O . ASP B 1 296 ? -0.157 -5.977 -17.906 1 93.81 296 ASP B O 1
ATOM 4749 N N . HIS B 1 297 ? 1.483 -6.23 -16.484 1 96.69 297 HIS B N 1
ATOM 4750 C CA . HIS B 1 297 ? 0.655 -6.738 -15.398 1 96.69 297 HIS B CA 1
ATOM 4751 C C . HIS B 1 297 ? 0.739 -5.832 -14.172 1 96.69 297 HIS B C 1
ATOM 4753 O O . HIS B 1 297 ? 1.745 -5.148 -13.969 1 96.69 297 HIS B O 1
ATOM 4759 N N . ARG B 1 298 ? -0.307 -5.855 -13.414 1 95.44 298 ARG B N 1
ATOM 4760 C CA . ARG B 1 298 ? -0.305 -5.246 -12.086 1 95.44 298 ARG B CA 1
ATOM 4761 C C . ARG B 1 298 ? 0.061 -6.27 -11.016 1 95.44 298 ARG B C 1
ATOM 4763 O O . ARG B 1 298 ? -0.251 -7.453 -11.148 1 95.44 298 ARG B O 1
ATOM 4770 N N . MET B 1 299 ? 0.745 -5.781 -9.953 1 97.38 299 MET B N 1
ATOM 4771 C CA . MET B 1 299 ? 0.945 -6.633 -8.781 1 97.38 299 MET B CA 1
ATOM 4772 C C . MET B 1 299 ? -0.38 -6.918 -8.086 1 97.38 299 MET B C 1
ATOM 4774 O O . MET B 1 299 ? -1.205 -6.02 -7.914 1 97.38 299 MET B O 1
ATOM 4778 N N . VAL B 1 300 ? -0.612 -8.133 -7.777 1 98.38 300 VAL B N 1
ATOM 4779 C CA . VAL B 1 300 ? -1.777 -8.57 -7.016 1 98.38 300 VAL B CA 1
ATOM 4780 C C . VAL B 1 300 ? -1.349 -9.008 -5.617 1 98.38 300 VAL B C 1
ATOM 4782 O O . VAL B 1 300 ? -0.332 -9.68 -5.453 1 98.38 300 VAL B O 1
ATOM 4785 N N . SER B 1 301 ? -2.102 -8.594 -4.602 1 98.31 301 SER B N 1
ATOM 4786 C CA . SER B 1 301 ? -1.729 -8.906 -3.225 1 98.31 301 SER B CA 1
ATOM 4787 C C . SER B 1 301 ? -2.945 -9.328 -2.406 1 98.31 301 SER B C 1
ATOM 4789 O O . SER B 1 301 ? -4.074 -8.961 -2.729 1 98.31 301 SER B O 1
ATOM 4791 N N . ALA B 1 302 ? -2.73 -10.133 -1.377 1 98.19 302 ALA B N 1
ATOM 4792 C CA . ALA B 1 302 ? -3.76 -10.562 -0.43 1 98.19 302 ALA B CA 1
ATOM 4793 C C . ALA B 1 302 ? -3.201 -10.633 0.988 1 98.19 302 ALA B C 1
ATOM 4795 O O . ALA B 1 302 ? -2.02 -10.93 1.183 1 98.19 302 ALA B O 1
ATOM 4796 N N . VAL B 1 303 ? -4.012 -10.273 1.911 1 96.69 303 VAL B N 1
ATOM 4797 C CA . VAL B 1 303 ? -3.729 -10.492 3.324 1 96.69 303 VAL B CA 1
ATOM 4798 C C . VAL B 1 303 ? -4.57 -11.656 3.844 1 96.69 303 VAL B C 1
ATOM 4800 O O . VAL B 1 303 ? -5.801 -11.609 3.789 1 96.69 303 VAL B O 1
ATOM 4803 N N . ILE B 1 304 ? -3.881 -12.641 4.359 1 96.19 304 ILE B N 1
ATOM 4804 C CA . ILE B 1 304 ? -4.52 -13.891 4.75 1 96.19 304 ILE B CA 1
ATOM 4805 C C . ILE B 1 304 ? -4.324 -14.125 6.246 1 96.19 304 ILE B C 1
ATOM 4807 O O . ILE B 1 304 ? -3.211 -13.992 6.762 1 96.19 304 ILE B O 1
ATOM 4811 N N . GLN B 1 305 ? -5.375 -14.367 6.914 1 93.12 305 GLN B N 1
ATOM 4812 C CA . GLN B 1 305 ? -5.316 -14.789 8.312 1 93.12 305 GLN B CA 1
ATOM 4813 C C . GLN B 1 305 ? -5.125 -16.297 8.422 1 93.12 305 GLN B C 1
ATOM 4815 O O . GLN B 1 305 ? -5.926 -17.078 7.887 1 93.12 305 GLN B O 1
ATOM 4820 N N . MET B 1 306 ? -4.039 -16.625 9.148 1 87.5 306 MET B N 1
ATOM 4821 C CA . MET B 1 306 ? -3.764 -18.031 9.398 1 87.5 306 MET B CA 1
ATOM 4822 C C . MET B 1 306 ? -4.336 -18.469 10.742 1 87.5 306 MET B C 1
ATOM 4824 O O . MET B 1 306 ? -3.898 -18 11.789 1 87.5 306 MET B O 1
ATOM 4828 N N . VAL B 1 307 ? -5.422 -19.109 10.789 1 76 307 VAL B N 1
ATOM 4829 C CA . VAL B 1 307 ? -6.102 -19.484 12.031 1 76 307 VAL B CA 1
ATOM 4830 C C . VAL B 1 307 ? -5.645 -20.859 12.484 1 76 307 VAL B C 1
ATOM 4832 O O . VAL B 1 307 ? -5.465 -21.766 11.664 1 76 307 VAL B O 1
#

Nearest PDB structures (foldseek):
  3mpr-assembly2_C  TM=9.014E-01  e=6.054E-30  Bacteroides thetaiotaomicron
  3mpr-assembly1_B  TM=8.959E-01  e=6.054E-30  Bacteroides thetaiotaomicron
  3mpr-assembly2_D  TM=8.773E-01  e=3.945E-30  Bacteroides thetaiotaomicron
  3g6s-assembly1_A  TM=9.285E-01  e=1.550E-28  Phocaeicola vulgatus ATCC 8482
  4c1r-assembly4_D  TM=8.861E-01  e=1.142E-28  Bacteroides thetaiotaomicron VPI-5482

Secondary structure (DSSP, 8-state):
------EEEEEEEEE----PBPTTSSSBS--GGGTT-PPPHHHHHHHHHHHHHHH--SEEEEESB-HHHHHHHHHHHGGGTEEEE---TTTSSSSS-B--EEEETTTEEEEEEEEEESSS-TTSTTPPPTT-SS--EEEEEEEEE---SS-TT-GGGS-EEEEEEE--SS-HHHHHHHHHHHHHHHHHHHHHH---EEEEEE-S--TTSHHHHHHHT--SS-----TT----EEHHHH-SS-EE-TT-SB-TTTT-GGG-B--EEEEEE-BTTB-EEEEEEEEE-S--TTSPP--SB-EEEEEEEE-/------EEEEEEEEE----PBPTTSSSBS--GGGTT-PPPHHHHHHHHHHHHHHH--SEEEEESB-HHHHHHHHHHHGGGTEEEE---TTTSSSSS-B--EEEETTTEEEEEEEEEESSS-TTSTTPPPTT-SS--EEEEEEEEE---SS-TT-GGGS-EEEEEEE--SS-HHHHHHHHHHHHHHHHHHHHHH---EEEEEE-S--TTSHHHHHHHT--SS-----TT----EEHHHH-SS-EE-TT-SB-TTTT-GGG-B--EEEEEE-BTTB-EEEEEEEEE-S--TTSPP--SB-EEEEEEEE-

pLDDT: mean 88.63, std 14.89, range [26.12, 98.94]